Protein AF-A0A838QCV3-F1 (afdb_monomer)

Nearest PDB structures (foldseek):
  8rll-assembly3_C  TM=8.942E-01  e=1.608E-11  Pseudomonas aeruginosa
  8rlj-assembly1_A  TM=9.033E-01  e=3.144E-11  Pseudomonas aeruginosa
  8rlj-assembly4_D  TM=8.750E-01  e=5.325E-11  Pseudomonas aeruginosa
  8rlj-assembly6_F  TM=8.408E-01  e=3.994E-11  Pseudomonas aeruginosa
  8rlj-assembly5_E  TM=8.167E-01  e=1.681E-10  Pseudomonas aeruginosa

Radius of gyration: 29.8 Å; Cα contacts (8 Å, |Δi|>4): 550; chains: 1; bounding box: 83×69×74 Å

Mean predicted aligned error: 17.14 Å

Solvent-accessible surface area (backbone atoms only — not comparable to full-atom values): 26084 Å² total; per-residue (Å²): 131,85,82,78,81,53,65,64,56,55,48,26,49,39,38,42,27,24,59,77,54,33,69,86,44,52,40,67,63,63,49,19,56,78,70,73,49,57,58,72,64,50,58,81,69,33,91,45,69,67,54,50,55,48,50,55,49,49,61,57,69,60,57,75,82,77,61,71,74,43,79,87,44,59,47,60,60,38,51,49,52,50,48,54,48,51,51,50,41,58,61,32,20,80,72,15,75,31,67,44,68,61,35,53,54,57,42,26,75,78,32,72,72,47,33,56,54,49,50,54,52,49,51,53,53,48,52,52,38,30,72,45,20,90,46,52,69,56,24,50,51,45,51,52,51,50,51,52,44,43,63,46,22,78,79,36,66,82,46,60,70,55,49,61,55,55,49,50,50,46,61,69,69,36,68,72,79,80,80,82,75,90,72,83,83,80,89,80,87,85,78,94,84,65,73,64,59,54,58,50,44,53,52,44,50,51,52,45,53,51,63,74,51,44,73,29,56,51,42,40,72,73,50,70,81,65,59,54,76,49,49,79,80,77,28,47,70,44,73,20,56,40,20,98,66,51,58,74,67,44,86,34,79,68,47,67,69,52,41,64,42,74,37,72,45,98,88,68,48,74,38,34,34,48,59,47,39,59,76,69,65,48,44,69,50,77,42,72,56,91,64,19,44,28,39,76,49,57,34,95,87,41,54,95,88,58,76,65,62,65,65,76,58,51,52,60,53,55,49,51,46,49,51,53,31,41,76,71,54,61,38,86,53,51,80,41,44,47,41,81,50,36,60,82,39,65,82,35,74,51,48,69,80,25,22,46,47,20,24,81,64,27,10,42,19,58,58,77,40,71,61,77,85,45,66,80,58,24,78,72,10,43,47,43,44,68,74,38,26,64,51,55,68,63,56,58,62,66,51,47,56,70,50,62,50,68,75,49,81,53,94,56,71,64,34,49,54,51,48,37,52,32,50,18,51,54,66,73,46,54,52,43,61,49,36,20,68,73,42,42,31,70,72,14,30,81,59,67,49,68,35,60,21,43,33,84,94,52,60,90

Structure (mmCIF, N/CA/C/O backbone):
data_AF-A0A838QCV3-F1
#
_entry.id   AF-A0A838QCV3-F1
#
loop_
_atom_site.group_PDB
_atom_site.id
_atom_site.type_symbol
_atom_site.label_atom_id
_atom_site.label_alt_id
_atom_site.label_comp_id
_atom_site.label_asym_id
_atom_site.label_entity_id
_atom_site.label_seq_id
_atom_site.pdbx_PDB_ins_code
_atom_site.Cartn_x
_atom_site.Cartn_y
_atom_site.Cartn_z
_atom_site.occupancy
_atom_site.B_iso_or_equiv
_atom_site.auth_seq_id
_atom_site.auth_comp_id
_atom_site.auth_asym_id
_atom_site.auth_atom_id
_atom_site.pdbx_PDB_model_num
ATOM 1 N N . MET A 1 1 ? 16.691 46.157 0.092 1.00 39.00 1 MET A N 1
ATOM 2 C CA . MET A 1 1 ? 18.048 45.659 -0.207 1.00 39.00 1 MET A CA 1
ATOM 3 C C . MET A 1 1 ? 17.884 44.485 -1.148 1.00 39.00 1 MET A C 1
ATOM 5 O O . MET A 1 1 ? 17.335 43.476 -0.730 1.00 39.00 1 MET A O 1
ATOM 9 N N . GLU A 1 2 ? 18.225 44.674 -2.423 1.00 48.34 2 GLU A N 1
ATOM 10 C CA . GLU A 1 2 ? 18.236 43.602 -3.425 1.00 48.34 2 GLU A CA 1
ATOM 11 C C . GLU A 1 2 ? 19.238 42.532 -2.987 1.00 48.34 2 GLU A C 1
ATOM 13 O O . GLU A 1 2 ? 20.397 42.838 -2.703 1.00 48.34 2 GLU A O 1
ATOM 18 N N . ASN A 1 3 ? 18.777 41.291 -2.867 1.00 54.28 3 ASN A N 1
ATOM 19 C CA . ASN A 1 3 ? 19.612 40.179 -2.437 1.00 54.28 3 ASN A CA 1
ATOM 20 C C . ASN A 1 3 ? 20.542 39.811 -3.607 1.00 54.28 3 ASN A C 1
ATOM 22 O O . ASN A 1 3 ? 20.106 39.185 -4.573 1.00 54.28 3 ASN A O 1
ATOM 26 N N . ARG A 1 4 ? 21.793 40.287 -3.581 1.00 75.62 4 ARG A N 1
ATOM 27 C CA . ARG A 1 4 ? 22.782 40.015 -4.634 1.00 75.62 4 ARG A CA 1
ATOM 28 C C . ARG A 1 4 ? 23.197 38.548 -4.535 1.00 75.62 4 ARG A C 1
ATOM 30 O O . ARG A 1 4 ? 23.852 38.180 -3.567 1.00 75.62 4 ARG A O 1
ATOM 37 N N . LEU A 1 5 ? 22.803 37.743 -5.519 1.00 85.19 5 LEU A N 1
ATOM 38 C CA . LEU A 1 5 ? 23.165 36.327 -5.573 1.00 85.19 5 LEU A CA 1
ATOM 39 C C . LEU A 1 5 ? 24.671 36.154 -5.782 1.00 85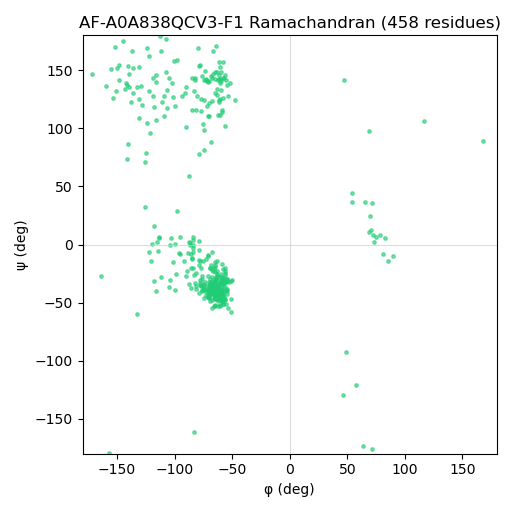.19 5 LEU A C 1
ATOM 41 O O . LEU A 1 5 ? 25.312 36.957 -6.470 1.00 85.19 5 LEU A O 1
ATOM 45 N N . ASP A 1 6 ? 25.222 35.092 -5.209 1.00 90.75 6 ASP A N 1
ATOM 46 C CA . ASP A 1 6 ? 26.615 34.703 -5.385 1.00 90.75 6 ASP A CA 1
ATOM 47 C C . ASP A 1 6 ? 26.759 33.382 -6.165 1.00 90.75 6 ASP A C 1
ATOM 49 O O . ASP A 1 6 ? 25.788 32.757 -6.601 1.00 90.75 6 ASP A O 1
ATOM 53 N N . LYS A 1 7 ? 28.006 32.945 -6.384 1.00 91.25 7 LYS A N 1
ATOM 54 C CA . LYS A 1 7 ? 28.307 31.708 -7.123 1.00 91.25 7 LYS A CA 1
ATOM 55 C C . LYS A 1 7 ? 27.670 30.468 -6.471 1.00 91.25 7 LYS A C 1
ATOM 57 O O . LYS A 1 7 ? 27.326 29.519 -7.177 1.00 91.25 7 LYS A O 1
ATOM 62 N N . SER A 1 8 ? 27.502 30.465 -5.147 1.00 89.81 8 SER A N 1
ATOM 63 C CA . SER A 1 8 ? 26.948 29.342 -4.388 1.00 89.81 8 SER A CA 1
ATOM 64 C C . SER A 1 8 ? 25.436 29.197 -4.576 1.00 89.81 8 SER A C 1
ATOM 66 O O . SER A 1 8 ? 24.945 28.067 -4.632 1.00 89.81 8 SER A O 1
ATOM 68 N N . ASP A 1 9 ? 24.713 30.303 -4.775 1.00 93.31 9 ASP A N 1
ATOM 69 C CA . ASP A 1 9 ? 23.280 30.286 -5.092 1.00 93.31 9 ASP A CA 1
ATOM 70 C C . ASP A 1 9 ? 23.020 29.603 -6.440 1.00 93.31 9 ASP A C 1
ATOM 72 O O . ASP A 1 9 ? 22.161 28.723 -6.558 1.00 93.31 9 ASP A O 1
ATOM 76 N N . TRP A 1 10 ? 23.832 29.939 -7.447 1.00 95.31 10 TRP A N 1
ATOM 77 C CA . TRP A 1 10 ? 23.781 29.308 -8.767 1.00 95.31 10 TRP A CA 1
ATOM 78 C C . TRP A 1 10 ? 24.130 27.822 -8.718 1.00 95.31 10 TRP A C 1
ATOM 80 O O . TRP A 1 10 ? 23.454 27.016 -9.359 1.00 95.31 10 TRP A O 1
ATOM 90 N N . LEU A 1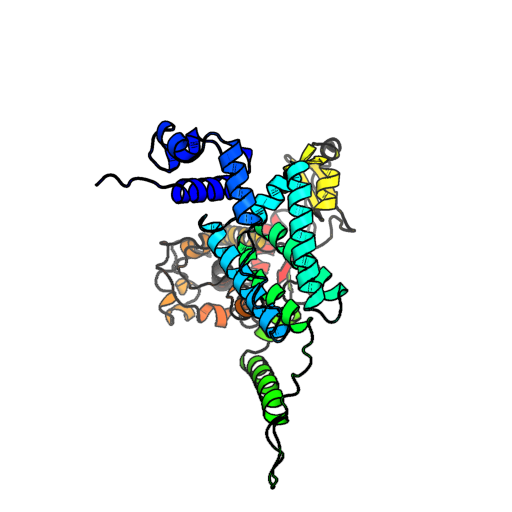 11 ? 25.138 27.435 -7.930 1.00 94.38 11 LEU A N 1
ATOM 91 C CA . LEU A 1 11 ? 25.493 26.027 -7.739 1.00 94.38 11 LEU A CA 1
ATOM 92 C C . LEU A 1 11 ? 24.380 25.264 -7.023 1.00 94.38 11 LEU A C 1
ATOM 94 O O . LEU A 1 11 ? 24.017 24.175 -7.460 1.00 94.38 11 LEU A O 1
ATOM 98 N N . ARG A 1 12 ? 23.775 25.837 -5.977 1.00 94.88 12 ARG A N 1
ATOM 99 C CA . ARG A 1 12 ? 22.642 25.223 -5.271 1.00 94.88 12 ARG A CA 1
ATOM 100 C C . ARG A 1 12 ? 21.462 24.981 -6.209 1.00 94.88 12 ARG A C 1
ATOM 102 O O . ARG A 1 12 ? 20.941 23.865 -6.251 1.00 94.88 12 ARG A O 1
ATOM 109 N N . ALA A 1 13 ? 21.073 25.992 -6.986 1.00 95.25 13 ALA A N 1
ATOM 110 C CA . ALA A 1 13 ? 19.998 25.868 -7.967 1.00 95.25 13 ALA A CA 1
ATOM 111 C C . ALA A 1 13 ? 20.336 24.819 -9.040 1.00 95.25 13 ALA A C 1
ATOM 113 O O . ALA A 1 13 ? 19.508 23.968 -9.369 1.00 95.25 13 ALA A O 1
ATOM 114 N N . ALA A 1 14 ? 21.578 24.809 -9.529 1.00 96.06 14 ALA A N 1
ATOM 115 C CA . ALA A 1 14 ? 22.040 23.841 -10.516 1.00 96.06 14 ALA A CA 1
ATOM 116 C C . ALA A 1 14 ? 22.065 22.400 -9.975 1.00 96.06 14 ALA A C 1
ATOM 118 O O . ALA A 1 14 ? 21.678 21.481 -10.697 1.00 96.06 14 ALA A O 1
ATOM 119 N N . ARG A 1 15 ? 22.437 22.184 -8.704 1.00 95.56 15 ARG A N 1
ATOM 120 C CA . ARG A 1 15 ? 22.377 20.866 -8.041 1.00 95.56 15 ARG A CA 1
ATOM 121 C C . ARG A 1 15 ? 20.940 20.355 -7.928 1.00 95.56 15 ARG A C 1
ATOM 123 O O . ARG A 1 15 ? 20.695 19.185 -8.215 1.00 95.56 15 ARG A O 1
ATOM 130 N N . LEU A 1 16 ? 19.989 21.219 -7.567 1.00 93.38 16 LEU A N 1
ATOM 131 C CA . LEU A 1 16 ? 18.565 20.859 -7.523 1.00 93.38 16 LEU A CA 1
ATOM 132 C C . LEU A 1 16 ? 18.018 20.539 -8.918 1.00 93.38 16 LEU A C 1
ATOM 134 O O . LEU A 1 16 ? 17.339 19.528 -9.099 1.00 93.38 16 LEU A O 1
ATOM 138 N N . ALA A 1 17 ? 18.366 21.344 -9.924 1.00 94.44 17 ALA A N 1
ATOM 139 C CA . ALA A 1 17 ? 17.987 21.075 -11.307 1.00 94.44 17 ALA A CA 1
ATOM 140 C C . ALA A 1 17 ? 18.565 19.741 -11.807 1.00 94.44 17 ALA A C 1
ATOM 142 O O . ALA A 1 17 ? 17.840 18.953 -12.415 1.00 94.44 17 ALA A O 1
ATOM 143 N N . LEU A 1 18 ? 19.832 19.448 -11.493 1.00 93.56 18 LEU A N 1
ATOM 144 C CA . LEU A 1 18 ? 20.481 18.181 -11.827 1.00 93.56 18 LEU A CA 1
ATOM 145 C C . LEU A 1 18 ? 19.787 16.992 -11.144 1.00 93.56 18 LEU A C 1
ATOM 147 O O . LEU A 1 18 ? 19.560 15.963 -11.781 1.00 93.56 18 LEU A O 1
ATOM 151 N N . LEU A 1 19 ? 19.417 17.134 -9.868 1.00 87.62 19 LEU A N 1
ATOM 152 C CA . LEU A 1 19 ? 18.734 16.099 -9.090 1.00 87.62 19 LEU A CA 1
ATOM 153 C C . LEU A 1 19 ? 17.332 15.783 -9.629 1.00 87.62 19 LEU A C 1
ATOM 155 O O . LEU A 1 19 ? 16.976 14.612 -9.761 1.00 87.62 19 LEU A O 1
ATOM 159 N N . HIS A 1 20 ? 16.535 16.809 -9.931 1.00 87.31 20 HIS A N 1
ATOM 160 C CA . HIS A 1 20 ? 15.131 16.635 -10.312 1.00 87.31 20 HIS A CA 1
ATOM 161 C C . HIS A 1 20 ? 14.936 16.361 -11.802 1.00 87.31 20 HIS A C 1
ATOM 163 O O . HIS A 1 20 ? 14.089 15.549 -12.172 1.00 87.31 20 HIS A O 1
ATOM 169 N N . ASN A 1 21 ? 15.731 17.011 -12.650 1.00 89.62 21 ASN A N 1
ATOM 170 C CA . ASN A 1 21 ? 15.502 17.063 -14.093 1.00 89.62 21 ASN A CA 1
ATOM 171 C C . ASN A 1 21 ? 16.662 16.464 -14.906 1.00 89.62 21 ASN A C 1
ATOM 173 O O . ASN A 1 21 ? 16.605 16.443 -16.135 1.00 89.62 21 ASN A O 1
ATOM 177 N N . GLY A 1 22 ? 17.709 15.963 -14.242 1.00 89.62 22 GLY A N 1
ATOM 178 C CA . GLY A 1 22 ? 18.905 15.444 -14.898 1.00 89.62 22 GLY A CA 1
ATOM 179 C C . GLY A 1 22 ? 19.765 16.541 -15.531 1.00 89.62 22 GLY A C 1
ATOM 180 O O . GLY A 1 22 ? 19.484 17.735 -15.419 1.00 89.62 22 GLY A O 1
ATOM 181 N N . VAL A 1 23 ? 20.837 16.130 -16.215 1.00 93.75 23 VAL A N 1
ATOM 182 C CA . VAL A 1 23 ? 21.824 17.057 -16.799 1.00 93.75 23 VAL A CA 1
ATOM 183 C C . VAL A 1 23 ? 21.190 18.027 -17.803 1.00 93.75 23 VAL A C 1
ATOM 185 O O . VAL A 1 23 ? 21.547 19.207 -17.843 1.00 93.75 23 VAL A O 1
ATOM 188 N N . ASP A 1 24 ? 20.186 17.576 -18.556 1.00 91.75 24 ASP A N 1
ATOM 189 C CA . ASP A 1 24 ? 19.457 18.407 -19.518 1.00 91.75 24 ASP A CA 1
ATOM 190 C C . ASP A 1 24 ? 18.612 19.495 -18.856 1.00 91.75 24 ASP A C 1
ATOM 192 O O . ASP A 1 24 ? 18.297 20.490 -19.510 1.00 91.75 24 ASP A O 1
ATOM 196 N N . GLY A 1 25 ? 18.257 19.330 -17.579 1.00 90.75 25 GLY A N 1
ATOM 197 C CA . GLY A 1 25 ? 17.539 20.324 -16.786 1.00 90.75 25 GLY A CA 1
ATOM 198 C C . GLY A 1 25 ? 18.420 21.460 -16.268 1.00 90.75 25 GLY A C 1
ATOM 199 O O . GLY A 1 25 ? 17.903 22.522 -15.930 1.00 90.75 25 GLY A O 1
ATOM 200 N N . VAL A 1 26 ? 19.744 21.282 -16.250 1.00 95.75 26 VAL A N 1
ATOM 201 C CA . VAL A 1 26 ? 20.704 22.313 -15.830 1.00 95.75 26 VAL A CA 1
ATOM 202 C C . VAL A 1 26 ? 20.901 23.310 -16.974 1.00 95.75 26 VAL A C 1
ATOM 204 O O . VAL A 1 26 ? 21.865 23.231 -17.734 1.00 95.75 26 VAL A O 1
ATOM 207 N N . ARG A 1 27 ? 19.941 24.220 -17.157 1.00 96.00 27 ARG A N 1
ATOM 208 C CA . ARG A 1 27 ? 19.947 25.249 -18.210 1.00 96.00 27 ARG A CA 1
ATOM 209 C C . ARG A 1 27 ? 19.942 26.640 -17.591 1.00 96.00 27 ARG A C 1
ATOM 211 O O . ARG A 1 27 ? 19.269 26.866 -16.591 1.00 96.00 27 ARG A O 1
ATOM 218 N N . VAL A 1 28 ? 20.652 27.577 -18.214 1.00 95.50 28 VAL A N 1
ATOM 219 C CA . VAL A 1 28 ? 20.860 28.922 -17.658 1.00 95.50 28 VAL A CA 1
ATOM 220 C C . VAL A 1 28 ? 19.537 29.680 -17.497 1.00 95.50 28 VAL A C 1
ATOM 222 O O . VAL A 1 28 ? 19.303 30.281 -16.455 1.00 95.50 28 VAL A O 1
ATOM 225 N N . GLU A 1 29 ? 18.646 29.631 -18.490 1.00 92.94 29 GLU A N 1
ATOM 226 C CA . GLU A 1 29 ? 17.386 30.384 -18.472 1.00 92.94 29 GLU A CA 1
ATOM 227 C C . GLU A 1 29 ? 16.394 29.895 -17.399 1.00 92.94 29 GLU A C 1
ATOM 229 O O . GLU A 1 29 ? 15.874 30.741 -16.669 1.00 92.94 29 GLU A O 1
ATOM 234 N N . PRO A 1 30 ? 16.122 28.581 -17.243 1.00 94.81 30 PRO A N 1
ATOM 235 C CA . PRO A 1 30 ? 15.345 28.074 -16.111 1.00 94.81 30 PRO A CA 1
ATOM 236 C C . PRO A 1 30 ? 15.962 28.406 -14.751 1.00 94.81 30 PRO A C 1
ATOM 238 O O . PRO A 1 30 ? 15.246 28.873 -13.875 1.00 94.81 30 PRO A O 1
ATOM 241 N N . LEU A 1 31 ? 17.282 28.252 -14.590 1.00 95.38 31 LEU A N 1
ATOM 242 C CA . LEU A 1 31 ? 17.955 28.558 -13.322 1.00 95.38 31 LEU A CA 1
ATOM 243 C C . LEU A 1 31 ? 17.828 30.038 -12.946 1.00 95.38 31 LEU A C 1
ATOM 245 O O . LEU A 1 31 ? 17.515 30.357 -11.804 1.00 95.38 31 LEU A O 1
ATOM 249 N N . ALA A 1 32 ? 18.008 30.942 -13.912 1.00 93.69 32 ALA A N 1
ATOM 250 C CA . ALA A 1 32 ? 17.825 32.376 -13.699 1.00 93.69 32 ALA A CA 1
ATOM 251 C C . ALA A 1 32 ? 16.393 32.702 -13.241 1.00 93.69 32 ALA A C 1
ATOM 253 O O . ALA A 1 32 ? 16.197 33.489 -12.317 1.00 93.69 32 ALA A O 1
ATOM 254 N N . ARG A 1 33 ? 15.396 32.051 -13.859 1.00 93.06 33 ARG A N 1
ATOM 255 C CA . ARG A 1 33 ? 13.981 32.202 -13.505 1.00 93.06 33 ARG A CA 1
ATOM 256 C C . ARG A 1 33 ? 13.694 31.723 -12.083 1.00 93.06 33 ARG A C 1
ATOM 258 O O . ARG A 1 33 ? 13.039 32.449 -11.344 1.00 93.06 33 ARG A O 1
ATOM 265 N N . ASP A 1 34 ? 14.189 30.546 -11.711 1.00 90.75 34 ASP A N 1
ATOM 266 C CA . ASP A 1 34 ? 13.984 29.967 -10.377 1.00 90.75 34 ASP A CA 1
ATOM 267 C C . ASP A 1 34 ? 14.647 30.817 -9.281 1.00 90.75 34 ASP A C 1
ATOM 269 O O . ASP A 1 34 ? 14.137 30.919 -8.168 1.00 90.75 34 ASP A O 1
ATOM 273 N N . LEU A 1 35 ? 15.756 31.478 -9.620 1.00 92.94 35 LEU A N 1
ATOM 274 C CA . LEU A 1 35 ? 16.478 32.409 -8.755 1.00 92.94 35 LEU A CA 1
ATOM 275 C C . LEU A 1 35 ? 15.905 33.840 -8.757 1.00 92.94 35 LEU A C 1
ATOM 277 O O . LEU A 1 35 ? 16.365 34.680 -7.987 1.00 92.94 35 LEU A O 1
ATOM 281 N N . GLY A 1 36 ? 14.918 34.143 -9.608 1.00 93.25 36 GLY A N 1
ATOM 282 C CA . GLY A 1 36 ? 14.314 35.476 -9.708 1.00 93.25 36 GLY A CA 1
ATOM 283 C C . GLY A 1 36 ? 15.230 36.551 -10.309 1.00 93.25 36 GLY A C 1
ATOM 284 O O . GLY A 1 36 ? 15.029 37.735 -10.045 1.00 93.25 36 GLY A O 1
ATOM 285 N N . VAL A 1 37 ? 16.227 36.164 -11.113 1.00 93.06 37 VAL A N 1
ATOM 286 C CA . VAL A 1 37 ? 17.211 37.073 -11.732 1.00 93.06 37 VAL A CA 1
ATOM 287 C C . VAL A 1 37 ? 17.246 36.944 -13.255 1.00 93.06 37 VAL A C 1
ATOM 289 O O . VAL A 1 37 ? 16.680 36.031 -13.854 1.00 93.06 37 VAL A O 1
ATOM 292 N N . THR A 1 38 ? 17.926 37.876 -13.925 1.00 92.44 38 THR A N 1
ATOM 293 C CA . THR A 1 38 ? 18.131 37.794 -15.377 1.00 92.44 38 THR A CA 1
ATOM 294 C C . THR A 1 38 ? 19.253 36.813 -15.720 1.00 92.44 38 THR A C 1
ATOM 296 O O . THR A 1 38 ? 20.208 36.641 -14.960 1.00 92.44 38 THR A O 1
ATOM 299 N N . LYS A 1 39 ? 19.205 36.228 -16.927 1.00 91.69 39 LYS A N 1
ATOM 300 C CA . LYS A 1 39 ? 20.308 35.418 -17.479 1.00 91.69 39 LYS A CA 1
ATOM 301 C C . LYS A 1 39 ? 21.645 36.174 -17.483 1.00 91.69 39 LYS A C 1
ATOM 303 O O . LYS A 1 39 ? 22.687 35.551 -17.343 1.00 91.69 39 LYS A O 1
ATOM 308 N N . GLY A 1 40 ? 21.626 37.504 -17.601 1.00 89.81 40 GLY A N 1
ATOM 309 C CA . GLY A 1 40 ? 22.836 38.328 -17.530 1.00 89.81 40 GLY A CA 1
ATOM 310 C C . GLY A 1 40 ? 23.601 38.164 -16.212 1.00 89.81 40 GLY A C 1
ATOM 311 O O . GLY A 1 40 ? 24.826 38.182 -16.224 1.00 89.81 40 GLY A O 1
ATOM 312 N N . SER A 1 41 ? 22.901 37.921 -15.096 1.00 90.94 41 SER A N 1
ATOM 313 C CA . SER A 1 41 ? 23.528 37.697 -13.787 1.00 90.94 41 SER A CA 1
ATOM 314 C C . SER A 1 41 ? 24.391 36.431 -13.744 1.00 90.94 41 SER A C 1
ATOM 316 O O . SER A 1 41 ? 25.369 36.403 -13.007 1.00 90.94 41 SER A O 1
ATOM 318 N N . PHE A 1 42 ? 24.063 35.403 -14.534 1.00 95.12 42 PHE A N 1
ATOM 319 C CA . PHE A 1 42 ? 24.818 34.145 -14.593 1.00 95.12 42 PHE A CA 1
ATOM 320 C C . PHE A 1 42 ? 26.266 34.363 -15.044 1.00 95.12 42 PHE A C 1
ATOM 322 O O . PHE A 1 42 ? 27.195 33.807 -14.461 1.00 95.12 42 PHE A O 1
ATOM 329 N N . TYR A 1 43 ? 26.453 35.221 -16.049 1.00 93.88 43 TYR A N 1
ATOM 330 C CA . TYR A 1 43 ? 27.743 35.429 -16.706 1.00 93.88 43 TYR A CA 1
ATOM 331 C C . TYR A 1 43 ? 28.778 36.166 -15.851 1.00 93.88 43 TYR A C 1
ATOM 333 O O . TYR A 1 43 ? 29.953 36.198 -16.199 1.00 93.88 43 TYR A O 1
ATOM 341 N N . TRP A 1 44 ? 28.370 36.706 -14.702 1.00 93.06 44 TRP A N 1
ATOM 342 C CA . TRP A 1 44 ? 29.294 37.221 -13.691 1.00 93.06 44 TRP A CA 1
ATOM 343 C C . TRP A 1 44 ? 29.940 36.112 -12.848 1.00 93.06 44 TRP A C 1
ATOM 345 O O . TRP A 1 44 ? 30.911 36.377 -12.141 1.00 93.06 44 TRP A O 1
ATOM 355 N N . HIS A 1 45 ? 29.407 34.885 -12.901 1.00 94.00 45 HIS A N 1
ATOM 356 C CA . HIS A 1 45 ? 29.853 33.750 -12.086 1.00 94.00 45 HIS A CA 1
ATOM 357 C C . HIS A 1 45 ? 30.392 32.575 -12.910 1.00 94.00 45 HIS A C 1
ATOM 359 O O . HIS A 1 45 ? 31.266 31.861 -12.420 1.00 94.00 45 HIS A O 1
ATOM 365 N N . PHE A 1 46 ? 29.862 32.373 -14.120 1.00 96.31 46 PHE A N 1
ATOM 366 C CA . PHE A 1 46 ? 30.246 31.304 -15.042 1.00 96.31 46 PHE A CA 1
ATOM 367 C C . PHE A 1 46 ? 30.217 31.823 -16.483 1.00 96.31 46 PHE A C 1
ATOM 369 O O . PHE A 1 46 ? 29.240 32.438 -16.905 1.00 96.31 46 PHE A O 1
ATOM 376 N N . ALA A 1 47 ? 31.254 31.539 -17.261 1.00 94.38 47 ALA A N 1
ATOM 377 C CA . ALA A 1 47 ? 31.362 31.874 -18.673 1.00 94.38 47 ALA A CA 1
ATOM 378 C C . ALA A 1 47 ? 30.280 31.179 -19.508 1.00 94.38 47 ALA A C 1
ATOM 380 O O . ALA A 1 47 ? 29.695 31.787 -20.405 1.00 94.38 47 ALA A O 1
ATOM 381 N N . ASP A 1 48 ? 29.979 29.915 -19.206 1.00 94.94 48 ASP A N 1
ATOM 382 C CA . ASP A 1 48 ? 28.957 29.144 -19.903 1.00 94.94 48 ASP A CA 1
ATOM 383 C C . ASP A 1 48 ? 28.407 27.973 -19.062 1.00 94.94 48 ASP A C 1
ATOM 385 O O . ASP A 1 48 ? 28.779 27.734 -17.910 1.00 94.94 48 ASP A O 1
ATOM 389 N N . ARG A 1 49 ? 27.468 27.224 -19.654 1.00 94.94 49 ARG A N 1
ATOM 390 C CA . ARG A 1 49 ? 26.874 26.028 -19.041 1.00 94.94 49 ARG A CA 1
ATOM 391 C C . ARG A 1 49 ? 27.907 24.923 -18.795 1.00 94.94 49 ARG A C 1
ATOM 393 O O . ARG A 1 49 ? 27.737 24.159 -17.847 1.00 94.94 49 ARG A O 1
ATOM 400 N N . ALA A 1 50 ? 28.916 24.786 -19.652 1.00 94.25 50 ALA A N 1
ATOM 401 C CA . ALA A 1 50 ? 29.927 23.747 -19.503 1.00 94.25 50 ALA A CA 1
ATOM 402 C C . ALA A 1 50 ? 30.807 24.021 -18.277 1.00 94.25 50 ALA A C 1
ATOM 404 O O . ALA A 1 50 ? 31.093 23.086 -17.533 1.00 94.25 50 ALA A O 1
ATOM 405 N N . GLU A 1 51 ? 31.139 25.285 -18.001 1.00 95.50 51 GLU A N 1
ATOM 406 C CA . GLU A 1 51 ? 31.836 25.677 -16.773 1.00 95.50 51 GLU A CA 1
ATOM 407 C C . GLU A 1 51 ? 30.993 25.385 -15.523 1.00 95.50 51 GLU A C 1
ATOM 409 O O . GLU A 1 51 ? 31.503 24.809 -14.563 1.00 95.50 51 GLU A O 1
ATOM 414 N N . LEU A 1 52 ? 29.689 25.694 -15.543 1.00 95.56 52 LEU A N 1
ATOM 415 C CA . LEU A 1 52 ? 28.779 25.355 -14.439 1.00 95.56 52 LEU A CA 1
ATOM 416 C C . LEU A 1 52 ? 28.743 23.840 -14.179 1.00 95.56 52 LEU A C 1
ATOM 418 O O . LEU A 1 52 ? 28.879 23.395 -13.041 1.00 95.56 52 LEU A O 1
ATOM 422 N N . LEU A 1 53 ? 28.573 23.040 -15.231 1.00 95.06 53 LEU A N 1
ATOM 423 C CA . LEU A 1 53 ? 28.572 21.578 -15.143 1.00 95.06 53 LEU A CA 1
ATOM 424 C C . LEU A 1 53 ? 29.923 21.022 -14.671 1.00 95.06 53 LEU A C 1
ATOM 426 O O . LEU A 1 53 ? 29.962 20.070 -13.891 1.00 95.06 53 LEU A O 1
ATOM 430 N N . GLY A 1 54 ? 31.022 21.634 -15.116 1.00 93.06 54 GLY A N 1
ATOM 431 C CA . GLY A 1 54 ? 32.372 21.337 -14.653 1.00 93.06 54 GLY A CA 1
ATOM 432 C C . GLY A 1 54 ? 32.525 21.596 -13.159 1.00 93.06 54 GLY A C 1
ATOM 433 O O . GLY A 1 54 ? 33.008 20.719 -12.450 1.00 93.06 54 GLY A O 1
ATOM 434 N N . ALA A 1 55 ? 32.034 22.736 -12.668 1.00 92.38 55 ALA A N 1
ATOM 435 C CA . ALA A 1 55 ? 32.064 23.087 -11.252 1.00 92.38 55 ALA A CA 1
ATOM 436 C C . ALA A 1 55 ? 31.255 22.105 -10.386 1.00 92.38 55 ALA A C 1
ATOM 438 O O . ALA A 1 55 ? 31.748 21.680 -9.345 1.00 92.38 55 ALA A O 1
ATOM 439 N N . LEU A 1 56 ? 30.068 21.677 -10.839 1.00 92.31 56 LEU A N 1
ATOM 440 C CA . LEU A 1 56 ? 29.269 20.658 -10.137 1.00 92.31 56 LEU A CA 1
ATOM 441 C C . LEU A 1 56 ? 30.014 19.326 -9.986 1.00 92.31 56 LEU A C 1
ATOM 443 O O . LEU A 1 56 ? 29.899 18.669 -8.952 1.00 92.31 56 LEU A O 1
ATOM 447 N N . LEU A 1 57 ? 30.753 18.916 -11.022 1.00 90.06 57 LEU A N 1
ATOM 448 C CA . LEU A 1 57 ? 31.560 17.698 -10.982 1.00 90.06 57 LEU A CA 1
ATOM 449 C C . LEU A 1 57 ? 32.798 17.869 -10.113 1.00 90.06 57 LEU A C 1
ATOM 451 O O . LEU A 1 57 ? 33.085 16.984 -9.319 1.00 90.06 57 LEU A O 1
ATOM 455 N N . SER A 1 58 ? 33.502 18.992 -10.230 1.00 88.31 58 SER A N 1
ATOM 456 C CA . SER A 1 58 ? 34.686 19.261 -9.418 1.00 88.31 58 SER A CA 1
ATOM 457 C C . SER A 1 58 ? 34.357 19.293 -7.926 1.00 88.31 58 SER A C 1
ATOM 459 O O . SER A 1 58 ? 35.091 18.696 -7.157 1.00 88.31 58 SER A O 1
ATOM 461 N N . GLU A 1 59 ? 33.227 19.872 -7.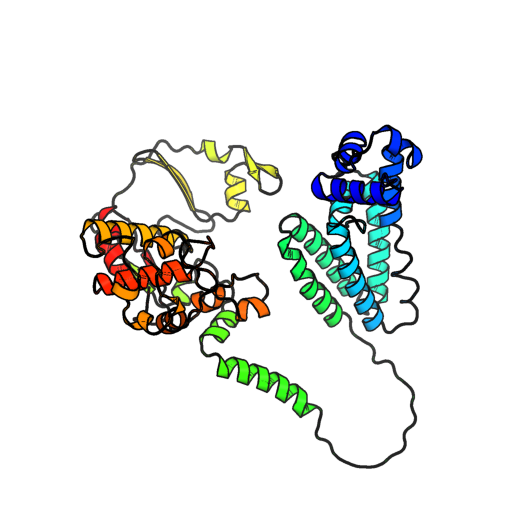509 1.00 85.31 59 GLU A N 1
ATOM 462 C CA . GLU A 1 59 ? 32.782 19.814 -6.104 1.00 85.31 59 GLU A CA 1
ATOM 463 C C . GLU A 1 59 ? 32.373 18.409 -5.641 1.00 85.31 59 GLU A C 1
ATOM 465 O O . GLU A 1 59 ? 32.419 18.107 -4.451 1.00 85.31 59 GLU A O 1
ATOM 470 N N . TRP A 1 60 ? 31.905 17.557 -6.555 1.00 87.88 60 TRP A N 1
ATOM 471 C CA . TRP A 1 60 ? 31.576 16.169 -6.230 1.00 87.88 60 TRP A CA 1
ATOM 472 C C . TRP A 1 60 ? 32.834 15.298 -6.112 1.00 87.88 60 TRP A C 1
AT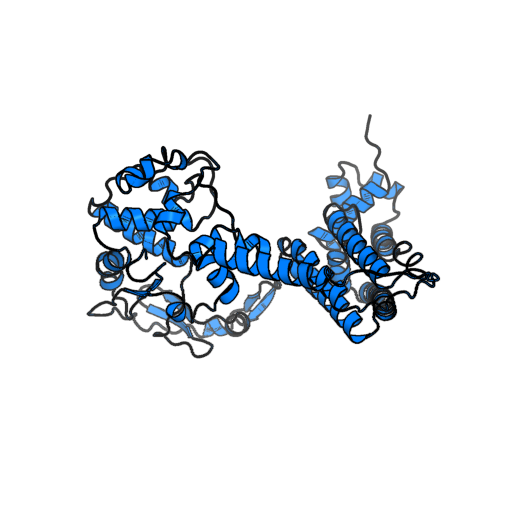OM 474 O O . TRP A 1 60 ? 32.875 14.394 -5.279 1.00 87.88 60 TRP A O 1
ATOM 484 N N . GLU A 1 61 ? 33.842 15.575 -6.940 1.00 82.25 61 GLU A N 1
ATOM 485 C CA . GLU A 1 61 ? 35.153 14.919 -6.923 1.00 82.25 61 GLU A CA 1
ATOM 486 C C . GLU A 1 61 ? 36.043 15.401 -5.773 1.00 82.25 61 GLU A C 1
ATOM 488 O O . GLU A 1 61 ? 36.909 14.651 -5.321 1.00 82.25 61 GLU A O 1
ATOM 493 N N . ASP A 1 62 ? 35.833 16.632 -5.302 1.00 72.44 62 ASP A N 1
ATOM 494 C CA . ASP A 1 62 ? 36.555 17.225 -4.182 1.00 72.44 62 ASP A CA 1
ATOM 495 C C . ASP A 1 62 ? 36.078 16.629 -2.843 1.00 72.44 62 ASP A C 1
ATOM 497 O O . ASP A 1 62 ? 35.211 17.140 -2.128 1.00 72.44 62 ASP A O 1
ATOM 501 N N . GLU A 1 63 ? 36.619 15.453 -2.526 1.00 61.81 63 GLU A N 1
ATOM 502 C CA . GLU A 1 63 ? 36.359 14.702 -1.296 1.00 61.81 63 GLU A CA 1
ATOM 503 C C . GLU A 1 63 ? 37.437 14.918 -0.219 1.00 61.81 63 GLU A C 1
ATOM 505 O O . GLU A 1 63 ? 37.660 14.034 0.614 1.00 61.81 63 GLU A O 1
ATOM 510 N N . GLU A 1 64 ? 38.098 16.082 -0.208 1.00 49.09 64 GLU A N 1
ATOM 511 C CA . GLU A 1 64 ? 39.322 16.326 0.574 1.00 49.09 64 GLU A CA 1
ATOM 512 C C . GLU A 1 64 ? 39.207 16.064 2.093 1.00 49.09 64 GLU A C 1
ATOM 514 O O . GLU A 1 64 ? 40.207 15.741 2.727 1.00 49.09 64 GLU A O 1
ATOM 519 N N . SER A 1 65 ? 38.013 16.088 2.699 1.00 51.47 65 SER A N 1
ATOM 520 C CA . SER A 1 65 ? 37.855 15.972 4.164 1.00 51.47 65 SER A CA 1
ATOM 521 C C . SER A 1 65 ? 37.375 14.620 4.711 1.00 51.47 65 SER A C 1
ATOM 523 O O . SER A 1 65 ? 37.250 14.463 5.924 1.00 51.47 65 SER A O 1
ATOM 525 N N . LEU A 1 66 ? 37.112 13.615 3.866 1.00 53.81 66 LEU A N 1
ATOM 526 C CA . LEU A 1 66 ? 36.771 12.259 4.345 1.00 53.81 66 LEU A CA 1
ATOM 527 C C . LEU A 1 66 ? 38.016 11.395 4.619 1.00 53.81 66 LEU A C 1
ATOM 529 O O . LEU A 1 66 ? 37.930 10.390 5.326 1.00 53.81 66 LEU A O 1
ATOM 533 N N . LEU A 1 67 ? 39.154 11.770 4.026 1.00 49.38 67 LEU A N 1
ATOM 534 C CA . LEU A 1 67 ? 40.319 10.908 3.809 1.00 49.38 67 LEU A CA 1
ATOM 535 C C . LEU A 1 67 ? 41.560 11.283 4.631 1.00 49.38 67 LEU A C 1
ATOM 537 O O . LEU A 1 67 ? 42.365 10.396 4.920 1.00 49.38 67 LEU A O 1
ATOM 541 N N . SER A 1 68 ? 41.743 12.554 5.000 1.00 51.25 68 SER A N 1
ATOM 542 C CA . SER A 1 68 ? 42.966 13.007 5.685 1.00 51.25 68 SER A CA 1
ATOM 543 C C . SER A 1 68 ? 43.070 12.489 7.121 1.00 51.25 68 SER A C 1
ATOM 545 O O . SER A 1 68 ? 44.153 12.120 7.562 1.00 51.25 68 SER A O 1
ATOM 547 N N . ASP A 1 69 ? 41.938 12.376 7.818 1.00 49.41 69 ASP A N 1
ATOM 548 C CA . ASP A 1 69 ? 41.913 12.132 9.268 1.00 49.41 69 ASP A CA 1
ATOM 549 C C . ASP A 1 69 ? 41.769 10.642 9.629 1.00 49.41 69 ASP A C 1
ATOM 551 O O . ASP A 1 69 ? 41.877 10.255 10.790 1.00 49.41 69 ASP A O 1
ATOM 555 N N . ALA A 1 70 ? 41.518 9.782 8.637 1.00 52.91 70 ALA A N 1
ATOM 556 C CA . ALA A 1 70 ? 41.307 8.347 8.837 1.00 52.91 70 ALA A CA 1
ATOM 557 C C . ALA A 1 70 ? 42.613 7.530 8.871 1.00 52.91 70 ALA A C 1
ATOM 559 O O . ALA A 1 70 ? 42.564 6.334 9.159 1.00 52.91 70 ALA A O 1
ATOM 560 N N . GLN A 1 71 ? 43.765 8.138 8.559 1.00 54.16 71 GLN A N 1
ATOM 561 C CA . GLN A 1 71 ? 45.041 7.415 8.447 1.00 54.16 71 GLN A CA 1
ATOM 562 C C . GLN A 1 71 ? 45.597 6.948 9.802 1.00 54.16 71 GLN A C 1
ATOM 564 O O . GLN A 1 71 ? 46.244 5.904 9.851 1.00 54.16 71 GLN A O 1
ATOM 569 N N . ASP A 1 72 ? 45.266 7.650 10.891 1.00 54.38 72 ASP A N 1
ATOM 570 C CA . ASP A 1 72 ? 45.801 7.390 12.238 1.00 54.38 72 ASP A CA 1
ATOM 571 C C . ASP A 1 72 ? 44.741 6.899 13.245 1.00 54.38 72 ASP A C 1
ATOM 573 O O . ASP A 1 72 ? 45.016 6.726 14.437 1.00 54.38 72 ASP A O 1
ATOM 577 N N . GLU A 1 73 ? 43.509 6.658 12.787 1.00 58.72 73 GLU A N 1
ATOM 578 C CA . GLU A 1 73 ? 42.384 6.292 13.648 1.00 58.72 73 GLU A CA 1
ATOM 579 C C . GLU A 1 73 ? 42.069 4.793 13.650 1.00 58.72 73 GLU A C 1
ATOM 581 O O . GLU A 1 73 ? 42.377 4.033 12.734 1.00 58.72 73 GLU A O 1
ATOM 586 N N . ASN A 1 74 ? 41.391 4.350 14.714 1.00 71.38 74 ASN A N 1
ATOM 587 C CA . ASN A 1 74 ? 40.802 3.017 14.766 1.00 71.38 74 ASN A CA 1
ATOM 588 C C . ASN A 1 74 ? 39.897 2.805 13.527 1.00 71.38 74 ASN A C 1
ATOM 590 O O . ASN A 1 74 ? 38.980 3.609 13.336 1.00 71.38 74 ASN A O 1
ATOM 594 N N . PRO A 1 75 ? 40.065 1.716 12.747 1.00 70.12 75 PRO A N 1
ATOM 595 C CA . PRO A 1 75 ? 39.301 1.482 11.518 1.00 70.12 75 PRO A CA 1
ATOM 596 C C . PRO A 1 75 ? 37.778 1.560 11.683 1.00 70.12 75 PRO A C 1
ATOM 598 O O . PRO A 1 75 ? 37.072 2.014 10.787 1.00 70.12 75 PRO A O 1
ATOM 601 N N . GLN A 1 76 ? 37.251 1.183 12.852 1.00 70.44 76 GLN A N 1
ATOM 602 C CA . GLN A 1 76 ? 35.820 1.294 13.139 1.00 70.44 76 GLN A CA 1
ATOM 603 C C . GLN A 1 76 ? 35.373 2.720 13.431 1.00 70.44 76 GLN A C 1
ATOM 605 O O . GLN A 1 76 ? 34.247 3.079 13.098 1.00 70.44 76 GLN A O 1
ATOM 610 N N . LEU A 1 77 ? 36.220 3.532 14.064 1.00 73.50 77 LEU A N 1
ATOM 611 C CA . LEU A 1 77 ? 35.921 4.945 14.280 1.00 73.50 77 LEU A CA 1
ATOM 612 C C . LEU A 1 77 ? 35.958 5.701 12.948 1.00 73.50 77 LEU A C 1
ATOM 614 O O . LEU A 1 77 ? 35.023 6.446 12.656 1.00 73.50 77 LEU A O 1
ATOM 618 N N . ALA A 1 78 ? 36.962 5.413 12.116 1.00 73.75 78 ALA A N 1
ATOM 619 C CA . ALA A 1 78 ? 37.066 5.932 10.758 1.00 73.75 78 ALA A CA 1
ATOM 620 C C . ALA A 1 78 ? 35.838 5.547 9.913 1.00 73.75 78 ALA A C 1
ATOM 622 O O . ALA A 1 78 ? 35.199 6.414 9.319 1.00 73.75 78 ALA A O 1
ATOM 623 N N . LEU A 1 79 ? 35.418 4.275 9.938 1.00 75.12 79 LEU A N 1
ATOM 624 C CA . LEU A 1 79 ? 34.224 3.827 9.217 1.00 75.12 79 LEU A CA 1
ATOM 625 C C . LEU A 1 79 ? 32.936 4.493 9.727 1.00 75.12 79 LEU A C 1
ATOM 627 O O . LEU A 1 79 ? 32.092 4.878 8.922 1.00 75.12 79 LEU A O 1
ATOM 631 N N . ARG A 1 80 ? 32.775 4.671 11.048 1.00 75.88 80 ARG A N 1
ATOM 632 C CA . ARG A 1 80 ? 31.621 5.400 11.612 1.00 75.88 80 ARG A CA 1
ATOM 633 C C . ARG A 1 80 ? 31.559 6.831 11.102 1.00 75.88 80 ARG A C 1
ATOM 635 O O . ARG A 1 80 ? 30.499 7.250 10.651 1.00 75.88 80 ARG A O 1
ATOM 642 N N . ARG A 1 81 ? 32.688 7.545 11.121 1.00 76.62 81 ARG A N 1
ATOM 643 C CA . ARG A 1 81 ? 32.772 8.916 10.602 1.00 76.62 81 ARG A CA 1
ATOM 644 C C . ARG A 1 81 ? 32.417 8.983 9.124 1.00 76.62 81 ARG A C 1
ATOM 646 O O . ARG A 1 81 ? 31.609 9.824 8.750 1.00 76.62 81 ARG A O 1
ATOM 653 N N . ILE A 1 82 ? 32.941 8.060 8.315 1.00 76.31 82 ILE A N 1
ATOM 654 C CA . ILE A 1 82 ? 32.611 7.975 6.886 1.00 76.31 82 ILE A CA 1
ATOM 655 C C . ILE A 1 82 ? 31.104 7.779 6.691 1.00 76.31 82 ILE A C 1
ATOM 657 O O . ILE A 1 82 ? 30.489 8.486 5.900 1.00 76.31 82 ILE A O 1
ATOM 661 N N . LEU A 1 83 ? 30.476 6.864 7.432 1.00 76.44 83 LEU A N 1
ATOM 662 C CA . LEU A 1 83 ? 29.038 6.603 7.311 1.00 76.44 83 LEU A CA 1
ATOM 663 C C . LEU A 1 83 ? 28.173 7.777 7.796 1.00 76.44 83 LEU A C 1
ATOM 665 O O . LEU A 1 83 ? 27.162 8.094 7.164 1.00 76.44 83 LEU A O 1
ATOM 669 N N . ASP A 1 84 ? 28.562 8.441 8.886 1.00 74.56 84 ASP A N 1
ATOM 670 C CA . ASP A 1 84 ? 27.884 9.641 9.387 1.00 74.56 84 ASP A CA 1
ATOM 671 C C . ASP A 1 84 ? 27.984 10.804 8.392 1.00 74.56 84 ASP A C 1
ATOM 673 O O . ASP A 1 84 ? 27.004 11.522 8.168 1.00 74.56 84 ASP A O 1
ATOM 677 N N . GLU A 1 85 ? 29.139 10.949 7.751 1.00 76.50 85 GLU A N 1
ATOM 678 C CA . GLU A 1 85 ? 29.407 11.970 6.749 1.00 76.50 85 GLU A CA 1
ATOM 679 C C . GLU A 1 85 ? 28.657 11.695 5.438 1.00 76.50 85 GLU A C 1
ATOM 681 O O . GLU A 1 85 ? 28.005 12.593 4.902 1.00 76.50 85 GLU A O 1
ATOM 686 N N . VAL A 1 86 ? 28.624 10.442 4.971 1.00 77.50 86 VAL A N 1
ATOM 687 C CA . VAL A 1 86 ? 27.786 10.028 3.833 1.00 77.50 86 VAL A CA 1
ATOM 688 C C . VAL A 1 86 ? 26.311 10.311 4.126 1.00 77.50 86 VAL A C 1
ATOM 690 O O . VAL A 1 86 ? 25.624 10.878 3.274 1.00 77.50 86 VAL A O 1
ATOM 693 N N . ARG A 1 87 ? 25.814 10.010 5.337 1.00 75.94 87 ARG A N 1
ATOM 694 C CA . ARG A 1 87 ? 24.439 10.355 5.750 1.00 75.94 87 ARG A CA 1
ATOM 695 C C . ARG A 1 87 ? 24.197 11.863 5.691 1.00 75.94 87 ARG A C 1
ATOM 697 O O . ARG A 1 87 ? 23.177 12.296 5.152 1.00 75.94 87 ARG A O 1
ATOM 704 N N . ARG A 1 88 ? 25.119 12.662 6.239 1.00 80.75 88 ARG A N 1
ATOM 705 C CA . ARG A 1 88 ? 25.025 14.129 6.267 1.00 80.75 88 ARG A CA 1
ATOM 706 C C . ARG A 1 88 ? 24.972 14.707 4.851 1.00 80.75 88 ARG A C 1
ATOM 708 O O . ARG A 1 88 ? 24.031 15.436 4.539 1.00 80.75 88 ARG A O 1
ATOM 715 N N . ARG A 1 89 ? 25.922 14.333 3.985 1.00 80.50 89 ARG A N 1
ATOM 716 C CA . ARG A 1 89 ? 25.999 14.758 2.571 1.00 80.50 89 ARG A CA 1
ATOM 717 C C . ARG A 1 89 ? 24.751 14.366 1.797 1.00 80.50 89 ARG A C 1
ATOM 719 O O . ARG A 1 89 ? 24.160 15.176 1.093 1.00 80.50 89 ARG A O 1
ATOM 726 N N . THR A 1 90 ? 24.291 13.143 2.011 1.00 77.00 90 THR A N 1
ATOM 727 C CA . THR A 1 90 ? 23.085 12.613 1.389 1.00 77.00 90 THR A CA 1
ATOM 728 C C . THR A 1 90 ? 21.842 13.451 1.723 1.00 77.00 90 THR A C 1
ATOM 730 O O . THR A 1 90 ? 21.033 13.720 0.837 1.00 77.00 90 THR A O 1
ATOM 733 N N . LEU A 1 91 ? 21.673 13.889 2.975 1.00 75.94 91 LEU A N 1
ATOM 734 C CA . LEU A 1 91 ? 20.559 14.761 3.376 1.00 75.94 91 LEU A CA 1
ATOM 735 C C . LEU A 1 91 ? 20.734 16.208 2.898 1.00 75.94 91 LEU A C 1
ATOM 737 O O . LEU A 1 91 ? 19.742 16.862 2.587 1.00 75.94 91 LEU A O 1
ATOM 741 N N . ALA A 1 92 ? 21.967 16.713 2.855 1.00 81.25 92 ALA A N 1
ATOM 742 C CA . ALA A 1 92 ? 22.286 18.037 2.317 1.00 81.25 92 ALA A CA 1
ATOM 743 C C . ALA A 1 92 ? 22.029 18.118 0.801 1.00 81.25 92 ALA A C 1
ATOM 745 O O . ALA A 1 92 ? 21.547 19.134 0.301 1.00 81.25 92 ALA A O 1
ATOM 746 N N . SER A 1 93 ? 22.265 17.022 0.075 1.00 84.44 93 SER A N 1
ATOM 747 C CA . SER A 1 93 ? 22.075 16.973 -1.376 1.00 84.44 93 SER A CA 1
ATOM 748 C C . SER A 1 93 ? 20.623 17.146 -1.827 1.00 84.44 93 SER A C 1
ATOM 750 O O . SER A 1 93 ? 20.376 17.758 -2.861 1.00 84.44 93 SER A O 1
ATOM 752 N N . GLU A 1 94 ? 19.654 16.724 -1.009 1.00 81.31 94 GLU A N 1
ATOM 753 C CA . GLU A 1 94 ? 18.217 16.921 -1.271 1.00 81.31 94 GLU A CA 1
ATOM 754 C C . GLU A 1 94 ? 17.790 18.397 -1.183 1.00 81.31 94 GLU A C 1
ATOM 756 O O . GLU A 1 94 ? 16.732 18.769 -1.679 1.00 81.31 94 GLU A O 1
ATOM 761 N N . ARG A 1 95 ? 18.608 19.249 -0.551 1.00 85.56 95 ARG A N 1
ATOM 762 C CA . ARG A 1 95 ? 18.400 20.705 -0.470 1.00 85.56 95 ARG A CA 1
ATOM 763 C C . ARG A 1 95 ? 19.310 21.484 -1.425 1.00 85.56 95 ARG A C 1
ATOM 765 O O . ARG A 1 95 ? 19.353 22.710 -1.369 1.00 85.56 95 ARG A O 1
ATOM 772 N N . GLY A 1 96 ? 20.072 20.786 -2.272 1.00 84.19 96 GLY A N 1
ATOM 773 C CA . GLY A 1 96 ? 21.082 21.392 -3.143 1.00 84.19 96 GLY A CA 1
ATOM 774 C C . GLY A 1 96 ? 22.293 21.954 -2.393 1.00 84.19 96 GLY A C 1
ATOM 775 O O . GLY A 1 96 ? 23.109 22.653 -2.985 1.00 84.19 96 GLY A O 1
ATOM 776 N N . GLU A 1 97 ? 22.442 21.671 -1.098 1.00 86.88 97 GLU A N 1
ATOM 777 C CA . GLU A 1 97 ? 23.561 22.158 -0.278 1.00 86.88 97 GLU A CA 1
ATOM 778 C C . GLU A 1 97 ? 24.851 21.364 -0.533 1.00 86.88 97 GLU A C 1
ATOM 780 O O . GLU A 1 97 ? 25.939 21.859 -0.259 1.00 86.88 97 GLU A O 1
ATOM 785 N N . TRP A 1 98 ? 24.730 20.150 -1.080 1.00 86.81 98 TRP A N 1
ATOM 786 C CA . TRP A 1 98 ? 25.842 19.267 -1.435 1.00 86.81 98 TRP A CA 1
ATOM 787 C C . TRP A 1 98 ? 25.563 18.547 -2.769 1.00 86.81 98 TRP A C 1
ATOM 789 O O . TRP A 1 98 ? 24.392 18.350 -3.107 1.00 86.81 98 TRP A O 1
ATOM 799 N N . PRO A 1 99 ? 26.578 18.135 -3.548 1.00 88.12 99 PRO A N 1
ATOM 800 C CA . PRO A 1 99 ? 26.363 17.290 -4.724 1.00 88.12 99 PRO A CA 1
ATOM 801 C C . PRO A 1 99 ? 25.651 15.961 -4.404 1.00 88.12 99 PRO A C 1
ATOM 803 O O . PRO A 1 99 ? 25.879 15.348 -3.363 1.00 88.12 99 PRO A O 1
ATOM 806 N N . SER A 1 100 ? 24.777 15.492 -5.299 1.00 87.81 100 SER A N 1
ATOM 807 C CA . SER A 1 100 ? 24.032 14.237 -5.116 1.00 87.81 100 SER A CA 1
ATOM 808 C C . SER A 1 100 ? 24.668 13.089 -5.898 1.00 87.81 100 SER A C 1
ATOM 810 O O . SER A 1 100 ? 24.668 13.121 -7.129 1.00 87.81 100 SER A O 1
ATOM 812 N N . ASP A 1 101 ? 25.110 12.031 -5.206 1.00 86.44 101 ASP A N 1
ATOM 813 C CA . ASP A 1 101 ? 25.603 10.800 -5.850 1.00 86.44 101 ASP A CA 1
ATOM 814 C C . ASP A 1 101 ? 24.569 10.220 -6.833 1.00 86.44 101 ASP A C 1
ATOM 816 O O . ASP A 1 101 ? 24.907 9.817 -7.942 1.00 86.44 101 ASP A O 1
ATOM 820 N N . VAL A 1 102 ? 23.278 10.250 -6.475 1.00 85.44 102 VAL A N 1
ATOM 821 C CA . VAL A 1 102 ? 22.189 9.748 -7.333 1.00 85.44 102 VAL A CA 1
ATOM 822 C C . VAL A 1 102 ? 22.131 10.497 -8.665 1.00 85.44 102 VAL A C 1
ATOM 824 O O . VAL A 1 102 ? 21.913 9.883 -9.712 1.00 85.44 102 VAL A O 1
ATOM 827 N N . ALA A 1 103 ? 22.300 11.819 -8.625 1.00 88.94 103 ALA A N 1
ATOM 828 C CA . ALA A 1 103 ? 22.203 12.672 -9.801 1.00 88.94 103 ALA A CA 1
ATOM 829 C C . ALA A 1 103 ? 23.455 12.559 -10.687 1.00 88.94 103 ALA A C 1
ATOM 831 O O . ALA A 1 103 ? 23.341 12.478 -11.910 1.00 88.94 103 ALA A O 1
ATOM 832 N N . ILE A 1 104 ? 24.639 12.460 -10.076 1.00 91.12 104 ILE A N 1
ATOM 833 C CA . ILE A 1 104 ? 25.905 12.261 -10.792 1.00 91.12 104 ILE A CA 1
ATOM 834 C C . ILE A 1 104 ? 25.950 10.884 -11.463 1.00 91.12 104 ILE A C 1
ATOM 836 O O . ILE A 1 104 ? 26.290 10.791 -12.640 1.00 91.12 104 ILE A O 1
ATOM 840 N N . PHE A 1 105 ? 25.512 9.819 -10.787 1.00 89.06 105 PHE A N 1
ATOM 841 C CA . PHE A 1 105 ? 25.451 8.483 -11.396 1.00 89.06 105 PHE A CA 1
ATOM 842 C C . PHE A 1 105 ? 24.408 8.399 -12.511 1.00 89.06 105 PHE A C 1
ATOM 844 O O . PHE A 1 105 ? 24.608 7.702 -13.505 1.00 89.06 105 PHE A O 1
ATOM 851 N N . ALA A 1 106 ? 23.303 9.141 -12.390 1.00 88.00 106 ALA A N 1
ATOM 852 C CA . ALA A 1 106 ? 22.331 9.268 -13.469 1.00 88.00 106 ALA A CA 1
ATOM 853 C C . ALA A 1 106 ? 22.932 9.922 -14.721 1.00 88.00 106 ALA A C 1
ATOM 855 O O . ALA A 1 106 ? 22.610 9.499 -15.829 1.00 88.00 106 ALA A O 1
ATOM 856 N N . TRP A 1 107 ? 23.791 10.927 -14.543 1.00 92.50 107 TRP A N 1
ATOM 857 C CA . TRP A 1 107 ? 24.505 11.583 -15.635 1.00 92.50 107 TRP A CA 1
ATOM 858 C C . TRP A 1 107 ? 25.589 10.671 -16.228 1.00 92.50 107 TRP A C 1
ATOM 860 O O . TRP A 1 107 ? 25.636 10.487 -17.442 1.00 92.50 107 TRP A O 1
ATOM 870 N N . ALA A 1 108 ? 26.381 9.997 -15.394 1.00 90.75 108 ALA A N 1
ATOM 871 C CA . ALA A 1 108 ? 27.369 9.014 -15.841 1.00 90.75 108 ALA A CA 1
ATOM 872 C C . ALA A 1 108 ? 26.757 7.880 -16.682 1.00 90.75 108 ALA A C 1
ATOM 874 O O . ALA A 1 108 ? 27.382 7.402 -17.623 1.00 90.75 108 ALA A O 1
ATOM 875 N N . ALA A 1 109 ? 25.515 7.478 -16.395 1.00 86.12 109 ALA A N 1
ATOM 876 C CA . ALA A 1 109 ? 24.823 6.438 -17.155 1.00 86.12 109 ALA A CA 1
ATOM 877 C C . ALA A 1 109 ? 24.532 6.814 -18.623 1.00 86.12 109 ALA A C 1
ATOM 879 O O . ALA A 1 109 ? 24.195 5.930 -19.411 1.00 86.12 109 ALA A O 1
ATOM 880 N N . VAL A 1 110 ? 24.629 8.098 -18.987 1.00 87.06 110 VAL A N 1
ATOM 881 C CA . VAL A 1 110 ? 24.349 8.602 -20.343 1.00 87.06 110 VAL A CA 1
ATOM 882 C C . VAL A 1 110 ? 25.531 9.338 -20.985 1.00 87.06 110 VAL A C 1
ATOM 884 O O . VAL A 1 110 ? 25.457 9.663 -22.166 1.00 87.06 110 VAL A O 1
ATOM 887 N N . ASP A 1 111 ? 26.622 9.573 -20.248 1.00 88.50 111 ASP A N 1
ATOM 888 C CA . ASP A 1 111 ? 27.813 10.284 -20.726 1.00 88.50 111 ASP A CA 1
ATOM 889 C C . ASP A 1 111 ? 29.102 9.491 -20.406 1.00 88.50 111 ASP A C 1
ATOM 891 O O . ASP A 1 111 ? 29.518 9.424 -19.242 1.00 88.50 111 ASP A O 1
ATOM 895 N N . PRO A 1 112 ? 29.773 8.904 -21.419 1.00 86.19 112 PRO A N 1
ATOM 896 C CA . PRO A 1 112 ? 30.984 8.105 -21.219 1.00 86.19 112 PRO A CA 1
ATOM 897 C C . PRO A 1 112 ? 32.165 8.865 -20.598 1.00 86.19 112 PRO A C 1
ATOM 899 O O . PRO A 1 112 ? 32.980 8.263 -19.892 1.00 86.19 112 PRO A O 1
ATOM 902 N N . ALA A 1 113 ? 32.288 10.174 -20.845 1.00 87.00 113 ALA A N 1
ATOM 903 C CA . ALA A 1 113 ? 33.368 10.974 -20.273 1.00 87.00 113 ALA A CA 1
ATOM 904 C C . ALA A 1 113 ? 33.155 11.168 -18.767 1.00 87.00 113 ALA A C 1
ATOM 906 O O . ALA A 1 113 ? 34.105 11.074 -17.984 1.00 87.00 113 ALA A O 1
ATOM 907 N N . ILE A 1 114 ? 31.899 11.358 -18.355 1.00 92.56 114 ILE A N 1
ATOM 908 C CA . ILE A 1 114 ? 31.525 11.433 -16.941 1.00 92.56 114 ILE A CA 1
ATOM 909 C C . ILE A 1 114 ? 31.625 10.065 -16.274 1.00 92.56 114 ILE A C 1
ATOM 911 O O . ILE A 1 114 ? 32.166 9.980 -15.175 1.00 92.56 114 ILE A O 1
ATOM 915 N N . ALA A 1 115 ? 31.224 8.985 -16.950 1.00 85.25 115 ALA A N 1
ATOM 916 C CA . ALA A 1 115 ? 31.401 7.623 -16.444 1.00 85.25 115 ALA A CA 1
ATOM 917 C C . ALA A 1 115 ? 32.864 7.322 -16.084 1.00 85.25 115 ALA A C 1
ATOM 919 O O . ALA A 1 115 ? 33.142 6.781 -15.018 1.00 85.25 115 ALA A O 1
ATOM 920 N N . LYS A 1 116 ? 33.822 7.740 -16.922 1.00 86.94 116 LYS A N 1
ATOM 921 C CA . LYS A 1 116 ? 35.256 7.564 -16.640 1.00 86.94 116 LYS A CA 1
ATOM 922 C C . LYS A 1 116 ? 35.710 8.309 -15.378 1.00 86.94 116 LYS A C 1
ATOM 924 O O . LYS A 1 116 ? 36.546 7.796 -14.634 1.00 86.94 116 LYS A O 1
ATOM 929 N N . ARG A 1 117 ? 35.192 9.517 -15.155 1.00 88.88 117 ARG A N 1
ATOM 930 C CA . ARG A 1 117 ? 35.491 10.332 -13.966 1.00 88.88 117 ARG A CA 1
ATOM 931 C C . ARG A 1 117 ? 34.874 9.727 -12.708 1.00 88.88 117 ARG A C 1
ATOM 933 O O . ARG A 1 117 ? 35.577 9.551 -11.717 1.00 88.88 117 ARG A O 1
ATOM 940 N N . VAL A 1 118 ? 33.608 9.316 -12.792 1.00 88.00 118 VAL A N 1
ATOM 941 C CA . VAL A 1 118 ? 32.899 8.622 -11.712 1.00 88.00 118 VAL A CA 1
ATOM 942 C C . VAL A 1 118 ? 33.627 7.342 -11.321 1.00 88.00 118 VAL A C 1
ATOM 944 O O . VAL A 1 118 ? 33.985 7.213 -10.158 1.00 88.00 118 VAL A O 1
ATOM 947 N N . ASN A 1 119 ? 33.969 6.471 -12.276 1.00 86.31 119 ASN A N 1
ATOM 948 C CA . ASN A 1 119 ? 34.681 5.220 -11.993 1.00 86.31 119 ASN A CA 1
ATOM 949 C C . ASN A 1 119 ? 35.992 5.450 -11.226 1.00 86.31 119 ASN A C 1
ATOM 951 O O . ASN A 1 119 ? 36.297 4.709 -10.298 1.00 86.31 119 ASN A O 1
ATOM 955 N N . ARG A 1 120 ? 36.749 6.505 -11.560 1.00 85.56 120 ARG A N 1
ATOM 956 C CA . ARG A 1 120 ? 37.980 6.861 -10.834 1.00 85.56 120 ARG A CA 1
ATOM 957 C C . ARG A 1 120 ? 37.700 7.235 -9.374 1.00 85.56 120 ARG A C 1
ATOM 959 O O . ARG A 1 120 ? 38.442 6.823 -8.485 1.00 85.56 120 ARG A O 1
ATOM 966 N N . ALA A 1 121 ? 36.647 8.011 -9.121 1.00 84.69 121 ALA A N 1
ATOM 967 C CA . ALA A 1 121 ? 36.234 8.365 -7.765 1.00 84.69 121 ALA A CA 1
ATOM 968 C C . ALA A 1 121 ? 35.702 7.138 -6.998 1.00 84.69 121 ALA A C 1
ATOM 970 O O . ALA A 1 121 ? 36.036 6.945 -5.830 1.00 84.69 121 ALA A O 1
ATOM 971 N N . GLU A 1 122 ? 34.936 6.259 -7.654 1.00 85.50 122 GLU A N 1
ATOM 972 C CA . GLU A 1 122 ? 34.469 5.001 -7.061 1.00 85.50 122 GLU A CA 1
ATOM 973 C C . GLU A 1 122 ? 35.636 4.078 -6.685 1.00 85.50 122 GLU A C 1
ATOM 975 O O . GLU A 1 122 ? 35.663 3.550 -5.573 1.00 85.50 122 GLU A O 1
ATOM 980 N N . GLU A 1 123 ? 36.643 3.940 -7.552 1.00 84.00 123 GLU A N 1
ATOM 981 C CA . GLU A 1 123 ? 37.867 3.181 -7.269 1.00 84.00 123 GLU A CA 1
ATOM 982 C C . GLU A 1 123 ? 38.598 3.715 -6.030 1.00 84.00 123 GLU A C 1
ATOM 984 O O . GLU A 1 123 ? 39.022 2.927 -5.179 1.00 84.00 123 GLU A O 1
ATOM 989 N N . ALA A 1 124 ? 38.696 5.040 -5.878 1.00 82.12 124 ALA A N 1
ATOM 990 C CA . ALA A 1 124 ? 39.291 5.665 -4.698 1.00 82.12 124 ALA A CA 1
ATOM 991 C C . ALA A 1 124 ? 38.479 5.381 -3.418 1.00 82.12 124 ALA A C 1
ATOM 993 O O . ALA A 1 124 ? 39.048 4.979 -2.397 1.00 82.12 124 ALA A O 1
ATOM 994 N N . ARG A 1 125 ? 37.144 5.505 -3.479 1.00 82.69 125 ARG A N 1
ATOM 995 C CA . ARG A 1 125 ? 36.228 5.192 -2.363 1.00 82.69 125 ARG A CA 1
ATOM 996 C C . ARG A 1 125 ? 36.308 3.715 -1.959 1.00 82.69 125 ARG A C 1
ATOM 998 O O . ARG A 1 125 ? 36.380 3.395 -0.772 1.00 82.69 125 ARG A O 1
ATOM 1005 N N . MET A 1 126 ? 36.345 2.801 -2.929 1.00 83.06 126 MET A N 1
ATOM 1006 C CA . MET A 1 126 ? 36.494 1.365 -2.676 1.00 83.06 126 MET A CA 1
ATOM 1007 C C . MET A 1 126 ? 37.871 1.030 -2.096 1.00 83.06 126 MET A C 1
ATOM 1009 O O . MET A 1 126 ? 37.961 0.233 -1.164 1.00 83.06 126 MET A O 1
ATOM 1013 N N . ALA A 1 127 ? 38.945 1.656 -2.587 1.00 81.94 127 ALA A N 1
ATOM 1014 C CA . ALA A 1 127 ? 40.285 1.482 -2.030 1.00 81.94 127 ALA A CA 1
ATOM 1015 C C . ALA A 1 127 ? 40.354 1.913 -0.555 1.00 81.94 127 ALA A C 1
ATOM 1017 O O . ALA A 1 127 ? 40.982 1.223 0.250 1.00 81.94 127 ALA A O 1
ATOM 1018 N N . LEU A 1 128 ? 39.667 2.997 -0.177 1.00 76.75 128 LEU A N 1
ATOM 1019 C CA . LEU A 1 128 ? 39.537 3.416 1.220 1.00 76.75 128 LEU A CA 1
ATOM 1020 C C . LEU A 1 128 ? 38.812 2.363 2.063 1.00 76.75 128 LEU A C 1
ATOM 1022 O O . LEU A 1 128 ? 39.333 1.930 3.089 1.00 76.75 128 LEU A O 1
ATOM 1026 N N . LEU A 1 129 ? 37.627 1.925 1.629 1.00 78.50 129 LEU A N 1
ATOM 1027 C CA . LEU A 1 129 ? 36.855 0.918 2.359 1.00 78.50 129 LEU A CA 1
ATOM 1028 C C . LEU A 1 129 ? 37.649 -0.383 2.524 1.00 78.50 129 LEU A C 1
ATOM 1030 O O . LEU A 1 129 ? 37.641 -0.971 3.602 1.00 78.50 129 LEU A O 1
ATOM 1034 N N . ARG A 1 130 ? 38.402 -0.800 1.500 1.00 83.06 130 ARG A N 1
ATOM 1035 C CA . ARG A 1 130 ? 39.284 -1.976 1.562 1.00 83.06 130 ARG A CA 1
ATOM 1036 C C . ARG A 1 130 ? 40.435 -1.811 2.552 1.00 83.06 130 ARG A C 1
ATOM 1038 O O . ARG A 1 130 ? 40.820 -2.798 3.158 1.00 83.06 130 ARG A O 1
ATOM 1045 N N . ARG A 1 131 ? 40.974 -0.600 2.749 1.00 78.06 131 ARG A N 1
ATOM 1046 C CA . ARG A 1 131 ? 41.982 -0.334 3.799 1.00 78.06 131 ARG A CA 1
ATOM 1047 C C . ARG A 1 131 ? 41.394 -0.443 5.205 1.00 78.06 131 ARG A C 1
ATOM 1049 O O . ARG A 1 131 ? 42.096 -0.844 6.127 1.00 78.06 131 ARG A O 1
ATOM 1056 N N . LEU A 1 132 ? 40.124 -0.072 5.368 1.00 74.50 132 LEU A N 1
ATOM 1057 C CA . LEU A 1 132 ? 39.415 -0.131 6.649 1.00 74.50 132 LEU A CA 1
ATOM 1058 C C . LEU A 1 132 ? 38.881 -1.534 6.970 1.00 74.50 132 LEU A C 1
ATOM 1060 O O . LEU A 1 132 ? 38.668 -1.853 8.140 1.00 74.50 132 LEU A O 1
ATOM 1064 N N . ALA A 1 133 ? 38.657 -2.366 5.953 1.00 72.50 133 ALA A N 1
ATOM 1065 C CA . ALA A 1 133 ? 38.221 -3.746 6.106 1.00 72.50 133 ALA A CA 1
ATOM 1066 C C . ALA A 1 133 ? 39.415 -4.703 6.217 1.00 72.50 133 ALA A C 1
ATOM 1068 O O . ALA A 1 133 ? 40.328 -4.675 5.402 1.00 72.50 133 ALA A O 1
ATOM 1069 N N . GLU A 1 134 ? 39.366 -5.656 7.149 1.00 69.75 134 GLU A N 1
ATOM 1070 C CA . GLU A 1 134 ? 40.319 -6.782 7.150 1.00 69.75 134 GLU A CA 1
ATOM 1071 C C . GLU A 1 134 ? 40.089 -7.749 5.977 1.00 69.75 134 GLU A C 1
ATOM 1073 O O . GLU A 1 134 ? 40.971 -8.525 5.615 1.00 69.75 134 GLU A O 1
ATOM 1078 N N . ARG A 1 135 ? 38.883 -7.711 5.399 1.00 78.25 135 ARG A N 1
ATOM 1079 C CA . ARG A 1 135 ? 38.426 -8.564 4.302 1.00 78.25 135 ARG A CA 1
ATOM 1080 C C . ARG A 1 135 ? 37.951 -7.680 3.143 1.00 78.25 135 ARG A C 1
ATOM 1082 O O . ARG A 1 135 ? 36.871 -7.092 3.261 1.00 78.25 135 ARG A O 1
ATOM 1089 N N . PRO A 1 136 ? 38.719 -7.541 2.047 1.00 77.69 136 PRO A N 1
ATOM 1090 C CA . PRO A 1 136 ? 38.388 -6.624 0.954 1.00 77.69 136 PRO A CA 1
ATOM 1091 C C . PRO A 1 136 ? 37.030 -6.928 0.301 1.00 77.69 136 PRO A C 1
ATOM 1093 O O . PRO A 1 136 ? 36.342 -6.010 -0.134 1.00 77.69 136 PRO A O 1
ATOM 1096 N N . GLU A 1 137 ? 36.575 -8.181 0.318 1.00 81.25 137 GLU A N 1
ATOM 1097 C CA . GLU A 1 137 ? 35.252 -8.572 -0.174 1.00 81.25 137 GLU A CA 1
ATOM 1098 C C . GLU A 1 137 ? 34.091 -7.944 0.622 1.00 81.25 137 GLU A C 1
ATOM 1100 O O . GLU A 1 137 ? 33.012 -7.719 0.076 1.00 81.25 137 GLU A O 1
ATOM 1105 N N . ILE A 1 138 ? 34.302 -7.616 1.902 1.00 77.88 138 ILE A N 1
ATOM 1106 C CA . ILE A 1 138 ? 33.300 -6.950 2.747 1.00 77.88 138 ILE A CA 1
ATOM 1107 C C . ILE A 1 138 ? 33.203 -5.459 2.402 1.00 77.88 138 ILE A C 1
ATOM 1109 O O . ILE A 1 138 ? 32.107 -4.886 2.417 1.00 77.88 138 ILE A O 1
ATOM 1113 N N . ALA A 1 139 ? 34.334 -4.843 2.054 1.00 77.12 139 ALA A N 1
ATOM 1114 C CA . ALA A 1 139 ? 34.371 -3.477 1.551 1.00 77.12 139 ALA A CA 1
ATOM 1115 C C . ALA A 1 139 ? 33.625 -3.360 0.221 1.00 77.12 139 ALA A C 1
ATOM 1117 O O . ALA A 1 139 ? 32.777 -2.480 0.068 1.00 77.12 139 ALA A O 1
ATOM 1118 N N . ASP A 1 140 ? 33.865 -4.305 -0.687 1.00 82.88 140 ASP A N 1
ATOM 1119 C CA . ASP A 1 140 ? 33.201 -4.359 -1.987 1.00 82.88 140 ASP A CA 1
ATOM 1120 C C . ASP A 1 140 ? 31.697 -4.578 -1.829 1.00 82.88 140 ASP A C 1
ATOM 1122 O O . ASP A 1 140 ? 30.895 -3.825 -2.381 1.00 82.88 140 ASP A O 1
ATOM 1126 N N . PHE A 1 141 ? 31.297 -5.539 -0.990 1.00 82.81 141 PHE A N 1
ATOM 1127 C CA . PHE A 1 141 ? 29.890 -5.777 -0.672 1.00 82.81 141 PHE A CA 1
ATOM 1128 C C . PHE A 1 141 ? 29.202 -4.529 -0.104 1.00 82.81 141 PHE A C 1
ATOM 1130 O O . PHE A 1 141 ? 28.102 -4.179 -0.532 1.00 82.81 141 PHE A O 1
ATOM 1137 N N . THR A 1 142 ? 29.852 -3.832 0.829 1.00 80.44 142 THR A N 1
ATOM 1138 C CA . THR A 1 142 ? 29.326 -2.598 1.430 1.00 80.44 142 THR A CA 1
ATOM 1139 C C . THR A 1 142 ? 29.153 -1.493 0.394 1.00 80.44 142 THR A C 1
ATOM 1141 O O . THR A 1 142 ? 28.118 -0.824 0.372 1.00 80.44 142 THR A O 1
ATOM 1144 N N . TYR A 1 143 ? 30.128 -1.330 -0.500 1.00 83.44 143 TYR A N 1
ATOM 1145 C CA . TYR A 1 143 ? 30.062 -0.331 -1.557 1.00 83.44 143 TYR A CA 1
ATOM 1146 C C . TYR A 1 143 ? 28.968 -0.647 -2.588 1.00 83.44 143 TYR A C 1
ATOM 1148 O O . TYR A 1 143 ? 28.181 0.224 -2.958 1.00 83.44 143 TYR A O 1
ATOM 1156 N N . TYR A 1 144 ? 28.825 -1.913 -2.988 1.00 85.69 144 TYR A N 1
ATOM 1157 C CA . TYR A 1 144 ? 27.747 -2.340 -3.883 1.00 85.69 144 TYR A CA 1
ATOM 1158 C C . TYR A 1 144 ? 26.364 -2.230 -3.233 1.00 85.69 144 TYR A C 1
ATOM 1160 O O . TYR A 1 144 ? 25.398 -1.852 -3.899 1.00 85.69 144 TYR A O 1
ATOM 1168 N N . ALA A 1 145 ? 26.252 -2.502 -1.931 1.00 82.69 145 ALA A N 1
ATOM 1169 C CA . ALA A 1 145 ? 25.022 -2.278 -1.180 1.00 82.69 145 ALA A CA 1
ATOM 1170 C C . ALA A 1 145 ? 24.655 -0.784 -1.134 1.00 82.69 145 ALA A C 1
ATOM 1172 O O . ALA A 1 145 ? 23.488 -0.440 -1.329 1.00 82.69 145 ALA A O 1
ATOM 1173 N N . TYR A 1 146 ? 25.642 0.102 -0.954 1.00 82.31 146 TYR A N 1
ATOM 1174 C CA . TYR A 1 146 ? 25.461 1.553 -1.040 1.00 82.31 146 TYR A CA 1
ATOM 1175 C C . TYR A 1 146 ? 24.970 1.993 -2.429 1.00 82.31 146 TYR A C 1
ATOM 1177 O O . TYR A 1 146 ? 23.956 2.685 -2.530 1.00 82.31 146 TYR A O 1
ATOM 1185 N N . GLN A 1 147 ? 25.604 1.512 -3.502 1.00 82.69 147 GLN A N 1
ATOM 1186 C CA . GLN A 1 147 ? 25.169 1.765 -4.881 1.00 82.69 147 GLN A CA 1
ATOM 1187 C C . GLN A 1 147 ? 23.733 1.279 -5.137 1.00 82.69 147 GLN A C 1
ATOM 1189 O O . GLN A 1 147 ? 22.881 2.014 -5.648 1.00 82.69 147 GLN A O 1
ATOM 1194 N N . GLY A 1 148 ? 23.419 0.052 -4.711 1.00 78.38 148 GLY A N 1
ATOM 1195 C CA . GLY A 1 148 ? 22.074 -0.515 -4.795 1.00 78.38 148 GLY A CA 1
ATOM 1196 C C . GLY A 1 148 ? 21.036 0.316 -4.035 1.00 78.38 148 GLY A C 1
ATOM 1197 O O . GLY A 1 148 ? 19.924 0.529 -4.528 1.00 78.38 148 GLY A O 1
ATOM 1198 N N . PHE A 1 149 ? 21.408 0.847 -2.870 1.00 81.44 149 PHE A N 1
ATOM 1199 C CA . PHE A 1 149 ? 20.585 1.764 -2.089 1.00 81.44 149 PHE A CA 1
ATOM 1200 C C . PHE A 1 149 ? 20.333 3.089 -2.802 1.00 81.44 149 PHE A C 1
ATOM 1202 O O . PHE A 1 149 ? 19.179 3.508 -2.881 1.00 81.44 149 PHE A O 1
ATOM 1209 N N . LEU A 1 150 ? 21.357 3.722 -3.375 1.00 75.31 150 LEU A N 1
ATOM 1210 C CA . LEU A 1 150 ? 21.200 4.970 -4.125 1.00 75.31 150 LEU A CA 1
ATOM 1211 C C . LEU A 1 150 ? 20.269 4.784 -5.335 1.00 75.31 150 LEU A C 1
ATOM 1213 O O . LEU A 1 150 ? 19.329 5.560 -5.537 1.00 75.31 150 LEU A O 1
ATOM 1217 N N . LEU A 1 151 ? 20.440 3.687 -6.080 1.00 73.06 151 LEU A N 1
ATOM 1218 C CA . LEU A 1 151 ? 19.563 3.313 -7.197 1.00 73.06 151 LEU A CA 1
ATOM 1219 C C . LEU A 1 151 ? 18.128 2.991 -6.755 1.00 73.06 151 LEU A C 1
ATOM 1221 O O . LEU A 1 151 ? 17.162 3.233 -7.493 1.00 73.06 151 LEU A O 1
ATOM 1225 N N . ARG A 1 152 ? 17.955 2.401 -5.569 1.00 75.25 152 ARG A N 1
ATOM 1226 C CA . ARG A 1 152 ? 16.634 2.128 -4.990 1.00 75.25 152 ARG A CA 1
ATOM 1227 C C . ARG A 1 152 ? 15.960 3.418 -4.538 1.00 75.25 152 ARG A C 1
ATOM 1229 O O . ARG A 1 152 ? 14.789 3.616 -4.861 1.00 75.25 152 ARG A O 1
ATOM 1236 N N . ARG A 1 153 ? 16.699 4.295 -3.862 1.00 71.19 153 ARG A N 1
ATOM 1237 C CA . ARG A 1 153 ? 16.252 5.599 -3.370 1.00 71.19 153 ARG A CA 1
ATOM 1238 C C . ARG A 1 153 ? 15.794 6.513 -4.495 1.00 71.19 153 ARG A C 1
ATOM 1240 O O . ARG A 1 153 ? 14.748 7.133 -4.357 1.00 71.19 153 ARG A O 1
ATOM 1247 N N . ARG A 1 154 ? 16.484 6.524 -5.639 1.00 66.88 154 ARG A N 1
ATOM 1248 C CA . ARG A 1 154 ? 16.039 7.280 -6.823 1.00 66.88 154 ARG A CA 1
ATOM 1249 C C . ARG A 1 154 ? 14.606 6.931 -7.247 1.00 66.88 154 ARG A C 1
ATOM 1251 O O . ARG A 1 154 ? 13.850 7.799 -7.659 1.00 66.88 154 ARG A O 1
ATOM 1258 N N . ARG A 1 155 ? 14.231 5.652 -7.144 1.00 70.12 155 ARG A N 1
ATOM 1259 C CA . ARG A 1 155 ? 12.897 5.140 -7.514 1.00 70.12 155 ARG A CA 1
ATOM 1260 C C . ARG A 1 155 ? 11.895 5.179 -6.362 1.00 70.12 155 ARG A C 1
ATOM 1262 O O . ARG A 1 155 ? 10.691 5.144 -6.587 1.00 70.12 155 ARG A O 1
ATOM 1269 N N . LEU A 1 156 ? 12.388 5.194 -5.130 1.00 69.50 156 LEU A N 1
ATOM 1270 C CA . LEU A 1 156 ? 11.594 5.246 -3.914 1.00 69.50 156 LEU A CA 1
ATOM 1271 C C . LEU A 1 156 ? 12.300 6.177 -2.920 1.00 69.50 156 LEU A C 1
ATOM 1273 O O . LEU A 1 156 ? 13.048 5.682 -2.081 1.00 69.50 156 LEU A O 1
ATOM 1277 N N . PRO A 1 157 ? 12.065 7.502 -2.963 1.00 58.72 157 PRO A N 1
ATOM 1278 C CA . PRO A 1 157 ? 12.753 8.461 -2.088 1.00 58.72 157 PRO A CA 1
ATOM 1279 C C . PRO A 1 157 ? 12.626 8.128 -0.592 1.00 58.72 157 PRO A C 1
ATOM 1281 O O . PRO A 1 157 ? 13.553 8.329 0.188 1.00 58.72 157 PRO A O 1
ATOM 1284 N N . LYS A 1 158 ? 11.515 7.485 -0.198 1.00 59.59 158 LYS A N 1
ATOM 1285 C CA . LYS A 1 158 ? 11.281 6.958 1.158 1.00 59.59 158 LYS A CA 1
ATOM 1286 C C . LYS A 1 158 ? 12.257 5.853 1.589 1.00 59.59 158 LYS A C 1
ATOM 1288 O O . LYS A 1 158 ? 12.301 5.554 2.774 1.00 59.59 158 LYS A O 1
ATOM 1293 N N . ALA A 1 159 ? 13.017 5.249 0.676 1.00 64.88 159 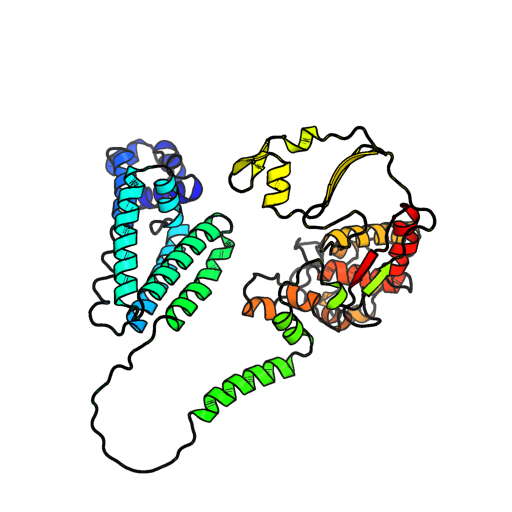ALA A N 1
ATOM 1294 C CA . ALA A 1 159 ? 14.063 4.280 1.000 1.00 64.88 159 ALA A CA 1
ATOM 1295 C C . ALA A 1 159 ? 15.280 4.942 1.659 1.00 64.88 159 ALA A C 1
ATOM 1297 O O . ALA A 1 159 ? 16.113 4.234 2.194 1.00 64.88 159 ALA A O 1
ATOM 1298 N N . ALA A 1 160 ? 15.383 6.281 1.688 1.00 57.59 160 ALA A N 1
ATOM 1299 C CA . ALA A 1 160 ? 16.488 7.003 2.328 1.00 57.59 160 ALA A CA 1
ATOM 1300 C C . ALA A 1 160 ? 16.771 6.571 3.784 1.00 57.59 160 ALA A C 1
ATOM 1302 O O . ALA A 1 160 ? 17.922 6.576 4.212 1.00 57.59 160 ALA A O 1
ATOM 1303 N N . LYS A 1 161 ? 15.735 6.151 4.519 1.00 61.38 161 LYS A N 1
ATOM 1304 C CA . LYS A 1 161 ? 15.820 5.630 5.895 1.00 61.38 161 LYS A CA 1
ATOM 1305 C C . LYS A 1 161 ? 16.510 4.259 6.004 1.00 61.38 161 LYS A C 1
ATOM 1307 O O . LYS A 1 161 ? 17.039 3.922 7.058 1.00 61.38 161 LYS A O 1
ATOM 1312 N N . ASP A 1 162 ? 16.576 3.503 4.906 1.00 67.25 162 ASP A N 1
ATOM 1313 C CA . ASP A 1 162 ? 17.226 2.189 4.845 1.00 67.25 162 ASP A CA 1
ATOM 1314 C C . ASP A 1 162 ? 18.763 2.314 4.893 1.00 67.25 162 ASP A C 1
ATOM 1316 O O . ASP A 1 162 ? 19.461 1.330 5.147 1.00 67.25 162 ASP A O 1
ATOM 1320 N N . PHE A 1 163 ? 19.303 3.531 4.719 1.00 68.00 163 PHE A N 1
ATOM 1321 C CA . PHE A 1 163 ? 20.734 3.817 4.852 1.00 68.00 163 PHE A CA 1
ATOM 1322 C C . PHE A 1 163 ? 21.271 3.408 6.227 1.00 68.00 163 PHE A C 1
ATOM 1324 O O . PHE A 1 163 ? 22.376 2.887 6.323 1.00 68.00 163 PHE A O 1
ATOM 1331 N N . GLU A 1 164 ? 20.477 3.577 7.291 1.00 69.00 164 GLU A N 1
ATOM 1332 C CA . GLU A 1 164 ? 20.881 3.217 8.655 1.00 69.00 164 GLU A CA 1
ATOM 1333 C C . GLU A 1 164 ? 21.123 1.714 8.825 1.00 69.00 164 GLU A C 1
ATOM 1335 O O . GLU A 1 164 ? 21.922 1.302 9.667 1.00 69.00 164 GLU A O 1
ATOM 1340 N N . ILE A 1 165 ? 20.444 0.884 8.030 1.00 73.62 165 ILE A N 1
ATOM 1341 C CA . ILE A 1 165 ? 20.629 -0.569 8.035 1.00 73.62 165 ILE A CA 1
ATOM 1342 C C . ILE A 1 165 ? 21.947 -0.912 7.344 1.00 73.62 165 ILE A C 1
ATOM 1344 O O . ILE A 1 165 ? 22.732 -1.683 7.887 1.00 73.62 165 ILE A O 1
ATOM 1348 N N . ILE A 1 166 ? 22.218 -0.302 6.188 1.00 71.75 166 ILE A N 1
ATOM 1349 C CA . ILE A 1 166 ? 23.458 -0.517 5.428 1.00 71.75 166 ILE A CA 1
ATOM 1350 C C . ILE A 1 166 ? 24.666 -0.022 6.224 1.00 71.75 166 ILE A C 1
ATOM 1352 O O . ILE A 1 166 ? 25.646 -0.747 6.351 1.00 71.75 166 ILE A O 1
ATOM 1356 N N . ALA A 1 167 ? 24.563 1.157 6.838 1.00 69.38 167 ALA A N 1
ATOM 1357 C CA . ALA A 1 167 ? 25.594 1.711 7.706 1.00 69.38 167 ALA A CA 1
ATOM 1358 C C . ALA A 1 167 ? 25.859 0.816 8.928 1.00 69.38 167 ALA A C 1
ATOM 1360 O O . ALA A 1 167 ? 27.007 0.529 9.255 1.00 69.38 167 ALA A O 1
ATOM 1361 N N . ARG A 1 168 ? 24.811 0.312 9.592 1.00 78.38 168 ARG A N 1
ATOM 1362 C CA . ARG A 1 168 ? 24.970 -0.599 10.735 1.00 78.38 168 ARG A CA 1
ATOM 1363 C C . ARG A 1 168 ? 25.604 -1.928 10.335 1.00 78.38 168 ARG A C 1
ATOM 1365 O O . ARG A 1 168 ? 26.530 -2.365 11.005 1.00 78.38 168 ARG A O 1
ATOM 1372 N N . LEU A 1 169 ? 25.138 -2.546 9.249 1.00 76.56 169 LEU A N 1
ATOM 1373 C CA . LEU A 1 169 ? 25.700 -3.803 8.753 1.00 76.56 169 LEU A CA 1
ATOM 1374 C C . LEU A 1 169 ? 27.155 -3.627 8.313 1.00 76.56 169 LEU A C 1
ATOM 1376 O O . LEU A 1 169 ? 27.979 -4.474 8.630 1.00 76.56 169 LEU A O 1
ATOM 1380 N N . ALA A 1 170 ? 27.501 -2.511 7.668 1.00 73.12 170 ALA A N 1
ATOM 1381 C CA . ALA A 1 170 ? 28.891 -2.183 7.359 1.00 73.12 170 ALA A CA 1
ATOM 1382 C C . ALA A 1 170 ? 29.753 -2.127 8.635 1.00 73.12 170 ALA A C 1
ATOM 1384 O O . ALA A 1 170 ? 30.829 -2.714 8.681 1.00 73.12 170 ALA A O 1
ATOM 1385 N N . LEU A 1 171 ? 29.256 -1.508 9.711 1.00 72.81 171 LEU A N 1
ATOM 1386 C CA . LEU A 1 171 ? 29.956 -1.455 11.002 1.00 72.81 171 LEU A CA 1
ATOM 1387 C C . LEU A 1 171 ? 30.071 -2.810 11.711 1.00 72.81 171 LEU A C 1
ATOM 1389 O O . LEU A 1 171 ? 31.026 -3.023 12.454 1.00 72.81 171 LEU A O 1
ATOM 1393 N N . GLU A 1 172 ? 29.101 -3.704 11.524 1.00 76.69 172 GLU A N 1
ATOM 1394 C CA . GLU A 1 172 ? 29.120 -5.060 12.085 1.00 76.69 172 GLU A CA 1
ATOM 1395 C C . GLU A 1 172 ? 30.045 -5.997 11.296 1.00 76.69 172 GLU A C 1
ATOM 1397 O O . GLU A 1 172 ? 30.688 -6.867 11.883 1.00 76.69 172 GLU A O 1
ATOM 1402 N N . LEU A 1 173 ? 30.123 -5.816 9.975 1.00 73.25 173 LEU A N 1
ATOM 1403 C CA . LEU A 1 173 ? 30.899 -6.666 9.076 1.00 73.25 173 LEU A CA 1
ATOM 1404 C C . LEU A 1 173 ? 32.383 -6.271 8.998 1.00 73.25 173 LEU A C 1
ATOM 1406 O O . LEU A 1 173 ? 33.196 -7.113 8.626 1.00 73.25 173 LEU A O 1
ATOM 1410 N N . PHE A 1 174 ? 32.757 -5.039 9.359 1.00 72.56 174 PHE A N 1
ATOM 1411 C CA . PHE A 1 174 ? 34.156 -4.601 9.444 1.00 72.56 174 PHE A CA 1
ATOM 1412 C C . PHE A 1 174 ? 34.699 -4.872 10.869 1.00 72.56 174 PHE A C 1
ATOM 1414 O O . PHE A 1 174 ? 34.391 -4.120 11.804 1.00 72.56 174 PHE A O 1
ATOM 1421 N N . PRO A 1 175 ? 35.478 -5.951 11.094 1.00 60.25 175 PRO A N 1
ATOM 1422 C CA . PRO A 1 175 ? 35.973 -6.302 12.426 1.00 60.25 175 PRO A CA 1
ATOM 1423 C C . PRO A 1 175 ? 36.913 -5.230 13.002 1.00 60.25 175 PRO A C 1
ATOM 1425 O O . PRO A 1 175 ? 37.660 -4.577 12.277 1.00 60.25 175 PRO A O 1
ATOM 1428 N N . SER A 1 176 ? 36.907 -5.066 14.330 1.00 51.06 176 SER A N 1
ATOM 1429 C CA . SER A 1 176 ? 37.940 -4.315 15.052 1.00 51.06 176 SER A CA 1
ATOM 1430 C C . SER A 1 176 ? 39.024 -5.261 15.524 1.00 51.06 176 SER A C 1
ATOM 1432 O O . SER A 1 176 ? 38.754 -6.166 16.316 1.00 51.06 176 SER A O 1
ATOM 1434 N N . LYS A 1 177 ? 40.284 -4.951 15.209 1.00 44.03 177 LYS A N 1
ATOM 1435 C CA . LYS A 1 177 ? 41.345 -5.294 16.156 1.00 44.03 177 LYS A CA 1
ATOM 1436 C C . LYS A 1 177 ? 41.125 -4.474 17.426 1.00 44.03 177 LYS A C 1
ATOM 1438 O O . LYS A 1 177 ? 40.962 -3.252 17.338 1.00 44.03 177 LYS A O 1
ATOM 1443 N N . PRO A 1 178 ? 41.133 -5.091 18.617 1.00 39.41 178 PRO A N 1
ATOM 1444 C CA . PRO A 1 178 ? 41.239 -4.323 19.841 1.00 39.41 178 PRO A CA 1
ATOM 1445 C C . PRO A 1 178 ? 42.579 -3.584 19.813 1.00 39.41 178 PRO A C 1
ATOM 1447 O O . PRO A 1 178 ? 43.640 -4.196 19.682 1.00 39.41 178 PRO A O 1
ATOM 1450 N N . VAL A 1 179 ? 42.530 -2.257 19.923 1.00 38.19 179 VAL A N 1
ATOM 1451 C CA . VAL A 1 179 ? 43.725 -1.442 20.145 1.00 38.19 179 VAL A CA 1
ATOM 1452 C C . VAL A 1 179 ? 44.306 -1.872 21.488 1.00 38.19 179 VAL A C 1
ATOM 1454 O O . VAL A 1 179 ? 43.700 -1.656 22.538 1.00 38.19 179 VAL A O 1
ATOM 1457 N N . VAL A 1 180 ? 45.470 -2.518 21.452 1.00 33.50 180 VAL A N 1
ATOM 1458 C CA . VAL A 1 180 ? 46.251 -2.855 22.642 1.00 33.50 180 VAL A CA 1
ATOM 1459 C C . VAL A 1 180 ? 46.776 -1.548 23.227 1.00 33.50 180 VAL A C 1
ATOM 1461 O O . VAL A 1 180 ? 47.870 -1.092 22.906 1.00 33.50 180 VAL A O 1
ATOM 1464 N N . THR A 1 181 ? 45.998 -0.914 24.098 1.00 34.72 181 THR A N 1
ATOM 1465 C CA . THR A 1 181 ? 46.523 0.144 24.954 1.00 34.72 181 THR A CA 1
ATOM 1466 C C . THR A 1 181 ? 47.340 -0.507 26.065 1.00 34.72 181 THR A C 1
ATOM 1468 O O . THR A 1 181 ? 46.824 -1.084 27.022 1.00 34.72 181 THR A O 1
ATOM 1471 N N . ARG A 1 182 ? 48.670 -0.439 25.928 1.00 35.94 182 ARG A N 1
ATOM 1472 C CA . ARG A 1 182 ? 49.612 -0.695 27.023 1.00 35.94 182 ARG A CA 1
ATOM 1473 C C . ARG A 1 182 ? 49.274 0.246 28.184 1.00 35.94 182 ARG A C 1
ATOM 1475 O O . ARG A 1 182 ? 49.673 1.406 28.176 1.00 35.94 182 ARG A O 1
ATOM 1482 N N . ARG A 1 183 ? 48.605 -0.257 29.221 1.00 33.09 183 ARG A N 1
ATOM 1483 C CA . ARG A 1 183 ? 48.673 0.333 30.563 1.00 33.09 183 ARG A CA 1
ATOM 1484 C C . ARG A 1 183 ? 48.954 -0.749 31.600 1.00 33.09 183 ARG A C 1
ATOM 1486 O O . ARG A 1 183 ? 48.290 -1.779 31.661 1.00 33.09 183 ARG A O 1
ATOM 1493 N N . ARG A 1 184 ? 50.026 -0.497 32.355 1.00 31.64 184 ARG A N 1
ATOM 1494 C CA . ARG A 1 184 ? 50.575 -1.306 33.447 1.00 31.64 184 ARG A CA 1
ATOM 1495 C C . ARG A 1 184 ? 49.497 -1.654 34.482 1.00 31.64 184 ARG A C 1
ATOM 1497 O O . ARG A 1 184 ? 48.722 -0.788 34.874 1.00 31.64 184 ARG A O 1
ATOM 1504 N N . LYS A 1 185 ? 49.525 -2.903 34.965 1.00 31.62 185 LYS A N 1
ATOM 1505 C CA . LYS A 1 185 ? 48.879 -3.324 36.222 1.00 31.62 185 LYS A CA 1
ATOM 1506 C C . LYS A 1 185 ? 49.471 -2.543 37.411 1.00 31.62 185 LYS A C 1
ATOM 1508 O O . LYS A 1 185 ? 50.654 -2.201 37.374 1.00 31.62 185 LYS A O 1
ATOM 1513 N N . PRO A 1 186 ? 48.688 -2.366 38.486 1.00 32.41 186 PRO A N 1
ATOM 1514 C CA . PRO A 1 186 ? 48.871 -3.277 39.616 1.00 32.41 186 PRO A CA 1
ATOM 1515 C C . PRO A 1 186 ? 47.595 -4.035 40.006 1.00 32.41 186 PRO A C 1
ATOM 1517 O O . PRO A 1 186 ? 46.485 -3.702 39.602 1.00 32.41 186 PRO A O 1
ATOM 1520 N N . ALA A 1 187 ? 47.826 -5.115 40.755 1.00 32.97 187 ALA A N 1
ATOM 1521 C CA . ALA A 1 187 ? 46.856 -5.983 41.420 1.00 32.97 187 ALA A CA 1
ATOM 1522 C C . ALA A 1 187 ? 45.967 -5.181 42.403 1.00 32.97 187 ALA A C 1
ATOM 1524 O O . ALA A 1 187 ? 46.361 -4.106 42.835 1.00 32.97 187 ALA A O 1
ATOM 1525 N N . VAL A 1 188 ? 44.758 -5.602 42.781 1.00 33.88 188 VAL A N 1
ATOM 1526 C CA . VAL A 1 188 ? 44.431 -6.774 43.609 1.00 33.88 188 VAL A CA 1
ATOM 1527 C C . VAL A 1 188 ? 42.898 -6.975 43.598 1.00 33.88 188 VAL A C 1
ATOM 1529 O O . VAL A 1 188 ? 42.161 -6.003 43.525 1.00 33.88 188 VAL A O 1
ATOM 1532 N N . SER A 1 189 ? 42.501 -8.254 43.669 1.00 34.75 189 SER A N 1
ATOM 1533 C CA . SER A 1 189 ? 41.246 -8.881 44.146 1.00 34.75 189 SER A CA 1
ATOM 1534 C C . SER A 1 189 ? 39.854 -8.362 43.734 1.00 34.75 189 SER A C 1
ATOM 1536 O O . SER A 1 189 ? 39.540 -7.182 43.735 1.00 34.75 189 SER A O 1
ATOM 1538 N N . GLY A 1 190 ? 38.955 -9.330 43.509 1.00 35.72 190 GLY A N 1
ATOM 1539 C CA . GLY A 1 190 ? 37.526 -9.150 43.776 1.00 35.72 190 GLY A CA 1
ATOM 1540 C C . GLY A 1 190 ? 36.589 -9.219 42.570 1.00 35.72 190 GLY A C 1
ATOM 1541 O O . GLY A 1 190 ? 36.454 -8.270 41.816 1.00 35.72 190 GLY A O 1
ATOM 1542 N N . ALA A 1 191 ? 35.862 -10.335 42.493 1.00 33.88 191 ALA A N 1
ATOM 1543 C CA . ALA A 1 191 ? 34.555 -10.507 41.854 1.00 33.88 191 ALA A CA 1
ATOM 1544 C C . ALA A 1 191 ? 34.445 -10.423 40.313 1.00 33.88 191 ALA A C 1
ATOM 1546 O O . ALA A 1 191 ? 34.164 -9.399 39.694 1.00 33.88 191 ALA A O 1
ATOM 1547 N N . ARG A 1 192 ? 34.449 -11.623 39.710 1.00 45.50 192 ARG A N 1
ATOM 1548 C CA . ARG A 1 192 ? 33.480 -11.978 38.659 1.00 45.50 192 ARG A CA 1
ATOM 1549 C C . ARG A 1 192 ? 32.078 -11.573 39.142 1.00 45.50 192 ARG A C 1
ATOM 1551 O O . ARG A 1 192 ? 31.715 -12.040 40.208 1.00 45.50 192 ARG A O 1
ATOM 1558 N N . ILE A 1 193 ? 31.348 -10.749 38.382 1.00 42.69 193 ILE A N 1
ATOM 1559 C CA . ILE A 1 193 ? 29.877 -10.691 38.162 1.00 42.69 193 ILE A CA 1
ATOM 1560 C C . ILE A 1 193 ? 29.617 -9.351 37.437 1.00 42.69 193 ILE A C 1
ATOM 1562 O O . ILE A 1 193 ? 29.432 -8.328 38.079 1.00 42.69 193 ILE A O 1
ATOM 1566 N N . ALA A 1 194 ? 29.662 -9.304 36.097 1.00 39.38 194 ALA A N 1
ATOM 1567 C CA . ALA A 1 194 ? 29.154 -8.131 35.348 1.00 39.38 194 ALA A CA 1
ATOM 1568 C C . ALA A 1 194 ? 28.923 -8.366 33.843 1.00 39.38 194 ALA A C 1
ATOM 1570 O O . ALA A 1 194 ? 28.077 -7.701 33.249 1.00 39.38 194 ALA A O 1
ATOM 1571 N N . SER A 1 195 ? 29.637 -9.291 33.189 1.00 39.16 195 SER A N 1
ATOM 1572 C CA . SER A 1 195 ? 29.564 -9.417 31.719 1.00 39.16 195 SER A CA 1
ATOM 1573 C C . SER A 1 195 ? 28.489 -10.384 31.215 1.00 39.16 195 SER A C 1
ATOM 1575 O O . SER A 1 195 ? 27.942 -10.172 30.134 1.00 39.16 195 SER A O 1
ATOM 1577 N N . VAL A 1 196 ? 28.117 -11.393 32.009 1.00 38.97 196 VAL A N 1
ATOM 1578 C CA . VAL A 1 196 ? 26.975 -12.269 31.696 1.00 38.97 196 VAL A CA 1
ATOM 1579 C C . VAL A 1 196 ? 25.664 -11.515 31.925 1.00 38.97 196 VAL A C 1
ATOM 1581 O O . VAL A 1 196 ? 24.802 -11.550 31.056 1.00 38.97 196 VAL A O 1
ATOM 1584 N N . ALA A 1 197 ? 25.581 -10.714 32.996 1.00 37.34 197 ALA A N 1
ATOM 1585 C CA . ALA A 1 197 ? 24.390 -9.963 33.399 1.00 37.34 197 ALA A CA 1
ATOM 1586 C C . ALA A 1 197 ? 23.875 -8.962 32.347 1.00 37.34 197 ALA A C 1
ATOM 1588 O O . ALA A 1 197 ? 22.673 -8.755 32.260 1.00 37.34 197 ALA A O 1
ATOM 1589 N N . ARG A 1 198 ? 24.737 -8.352 31.516 1.00 46.16 198 ARG A N 1
ATOM 1590 C CA . ARG A 1 198 ? 24.292 -7.392 30.479 1.00 46.16 198 ARG A CA 1
ATOM 1591 C C . ARG A 1 198 ? 23.775 -8.065 29.207 1.00 46.16 198 ARG A C 1
ATOM 1593 O O . ARG A 1 198 ? 22.817 -7.574 28.617 1.00 46.16 198 ARG A O 1
ATOM 1600 N N . LYS A 1 199 ? 24.367 -9.194 28.796 1.00 44.03 199 LYS A N 1
ATOM 1601 C CA . LYS A 1 199 ? 23.859 -9.988 27.663 1.00 44.03 199 LYS A CA 1
ATOM 1602 C C . LYS A 1 199 ? 22.595 -10.752 28.051 1.00 44.03 199 LYS A C 1
ATOM 1604 O O . LYS A 1 199 ? 21.660 -10.781 27.260 1.00 44.03 199 LYS A O 1
ATOM 1609 N N . THR A 1 200 ? 22.522 -11.276 29.277 1.00 42.97 200 THR A N 1
ATOM 1610 C CA . THR A 1 200 ? 21.286 -11.857 29.810 1.00 42.97 200 THR A CA 1
ATOM 1611 C C . THR A 1 200 ? 20.233 -10.799 30.101 1.00 42.97 200 THR A C 1
ATOM 1613 O O . THR A 1 200 ? 19.078 -11.091 29.860 1.00 42.97 200 THR A O 1
ATOM 1616 N N . ALA A 1 201 ? 20.577 -9.569 30.501 1.00 44.50 201 ALA A N 1
ATOM 1617 C CA . ALA A 1 201 ? 19.599 -8.485 30.628 1.00 44.50 201 ALA A CA 1
ATOM 1618 C C . ALA A 1 201 ? 19.052 -8.026 29.271 1.00 44.50 201 ALA A C 1
ATOM 1620 O O . ALA A 1 201 ? 17.861 -7.797 29.171 1.00 44.50 201 ALA A O 1
ATOM 1621 N N . ALA A 1 202 ? 19.859 -7.938 28.210 1.00 50.25 202 ALA A N 1
ATOM 1622 C CA . ALA A 1 202 ? 19.358 -7.586 26.875 1.00 50.25 202 ALA A CA 1
ATOM 1623 C C . ALA A 1 202 ? 18.481 -8.696 26.263 1.00 50.25 202 ALA A C 1
ATOM 1625 O O . ALA A 1 202 ? 17.424 -8.408 25.705 1.00 50.25 202 ALA A O 1
ATOM 1626 N N . LEU A 1 203 ? 18.877 -9.966 26.420 1.00 49.94 203 LEU A N 1
ATOM 1627 C CA . LEU A 1 203 ? 18.051 -11.120 26.045 1.00 49.94 203 LEU A CA 1
ATOM 1628 C C . LEU A 1 203 ? 16.813 -11.258 26.932 1.00 49.94 203 LEU A C 1
ATOM 1630 O O . LEU A 1 203 ? 15.759 -11.604 26.418 1.00 49.94 203 LEU A O 1
ATOM 1634 N N . ALA A 1 204 ? 16.906 -10.946 28.224 1.00 47.22 204 ALA A N 1
ATOM 1635 C CA . ALA A 1 204 ? 15.767 -10.921 29.130 1.00 47.22 204 ALA A CA 1
ATOM 1636 C C . ALA A 1 204 ? 14.848 -9.746 28.815 1.00 47.22 204 ALA A C 1
ATOM 1638 O O . ALA A 1 204 ? 13.655 -9.943 28.827 1.00 47.22 204 ALA A O 1
ATOM 1639 N N . ILE A 1 205 ? 15.345 -8.564 28.449 1.00 53.56 205 ILE A N 1
ATOM 1640 C CA . ILE A 1 205 ? 14.524 -7.424 28.014 1.00 53.56 205 ILE A CA 1
ATOM 1641 C C . ILE A 1 205 ? 13.835 -7.742 26.684 1.00 53.56 205 ILE A C 1
ATOM 1643 O O . ILE A 1 205 ? 12.676 -7.389 26.519 1.00 53.56 205 ILE A O 1
ATOM 1647 N N . LEU A 1 206 ? 14.489 -8.456 25.762 1.00 46.78 206 LEU A N 1
ATOM 1648 C CA . LEU A 1 206 ? 13.868 -8.937 24.524 1.00 46.78 206 LEU A CA 1
ATOM 1649 C C . LEU A 1 206 ? 12.856 -10.067 24.783 1.00 46.78 206 LEU A C 1
ATOM 1651 O O . LEU A 1 206 ? 11.784 -10.070 24.186 1.00 46.78 206 LEU A O 1
ATOM 1655 N N . ALA A 1 207 ? 13.156 -10.992 25.697 1.00 48.31 207 ALA A N 1
ATOM 1656 C CA . ALA A 1 207 ? 12.259 -12.065 26.138 1.00 48.31 207 ALA A CA 1
ATOM 1657 C C . ALA A 1 207 ? 11.059 -11.520 26.934 1.00 48.31 207 ALA A C 1
ATOM 1659 O O . ALA A 1 207 ? 9.938 -11.980 26.774 1.00 48.31 207 ALA A O 1
ATOM 1660 N N . ILE A 1 208 ? 11.273 -10.483 27.741 1.00 48.75 208 ILE A N 1
ATOM 1661 C CA . ILE A 1 208 ? 10.260 -9.757 28.506 1.00 48.75 208 ILE A CA 1
ATOM 1662 C C . ILE A 1 208 ? 9.450 -8.865 27.559 1.00 48.75 208 ILE A C 1
ATOM 1664 O O . ILE A 1 208 ? 8.239 -8.831 27.680 1.00 48.75 208 ILE A O 1
ATOM 1668 N N . ALA A 1 209 ? 10.046 -8.225 26.548 1.00 43.81 209 ALA A N 1
ATOM 1669 C CA . ALA A 1 209 ? 9.314 -7.474 25.520 1.00 43.81 209 ALA A CA 1
ATOM 1670 C C . ALA A 1 209 ? 8.478 -8.385 24.603 1.00 43.81 209 ALA A C 1
ATOM 1672 O O . ALA A 1 209 ? 7.386 -8.002 24.187 1.00 43.81 209 ALA A O 1
ATOM 1673 N N . THR A 1 210 ? 8.952 -9.603 24.322 1.00 44.53 210 THR A N 1
ATOM 1674 C CA . THR A 1 210 ? 8.183 -10.632 23.599 1.00 44.53 210 THR A CA 1
ATOM 1675 C C . THR A 1 210 ? 7.126 -11.303 24.481 1.00 44.53 210 THR A C 1
ATOM 1677 O O . THR A 1 210 ? 6.064 -11.650 23.972 1.00 44.53 210 THR A O 1
ATOM 1680 N N . ALA A 1 211 ? 7.346 -11.408 25.795 1.00 44.38 211 ALA A N 1
ATOM 1681 C CA . ALA A 1 211 ? 6.353 -11.895 26.757 1.00 44.38 211 ALA A CA 1
ATOM 1682 C C . ALA A 1 211 ? 5.284 -10.842 27.124 1.00 44.38 211 ALA A C 1
ATOM 1684 O O . ALA A 1 211 ? 4.128 -11.198 27.332 1.00 44.38 211 ALA A O 1
ATOM 1685 N N . LEU A 1 212 ? 5.634 -9.550 27.163 1.00 43.91 212 LEU A N 1
ATOM 1686 C CA . LEU A 1 212 ? 4.749 -8.442 27.563 1.00 43.91 212 LEU A CA 1
ATOM 1687 C C . LEU A 1 212 ? 3.866 -7.897 26.423 1.00 43.91 212 LEU A C 1
ATOM 1689 O O . LEU A 1 212 ? 2.944 -7.137 26.702 1.00 43.91 212 LEU A O 1
ATOM 1693 N N . GLN A 1 213 ? 4.107 -8.271 25.157 1.00 44.03 213 GLN A N 1
ATOM 1694 C CA . GLN A 1 213 ? 3.293 -7.841 24.000 1.00 44.03 213 GLN A CA 1
ATOM 1695 C C . GLN A 1 213 ? 2.589 -8.980 23.234 1.00 44.03 213 GLN A C 1
ATOM 1697 O O . GLN A 1 213 ? 2.071 -8.778 22.134 1.00 44.03 213 GLN A O 1
ATOM 1702 N N . GLY A 1 214 ? 2.493 -10.163 23.842 1.00 52.00 214 GLY A N 1
ATOM 1703 C CA . GLY A 1 214 ? 1.597 -11.228 23.396 1.00 52.00 214 GLY A CA 1
ATOM 1704 C C . GLY A 1 214 ? 1.886 -11.816 22.007 1.00 52.00 214 GLY A C 1
ATOM 1705 O O . GLY A 1 214 ? 2.874 -11.523 21.333 1.00 52.00 214 GLY A O 1
ATOM 1706 N N . CYS A 1 215 ? 0.969 -12.685 21.577 1.00 64.31 215 CYS A N 1
ATOM 1707 C CA . CYS A 1 215 ? 0.995 -13.403 20.300 1.00 64.31 215 CYS A CA 1
ATOM 1708 C C . CYS A 1 215 ? 1.229 -12.480 19.079 1.00 64.31 215 CYS A C 1
ATOM 1710 O O . CYS A 1 215 ? 1.868 -12.891 18.114 1.00 64.31 215 CYS A O 1
ATOM 1712 N N . THR A 1 216 ? 0.779 -11.220 19.128 1.00 79.38 216 THR A N 1
ATOM 1713 C CA . THR A 1 216 ? 0.840 -10.261 18.011 1.00 79.38 216 THR A CA 1
ATOM 1714 C C . THR A 1 216 ? 2.267 -9.867 17.628 1.00 79.38 216 THR A C 1
ATOM 1716 O O . THR A 1 216 ? 2.646 -10.032 16.471 1.00 79.38 216 THR A O 1
ATOM 1719 N N . THR A 1 217 ? 3.099 -9.414 18.574 1.00 72.50 217 THR A N 1
ATOM 1720 C CA . THR A 1 217 ? 4.490 -9.008 18.283 1.00 72.50 217 THR A CA 1
ATOM 1721 C C . THR A 1 217 ? 5.316 -10.182 17.760 1.00 72.50 217 THR A C 1
ATOM 1723 O O . THR A 1 217 ? 6.080 -10.034 16.805 1.00 72.50 217 THR A O 1
ATOM 1726 N N . TYR A 1 218 ? 5.113 -11.380 18.319 1.00 74.44 218 TYR A N 1
ATOM 1727 C CA . TYR A 1 218 ? 5.720 -12.600 17.788 1.00 74.44 218 TYR A CA 1
ATOM 1728 C C . TYR A 1 218 ? 5.267 -12.894 16.351 1.00 74.44 218 TYR A C 1
ATOM 1730 O O . TYR A 1 218 ? 6.104 -13.200 15.503 1.00 74.44 218 TYR A O 1
ATOM 1738 N N . ARG A 1 219 ? 3.968 -12.771 16.046 1.00 79.62 219 ARG A N 1
ATOM 1739 C CA . ARG A 1 219 ? 3.435 -12.966 14.686 1.00 79.62 219 ARG A CA 1
ATOM 1740 C C . ARG A 1 219 ? 4.008 -11.947 13.694 1.00 79.62 219 ARG A C 1
ATOM 1742 O O . ARG A 1 219 ? 4.397 -12.365 12.605 1.00 79.62 219 ARG A O 1
ATOM 1749 N N . ILE A 1 220 ? 4.162 -10.677 14.089 1.00 77.06 220 ILE A N 1
ATOM 1750 C CA . ILE A 1 220 ? 4.834 -9.640 13.282 1.00 77.06 220 ILE A CA 1
ATOM 1751 C C . ILE A 1 220 ? 6.279 -10.056 12.972 1.00 77.06 220 ILE A C 1
ATOM 1753 O O . ILE A 1 220 ? 6.693 -10.018 11.815 1.00 77.06 220 ILE A O 1
ATOM 1757 N N . LEU A 1 221 ? 7.045 -10.493 13.980 1.00 71.44 221 LEU A N 1
ATOM 1758 C CA . LEU A 1 221 ? 8.438 -10.923 13.802 1.00 71.44 221 LEU A CA 1
ATOM 1759 C C . LEU A 1 221 ? 8.567 -12.191 12.950 1.00 71.44 221 LEU A C 1
ATOM 1761 O O . LEU A 1 221 ? 9.472 -12.281 12.122 1.00 71.44 221 LEU A O 1
ATOM 1765 N N . ARG A 1 222 ? 7.681 -13.168 13.166 1.00 75.25 222 ARG A N 1
ATOM 1766 C CA . ARG A 1 222 ? 7.717 -14.473 12.499 1.00 75.25 222 ARG A CA 1
ATOM 1767 C C . ARG A 1 222 ? 7.350 -14.374 11.024 1.00 75.25 222 ARG A C 1
ATOM 1769 O O . ARG A 1 222 ? 8.003 -15.012 10.204 1.00 75.25 222 ARG A O 1
ATOM 1776 N N . TRP A 1 223 ? 6.289 -13.637 10.705 1.00 72.69 223 TRP A N 1
ATOM 1777 C CA . TRP A 1 223 ? 5.696 -13.656 9.368 1.00 72.69 223 TRP A CA 1
ATOM 1778 C C . TRP A 1 223 ? 6.036 -12.420 8.539 1.00 72.69 223 TRP A C 1
ATOM 1780 O O . TRP A 1 223 ? 6.188 -12.554 7.329 1.00 72.69 223 TRP A O 1
ATOM 1790 N N . ARG A 1 224 ? 6.243 -11.258 9.174 1.00 72.81 224 ARG A N 1
ATOM 1791 C CA . ARG A 1 224 ? 6.586 -9.969 8.545 1.00 72.81 224 ARG A CA 1
ATOM 1792 C C . ARG A 1 224 ? 5.677 -9.618 7.362 1.00 72.81 224 ARG A C 1
ATOM 1794 O O . ARG A 1 224 ? 4.622 -9.034 7.583 1.00 72.81 224 ARG A O 1
ATOM 1801 N N . ASP A 1 225 ? 6.076 -9.993 6.149 1.00 69.69 225 ASP A N 1
ATOM 1802 C CA . ASP A 1 225 ? 5.344 -9.798 4.894 1.00 69.69 225 ASP A CA 1
ATOM 1803 C C . ASP A 1 225 ? 5.164 -11.158 4.185 1.00 69.69 225 ASP A C 1
ATOM 1805 O O . ASP A 1 225 ? 5.963 -11.535 3.319 1.00 69.69 225 ASP A O 1
ATOM 1809 N N . PRO A 1 226 ? 4.197 -11.982 4.631 1.00 71.00 226 PRO A N 1
ATOM 1810 C CA . PRO A 1 226 ? 4.012 -13.326 4.114 1.00 71.00 226 PRO A CA 1
ATOM 1811 C C . PRO A 1 226 ? 3.524 -13.289 2.669 1.00 71.00 226 PRO A C 1
ATOM 1813 O O . PRO A 1 226 ? 2.716 -12.445 2.278 1.00 71.00 226 PRO A O 1
ATOM 1816 N N . ALA A 1 227 ? 3.978 -14.262 1.876 1.00 75.62 227 ALA A N 1
ATOM 1817 C CA . ALA A 1 227 ? 3.571 -14.354 0.483 1.00 75.62 227 ALA A CA 1
ATOM 1818 C C . ALA A 1 227 ? 2.032 -14.469 0.362 1.00 75.62 227 ALA A C 1
ATOM 1820 O O . ALA A 1 227 ? 1.388 -15.156 1.163 1.00 75.62 227 ALA A O 1
ATOM 1821 N N . PRO A 1 228 ? 1.401 -13.856 -0.653 1.00 82.44 228 PRO A N 1
ATOM 1822 C CA . PRO A 1 228 ? -0.063 -13.782 -0.702 1.00 82.44 228 PRO A CA 1
ATOM 1823 C C . PRO A 1 228 ? -0.755 -15.145 -0.846 1.00 82.44 228 PRO A C 1
ATOM 1825 O O . PRO A 1 228 ? -1.934 -15.282 -0.533 1.00 82.44 228 PRO A O 1
ATOM 1828 N N . ASN A 1 229 ? -0.040 -16.169 -1.303 1.00 82.06 229 ASN A N 1
ATOM 1829 C CA . ASN A 1 229 ? -0.547 -17.527 -1.467 1.00 82.06 229 ASN A CA 1
ATOM 1830 C C . ASN A 1 229 ? -0.432 -18.396 -0.205 1.00 82.06 229 ASN A C 1
ATOM 1832 O O . ASN A 1 229 ? -0.821 -19.559 -0.253 1.00 82.06 229 ASN A O 1
ATOM 1836 N N . ILE A 1 230 ? 0.102 -17.877 0.909 1.00 83.81 230 ILE A N 1
ATOM 1837 C CA . ILE A 1 230 ? 0.252 -18.639 2.162 1.00 83.81 230 ILE A CA 1
ATOM 1838 C C . ILE A 1 230 ? -0.588 -18.097 3.325 1.00 83.81 230 ILE A C 1
ATOM 1840 O O . ILE A 1 230 ? -0.520 -18.666 4.411 1.00 83.81 230 ILE A O 1
ATOM 1844 N N . GLN A 1 231 ? -1.394 -17.046 3.123 1.00 87.81 231 GLN A N 1
ATOM 1845 C CA . GLN A 1 231 ? -2.178 -16.430 4.209 1.00 87.81 231 GLN A CA 1
ATOM 1846 C C . GLN A 1 231 ? -3.107 -17.437 4.909 1.00 87.81 231 GLN A C 1
ATOM 1848 O O . GLN A 1 231 ? -3.143 -17.476 6.135 1.00 87.81 231 GLN A O 1
ATOM 1853 N N . HIS A 1 232 ? -3.744 -18.336 4.150 1.00 85.12 232 HIS A N 1
ATOM 1854 C CA . HIS A 1 232 ? -4.597 -19.419 4.665 1.00 85.12 232 HIS A CA 1
ATOM 1855 C C . HIS A 1 232 ? -3.888 -20.391 5.628 1.00 85.12 232 HIS A C 1
ATOM 1857 O O . HIS A 1 232 ? -4.532 -21.169 6.323 1.00 85.12 232 HIS A O 1
ATOM 1863 N N . ARG A 1 233 ? -2.548 -20.398 5.653 1.00 85.12 233 ARG A N 1
ATOM 1864 C CA . ARG A 1 233 ? -1.744 -21.212 6.583 1.00 85.12 233 ARG A CA 1
ATOM 1865 C C . ARG A 1 233 ? -1.398 -20.464 7.870 1.00 85.12 233 ARG A C 1
ATOM 1867 O O . ARG A 1 233 ? -0.900 -21.074 8.811 1.00 85.12 233 ARG A O 1
ATOM 1874 N N . ILE A 1 234 ? -1.586 -19.146 7.879 1.00 85.69 234 ILE A N 1
ATOM 1875 C CA . ILE A 1 234 ? -1.196 -18.237 8.964 1.00 85.69 234 ILE A CA 1
ATOM 1876 C C . ILE A 1 234 ? -2.422 -17.806 9.771 1.00 85.69 234 ILE A C 1
ATOM 1878 O O . ILE A 1 234 ? -2.328 -17.642 10.989 1.00 85.69 234 ILE A O 1
ATOM 1882 N N . PHE A 1 235 ? -3.554 -17.611 9.097 1.00 91.44 235 PHE A N 1
ATOM 1883 C CA . PHE A 1 235 ? -4.800 -17.133 9.682 1.00 91.44 235 PHE A CA 1
ATOM 1884 C C . PHE A 1 235 ? -5.882 -18.210 9.566 1.00 91.44 235 PHE A C 1
ATOM 1886 O O . PHE A 1 235 ? -5.972 -18.856 8.522 1.00 91.44 235 PHE A O 1
ATOM 1893 N N . PRO A 1 236 ? -6.716 -18.410 10.603 1.00 93.25 236 PRO A N 1
ATOM 1894 C CA . PRO A 1 236 ? -7.974 -19.125 10.437 1.00 93.25 236 PRO A CA 1
ATOM 1895 C C . PRO A 1 236 ? -8.808 -18.446 9.348 1.00 93.25 236 PRO A C 1
ATOM 1897 O O . PRO A 1 236 ? -8.772 -17.225 9.227 1.00 93.25 236 PRO A O 1
ATOM 1900 N N . GLU A 1 237 ? -9.567 -19.222 8.584 1.00 94.62 237 GLU A N 1
ATOM 1901 C CA . GLU A 1 237 ? -10.385 -18.698 7.490 1.00 94.62 237 GLU A CA 1
ATOM 1902 C C . GLU A 1 237 ? -11.872 -18.924 7.765 1.00 94.62 237 GLU A C 1
ATOM 1904 O O . GLU A 1 237 ? -12.270 -19.958 8.310 1.00 94.62 237 GLU A O 1
ATOM 1909 N N . ARG A 1 238 ? -12.704 -17.980 7.326 1.00 96.12 238 ARG A N 1
ATOM 1910 C CA . ARG A 1 238 ? -14.136 -18.203 7.125 1.00 96.12 238 ARG A CA 1
ATOM 1911 C C . ARG A 1 238 ? -14.401 -18.269 5.629 1.00 96.12 238 ARG A C 1
ATOM 1913 O O . ARG A 1 238 ? -14.131 -17.310 4.911 1.00 96.12 238 ARG A O 1
ATOM 1920 N N . VAL A 1 239 ? -14.873 -19.425 5.172 1.00 96.81 239 VAL A N 1
ATOM 1921 C CA . VAL A 1 239 ? -15.168 -19.680 3.756 1.00 96.81 239 VAL A CA 1
ATOM 1922 C C . VAL A 1 239 ? -16.428 -18.921 3.344 1.00 96.81 239 VAL A C 1
ATOM 1924 O O . VAL A 1 239 ? -17.369 -18.818 4.125 1.00 96.81 239 VAL A O 1
ATOM 1927 N N . VAL A 1 240 ? -16.412 -18.414 2.116 1.00 97.94 240 VAL A N 1
ATOM 1928 C CA . VAL A 1 240 ? -17.523 -17.788 1.399 1.00 97.94 240 VAL A CA 1
ATOM 1929 C C . VAL A 1 240 ? -17.801 -18.675 0.193 1.00 97.94 240 VAL A C 1
ATOM 1931 O O . VAL A 1 240 ? -16.992 -18.727 -0.739 1.00 97.94 240 VAL A O 1
ATOM 1934 N N . ARG A 1 241 ? -18.903 -19.421 0.233 1.00 98.06 241 ARG A N 1
ATOM 1935 C CA . ARG A 1 241 ? -19.205 -20.444 -0.770 1.00 98.06 241 ARG A CA 1
ATOM 1936 C C . ARG A 1 241 ? -19.561 -19.848 -2.122 1.00 98.06 241 ARG A C 1
ATOM 1938 O O . ARG A 1 241 ? -20.282 -18.853 -2.204 1.00 98.06 241 ARG A O 1
ATOM 1945 N N . HIS A 1 242 ? -19.076 -20.486 -3.179 1.00 97.31 242 HIS A N 1
ATOM 1946 C CA . HIS A 1 242 ? -19.412 -20.154 -4.560 1.00 97.31 242 HIS A CA 1
ATOM 1947 C C . HIS A 1 242 ? -20.897 -20.386 -4.884 1.00 97.31 242 HIS A C 1
ATOM 1949 O O . HIS A 1 242 ? -21.657 -20.946 -4.084 1.00 97.31 242 HIS A O 1
ATOM 1955 N N . ALA A 1 243 ? -21.330 -19.927 -6.060 1.00 97.69 243 ALA A N 1
ATOM 1956 C CA . ALA A 1 243 ? -22.705 -20.090 -6.525 1.00 97.69 243 ALA A CA 1
ATOM 1957 C C . ALA A 1 243 ? -23.042 -21.563 -6.812 1.00 97.69 243 ALA A C 1
ATOM 1959 O O . ALA A 1 243 ? -22.209 -22.286 -7.353 1.00 97.69 243 ALA A O 1
ATOM 1960 N N . ASP A 1 244 ? -24.273 -21.998 -6.519 1.00 95.25 244 ASP A N 1
ATOM 1961 C CA . ASP A 1 244 ? -24.715 -23.370 -6.847 1.00 95.25 244 ASP A CA 1
ATOM 1962 C C . ASP A 1 244 ? -24.676 -23.636 -8.354 1.00 95.25 244 ASP A C 1
ATOM 1964 O O . ASP A 1 244 ? -24.363 -24.740 -8.792 1.00 95.25 244 ASP A O 1
ATOM 1968 N N . VAL A 1 245 ? -24.987 -22.600 -9.136 1.00 95.62 245 VAL A N 1
ATOM 1969 C CA . VAL A 1 245 ? -24.878 -22.588 -10.592 1.00 95.62 245 VAL A CA 1
ATOM 1970 C C . VAL A 1 245 ? -23.929 -21.452 -10.966 1.00 95.62 245 VAL A C 1
ATOM 1972 O O . VAL A 1 245 ? -24.353 -20.293 -11.004 1.00 95.62 245 VAL A O 1
ATOM 1975 N N . PRO A 1 246 ? -22.637 -21.752 -11.180 1.00 95.88 246 PRO A N 1
ATOM 1976 C CA . PRO A 1 246 ? -21.675 -20.754 -11.609 1.00 95.88 246 PRO A CA 1
ATOM 1977 C C . PRO A 1 246 ? -22.057 -20.114 -12.942 1.00 95.88 246 PRO A C 1
ATOM 1979 O O . PRO A 1 246 ? -22.514 -20.778 -13.874 1.00 95.88 246 PRO A O 1
ATOM 1982 N N . PHE A 1 247 ? -21.834 -18.809 -13.035 1.00 94.12 247 PHE A N 1
ATOM 1983 C CA . PHE A 1 247 ? -21.829 -18.103 -14.300 1.00 94.12 247 PHE A CA 1
ATOM 1984 C C . PHE A 1 247 ? -20.468 -18.315 -14.960 1.00 94.12 247 PHE A C 1
ATOM 1986 O O . PHE A 1 247 ? -19.429 -18.036 -14.363 1.00 94.12 247 PHE A O 1
ATOM 1993 N N . HIS A 1 248 ? -20.479 -18.763 -16.210 1.00 93.00 248 HIS A N 1
ATOM 1994 C CA . HIS A 1 248 ? -19.279 -18.857 -17.025 1.00 93.00 248 HIS A CA 1
ATOM 1995 C C . HIS A 1 248 ? -19.337 -17.790 -18.110 1.00 93.00 248 HIS A C 1
ATOM 1997 O O . HIS A 1 248 ? -20.318 -17.696 -18.849 1.00 93.00 248 HIS A O 1
ATOM 2003 N N . PHE A 1 249 ? -18.272 -16.998 -18.219 1.00 91.62 249 PHE A N 1
ATOM 2004 C CA . PHE A 1 249 ? -18.133 -16.056 -19.321 1.00 91.62 249 PHE A CA 1
ATOM 2005 C C . PHE A 1 249 ? -18.108 -16.798 -20.659 1.00 91.62 249 PHE A C 1
ATOM 2007 O O . PHE A 1 249 ? -17.479 -17.852 -20.793 1.00 91.62 249 PHE A O 1
ATOM 2014 N N . THR A 1 250 ? -18.731 -16.205 -21.674 1.00 88.88 250 THR A N 1
ATOM 2015 C CA . THR A 1 250 ? -18.644 -16.704 -23.043 1.00 88.88 250 THR A CA 1
ATOM 2016 C C . THR A 1 250 ? -17.182 -16.625 -23.505 1.00 88.88 250 THR A C 1
ATOM 2018 O O . THR A 1 250 ? -16.521 -15.599 -23.305 1.00 88.88 250 THR A O 1
ATOM 2021 N N . PRO A 1 251 ? -16.616 -17.671 -24.129 1.00 82.62 251 PRO A N 1
ATOM 2022 C CA . PRO A 1 251 ? -15.311 -17.547 -24.763 1.00 82.62 251 PRO A CA 1
ATOM 2023 C C . PRO A 1 251 ? -15.374 -16.483 -25.868 1.00 82.62 251 PRO A C 1
ATOM 2025 O O . PRO A 1 251 ? -16.042 -16.667 -26.885 1.00 82.62 251 PRO A O 1
ATOM 2028 N N . GLY A 1 252 ? -14.693 -15.354 -25.670 1.00 86.31 252 GLY A N 1
ATOM 2029 C CA . GLY A 1 252 ? -14.574 -14.315 -26.688 1.00 86.31 252 GLY A CA 1
ATOM 2030 C C . GLY A 1 252 ? -13.515 -14.660 -27.734 1.00 86.31 252 GLY A C 1
ATOM 2031 O O . GLY A 1 252 ? -12.682 -15.550 -27.534 1.00 86.31 252 GLY A O 1
ATOM 2032 N N . ILE A 1 253 ? -13.483 -13.895 -28.831 1.00 92.56 253 ILE A N 1
ATOM 2033 C CA . ILE A 1 253 ? -12.343 -13.907 -29.761 1.00 92.56 253 ILE A CA 1
ATOM 2034 C C . ILE A 1 253 ? -11.087 -13.518 -28.972 1.00 92.56 253 ILE A C 1
ATOM 2036 O O . ILE A 1 253 ? -10.979 -12.388 -28.489 1.00 92.56 253 ILE A O 1
ATOM 2040 N N . GLN A 1 254 ? -10.151 -14.459 -28.836 1.00 94.75 254 GLN A N 1
ATOM 2041 C CA . GLN A 1 254 ? -8.952 -14.264 -28.026 1.00 94.75 254 GLN A CA 1
ATOM 2042 C C . GLN A 1 254 ? -8.005 -13.252 -28.674 1.00 94.75 254 GLN A C 1
ATOM 2044 O O . GLN A 1 254 ? -7.516 -13.440 -29.788 1.00 94.75 254 GLN A O 1
ATOM 2049 N N . ARG A 1 255 ? -7.707 -12.185 -27.938 1.00 94.94 255 ARG A N 1
ATOM 2050 C CA . ARG A 1 255 ? -6.806 -11.094 -28.309 1.00 94.94 255 ARG A CA 1
ATOM 2051 C C . ARG A 1 255 ? -5.367 -11.413 -27.920 1.00 94.94 255 ARG A C 1
ATOM 2053 O O . ARG A 1 255 ? -4.741 -10.700 -27.141 1.00 94.94 255 ARG A O 1
ATOM 2060 N N . ASN A 1 256 ? -4.838 -12.511 -28.462 1.00 94.06 256 ASN A N 1
ATOM 2061 C CA . ASN A 1 256 ? -3.438 -12.909 -28.254 1.00 94.06 256 ASN A CA 1
ATOM 2062 C C . ASN A 1 256 ? -2.445 -11.900 -28.859 1.00 94.06 256 ASN A C 1
ATOM 2064 O O . ASN A 1 256 ? -1.287 -11.866 -28.460 1.00 94.06 256 ASN A O 1
ATOM 2068 N N . ASP A 1 257 ? -2.897 -11.028 -29.764 1.00 95.19 257 ASP A N 1
ATOM 2069 C CA . ASP A 1 257 ? -2.123 -9.885 -30.257 1.00 95.19 257 ASP A CA 1
ATOM 2070 C C . ASP A 1 257 ? -1.656 -8.954 -29.124 1.00 95.19 257 ASP A C 1
ATOM 2072 O O . ASP A 1 257 ? -0.591 -8.337 -29.235 1.00 95.19 257 ASP A O 1
ATOM 2076 N N . LEU A 1 258 ? -2.387 -8.921 -27.999 1.00 95.62 258 LEU A N 1
ATOM 2077 C CA . LEU A 1 258 ? -1.999 -8.167 -26.808 1.00 95.62 258 LEU A CA 1
ATOM 2078 C C . LEU A 1 258 ? -0.640 -8.588 -26.249 1.00 95.62 258 LEU A C 1
ATOM 2080 O O . LEU A 1 258 ? 0.037 -7.731 -25.693 1.00 95.62 258 LEU A O 1
ATOM 2084 N N . ASP A 1 259 ? -0.197 -9.836 -26.440 1.00 96.62 259 ASP A N 1
ATOM 2085 C CA . ASP A 1 259 ? 1.109 -10.319 -25.962 1.00 96.62 259 ASP A CA 1
ATOM 2086 C C . ASP A 1 259 ? 2.275 -9.473 -26.494 1.00 96.62 259 ASP A C 1
ATOM 2088 O O . ASP A 1 259 ? 3.283 -9.274 -25.809 1.00 96.62 259 ASP A O 1
ATOM 2092 N N . THR A 1 260 ? 2.115 -8.946 -27.709 1.00 97.00 260 THR A N 1
ATOM 2093 C CA . THR A 1 260 ? 3.143 -8.192 -28.437 1.00 97.00 260 THR A CA 1
ATOM 2094 C C . THR A 1 260 ? 3.018 -6.678 -28.288 1.00 97.00 260 THR A C 1
ATOM 2096 O O . THR A 1 260 ? 3.912 -5.947 -28.714 1.00 97.00 260 THR A O 1
ATOM 2099 N N . VAL A 1 261 ? 1.945 -6.185 -27.655 1.00 96.69 261 VAL A N 1
ATOM 2100 C CA . VAL A 1 261 ? 1.752 -4.749 -27.431 1.00 96.69 261 VAL A CA 1
ATOM 2101 C C . VAL A 1 261 ? 2.905 -4.206 -26.592 1.00 96.69 261 VAL A C 1
ATOM 2103 O O . VAL A 1 261 ? 3.186 -4.695 -25.498 1.00 96.69 261 VAL A O 1
ATOM 2106 N N . SER A 1 262 ? 3.570 -3.171 -27.102 1.00 96.56 262 SER A N 1
ATOM 2107 C CA . SER A 1 262 ? 4.642 -2.483 -26.384 1.00 96.56 262 SER A CA 1
ATOM 2108 C C . SER A 1 262 ? 4.072 -1.694 -25.210 1.00 96.56 262 SER A C 1
ATOM 2110 O O . SER A 1 262 ? 3.415 -0.669 -25.396 1.00 96.56 262 SER A O 1
ATOM 2112 N N . VAL A 1 263 ? 4.363 -2.140 -23.990 1.00 95.31 263 VAL A N 1
ATOM 2113 C CA . VAL A 1 263 ? 4.005 -1.440 -22.754 1.00 95.31 263 VAL A CA 1
ATOM 2114 C C . VAL A 1 263 ? 5.225 -0.772 -22.141 1.00 95.31 263 VAL A C 1
ATOM 2116 O O . VAL A 1 263 ? 6.338 -1.301 -22.179 1.00 95.31 263 VAL A O 1
ATOM 2119 N N . ARG A 1 264 ? 5.013 0.407 -21.555 1.00 91.62 264 ARG A N 1
ATOM 2120 C CA . ARG A 1 264 ? 6.059 1.139 -20.841 1.00 91.62 264 ARG A CA 1
ATOM 2121 C C . ARG A 1 264 ? 6.212 0.587 -19.426 1.00 91.62 264 ARG A C 1
ATOM 2123 O O . ARG A 1 264 ? 5.300 0.695 -18.609 1.00 91.62 264 ARG A O 1
ATOM 2130 N N . GLY A 1 265 ? 7.377 0.018 -19.141 1.00 79.25 265 GLY A N 1
ATOM 2131 C CA . GLY A 1 265 ? 7.782 -0.396 -17.808 1.00 79.25 265 GLY A CA 1
ATOM 2132 C C . GLY A 1 265 ? 7.979 0.785 -16.855 1.00 79.25 265 GLY A C 1
ATOM 2133 O O . GLY A 1 265 ? 8.079 1.943 -17.257 1.00 79.25 265 GLY A O 1
ATOM 2134 N N . VAL A 1 266 ? 8.074 0.485 -15.558 1.00 71.31 266 VAL A N 1
ATOM 2135 C CA . VAL A 1 266 ? 8.356 1.487 -14.505 1.00 71.31 266 VAL A CA 1
ATOM 2136 C C . VAL A 1 266 ? 9.774 2.059 -14.635 1.00 71.31 266 VAL A C 1
ATOM 2138 O O . VAL A 1 266 ? 10.054 3.156 -14.169 1.00 71.31 266 VAL A O 1
ATOM 2141 N N . ASP A 1 267 ? 10.669 1.325 -15.291 1.00 78.19 267 ASP A N 1
ATOM 2142 C CA . ASP A 1 267 ? 12.004 1.770 -15.693 1.00 78.19 267 ASP A CA 1
ATOM 2143 C C . ASP A 1 267 ? 11.995 2.648 -16.962 1.00 78.19 267 ASP A C 1
ATOM 2145 O O . ASP A 1 267 ? 13.052 3.041 -17.447 1.00 78.19 267 ASP A O 1
ATOM 2149 N N . GLY A 1 268 ? 10.813 2.950 -17.509 1.00 84.62 268 GLY A N 1
ATOM 2150 C CA . GLY A 1 268 ? 10.620 3.772 -18.701 1.00 84.62 268 GLY A CA 1
ATOM 2151 C C . GLY A 1 268 ? 10.828 3.036 -20.025 1.00 84.62 268 GLY A C 1
ATOM 2152 O O . GLY A 1 268 ? 10.496 3.603 -21.072 1.00 84.62 268 GLY A O 1
ATOM 2153 N N . ARG A 1 269 ? 11.322 1.790 -20.003 1.00 87.00 269 ARG A N 1
ATOM 2154 C CA . ARG A 1 269 ? 11.600 0.991 -21.204 1.00 87.00 269 ARG A CA 1
ATOM 2155 C C . ARG A 1 269 ? 10.314 0.436 -21.801 1.00 87.00 269 ARG A C 1
ATOM 2157 O O . ARG A 1 269 ? 9.383 0.092 -21.079 1.00 87.00 269 ARG A O 1
ATOM 2164 N N . LEU A 1 270 ? 10.263 0.349 -23.127 1.00 95.00 270 LEU A N 1
ATOM 2165 C CA . LEU A 1 270 ? 9.190 -0.359 -23.817 1.00 95.00 270 LEU A CA 1
ATOM 2166 C C . LEU A 1 270 ? 9.522 -1.849 -23.855 1.00 95.00 270 LEU A C 1
ATOM 2168 O O . LEU A 1 270 ? 10.638 -2.231 -24.200 1.00 95.00 270 LEU A O 1
ATOM 2172 N N . THR A 1 271 ? 8.555 -2.679 -23.490 1.00 95.06 271 THR A N 1
ATOM 2173 C CA . THR A 1 271 ? 8.675 -4.142 -23.498 1.00 95.06 271 THR A CA 1
ATOM 2174 C C . THR A 1 271 ? 7.380 -4.757 -24.013 1.00 95.06 271 THR A C 1
ATOM 2176 O O . THR A 1 271 ? 6.322 -4.189 -23.733 1.00 95.06 271 THR A O 1
ATOM 2179 N N . PRO A 1 272 ? 7.421 -5.897 -24.724 1.00 96.75 272 PRO A N 1
ATOM 2180 C CA . PRO A 1 272 ? 6.207 -6.632 -25.062 1.00 96.75 272 PRO A CA 1
ATOM 2181 C C . PRO A 1 272 ? 5.405 -6.966 -23.802 1.00 96.75 272 PRO A C 1
ATOM 2183 O O . PRO A 1 272 ? 5.979 -7.286 -22.755 1.00 96.75 272 PRO A O 1
ATOM 2186 N N . PHE A 1 273 ? 4.081 -6.884 -23.882 1.00 96.06 273 PHE A N 1
ATOM 2187 C CA . PHE A 1 273 ? 3.208 -7.055 -22.727 1.00 96.06 273 PHE A CA 1
ATOM 2188 C C . PHE A 1 273 ? 3.365 -8.424 -22.059 1.00 96.06 273 PHE A C 1
ATOM 2190 O O . PHE A 1 273 ? 3.431 -8.485 -20.832 1.00 96.06 273 PHE A O 1
ATOM 2197 N N . ALA A 1 274 ? 3.509 -9.504 -22.830 1.00 94.75 274 ALA A N 1
ATOM 2198 C CA . ALA A 1 274 ? 3.752 -10.835 -22.272 1.00 94.75 274 ALA A CA 1
ATOM 2199 C C . ALA A 1 274 ? 5.027 -10.860 -21.406 1.00 94.75 274 ALA A C 1
ATOM 2201 O O . ALA A 1 274 ? 4.995 -11.278 -20.248 1.00 94.75 274 ALA A O 1
ATOM 2202 N N . THR A 1 275 ? 6.122 -10.291 -21.919 1.00 93.81 275 THR A N 1
ATOM 2203 C CA . THR A 1 275 ? 7.386 -10.138 -21.183 1.00 93.81 275 THR A CA 1
ATOM 2204 C C . THR A 1 275 ? 7.219 -9.262 -19.941 1.00 93.81 275 THR A C 1
ATOM 2206 O O . THR A 1 275 ? 7.803 -9.539 -18.893 1.00 93.81 275 THR A O 1
ATOM 2209 N N . TYR A 1 276 ? 6.401 -8.210 -20.018 1.00 93.50 276 TYR A N 1
ATOM 2210 C CA . TYR A 1 276 ? 6.086 -7.382 -18.858 1.00 93.50 276 TYR A CA 1
ATOM 2211 C C . TYR A 1 276 ? 5.363 -8.182 -17.764 1.00 93.50 276 TYR A C 1
ATOM 2213 O O . TYR A 1 276 ? 5.741 -8.080 -16.595 1.00 93.50 276 TYR A O 1
ATOM 2221 N N . LEU A 1 277 ? 4.364 -9.002 -18.114 1.00 93.25 277 LEU A N 1
ATOM 2222 C CA . LEU A 1 277 ? 3.640 -9.839 -17.151 1.00 93.25 277 LEU A CA 1
ATOM 2223 C C . LEU A 1 277 ? 4.583 -10.814 -16.423 1.00 93.25 277 LEU A C 1
ATOM 2225 O O . LEU A 1 277 ? 4.527 -10.918 -15.193 1.00 93.25 277 LEU A O 1
ATOM 2229 N N . GLU A 1 278 ? 5.492 -11.460 -17.158 1.00 90.81 278 GLU A N 1
ATOM 2230 C CA . GLU A 1 278 ? 6.501 -12.373 -16.606 1.00 90.81 278 GLU A CA 1
ATOM 2231 C C . GLU A 1 278 ? 7.499 -11.650 -15.693 1.00 90.81 278 GLU A C 1
ATOM 2233 O O . GLU A 1 278 ? 7.659 -12.016 -14.523 1.00 90.81 278 GLU A O 1
ATOM 2238 N N . ASN A 1 279 ? 8.112 -10.565 -16.179 1.00 87.88 279 ASN A N 1
ATOM 2239 C CA . ASN A 1 279 ? 9.103 -9.788 -15.429 1.00 87.88 279 ASN A CA 1
ATOM 2240 C C . ASN A 1 279 ? 8.527 -9.203 -14.135 1.00 87.88 279 ASN A C 1
ATOM 2242 O O . ASN A 1 279 ? 9.225 -9.080 -13.125 1.00 87.88 279 ASN A O 1
ATOM 2246 N N . ARG A 1 280 ? 7.239 -8.846 -14.142 1.00 86.38 280 ARG A N 1
ATOM 2247 C CA . ARG A 1 280 ? 6.526 -8.321 -12.970 1.00 86.38 280 ARG A CA 1
ATOM 2248 C C . ARG A 1 280 ? 5.918 -9.406 -12.092 1.00 86.38 280 ARG A C 1
ATOM 2250 O O . ARG A 1 280 ? 5.323 -9.066 -11.070 1.00 86.38 280 ARG A O 1
ATOM 2257 N N . ARG A 1 281 ? 6.122 -10.685 -12.433 1.00 88.00 281 ARG A N 1
ATOM 2258 C CA . ARG A 1 281 ? 5.628 -11.853 -11.690 1.00 88.00 281 ARG A CA 1
ATOM 2259 C C . ARG A 1 281 ? 4.115 -11.795 -11.467 1.00 88.00 281 ARG A C 1
ATOM 2261 O O . ARG A 1 281 ? 3.630 -12.188 -10.403 1.00 88.00 281 ARG A O 1
ATOM 2268 N N . ILE A 1 282 ? 3.382 -11.285 -12.457 1.00 91.44 282 ILE A N 1
ATOM 2269 C CA . ILE A 1 282 ? 1.919 -11.314 -12.454 1.00 91.44 282 ILE A CA 1
ATOM 2270 C C . ILE A 1 282 ? 1.478 -12.778 -12.416 1.00 91.44 282 ILE A C 1
ATOM 2272 O O . ILE A 1 282 ? 2.107 -13.622 -13.044 1.00 91.44 282 ILE A O 1
ATOM 2276 N N . ARG A 1 283 ? 0.446 -13.099 -11.629 1.00 93.25 283 ARG A N 1
ATOM 2277 C CA . ARG A 1 283 ? -0.048 -14.481 -11.462 1.00 93.25 283 ARG A CA 1
ATOM 2278 C C . ARG A 1 283 ? -1.272 -14.771 -12.309 1.00 93.25 283 ARG A C 1
ATOM 2280 O O . ARG A 1 283 ? -1.357 -15.841 -12.898 1.00 93.25 283 ARG A O 1
ATOM 2287 N N . ALA A 1 284 ? -2.167 -13.797 -12.399 1.00 95.00 284 ALA A N 1
ATOM 2288 C CA . ALA A 1 284 ? -3.334 -13.824 -13.256 1.00 95.00 284 ALA A CA 1
ATOM 2289 C C . ALA A 1 284 ? -3.546 -12.428 -13.851 1.00 95.00 284 ALA A C 1
ATOM 2291 O O . ALA A 1 284 ? -3.409 -11.424 -13.148 1.00 95.00 284 ALA A O 1
ATOM 2292 N N . PHE A 1 285 ? -3.867 -12.371 -15.138 1.00 95.62 285 PHE A N 1
ATOM 2293 C CA . PHE A 1 285 ? -4.318 -11.167 -15.823 1.00 95.62 285 PHE A CA 1
ATOM 2294 C C . PHE A 1 285 ? -5.467 -11.554 -16.745 1.00 95.62 285 PHE A C 1
ATOM 2296 O O . PHE A 1 285 ? -5.286 -12.418 -17.599 1.00 95.62 285 PHE A O 1
ATOM 2303 N N . VAL A 1 286 ? -6.633 -10.937 -16.571 1.00 95.00 286 VAL A N 1
ATOM 2304 C CA . VAL A 1 286 ? -7.849 -11.265 -17.323 1.00 95.00 286 VAL A CA 1
ATOM 2305 C C . VAL A 1 286 ? -8.479 -9.969 -17.823 1.00 95.00 286 VAL A C 1
ATOM 2307 O O . VAL A 1 286 ? -8.570 -8.995 -17.077 1.00 95.00 286 VAL A O 1
ATOM 2310 N N . VAL A 1 287 ? -8.903 -9.958 -19.085 1.00 95.12 287 VAL A N 1
ATOM 2311 C CA . VAL A 1 287 ? -9.665 -8.870 -19.701 1.00 95.12 287 VAL A CA 1
ATOM 2312 C C . VAL A 1 287 ? -11.021 -9.414 -20.113 1.00 95.12 287 VAL A C 1
ATOM 2314 O O . VAL A 1 287 ? -11.125 -10.302 -20.963 1.00 95.12 287 VAL A O 1
ATOM 2317 N N . ILE A 1 288 ? -12.054 -8.833 -19.520 1.00 95.06 288 ILE A N 1
ATOM 2318 C CA . ILE A 1 288 ? -13.449 -9.116 -19.833 1.00 95.06 288 ILE A CA 1
ATOM 2319 C C . ILE A 1 288 ? -13.991 -7.922 -20.612 1.00 95.06 288 ILE A C 1
ATOM 2321 O O . ILE A 1 288 ? -13.784 -6.769 -20.226 1.00 95.06 288 ILE A O 1
ATOM 2325 N N . ARG A 1 289 ? -14.682 -8.193 -21.717 1.00 94.88 289 ARG A N 1
ATOM 2326 C CA . ARG A 1 289 ? -15.453 -7.195 -22.459 1.00 94.88 289 ARG A CA 1
ATOM 2327 C C . ARG A 1 289 ? -16.859 -7.744 -22.647 1.00 94.88 289 ARG A C 1
ATOM 2329 O O . ARG A 1 289 ? -17.030 -8.773 -23.291 1.00 94.88 289 ARG A O 1
ATOM 2336 N N . ASN A 1 290 ? -17.845 -7.022 -22.119 1.00 91.19 290 ASN A N 1
ATOM 2337 C CA . ASN A 1 290 ? -19.237 -7.464 -22.040 1.00 91.19 290 ASN A CA 1
ATOM 2338 C C . ASN A 1 290 ? -19.347 -8.787 -21.260 1.00 91.19 290 ASN A C 1
ATOM 2340 O O . ASN A 1 290 ? -18.931 -8.849 -20.107 1.00 91.19 290 ASN A O 1
ATOM 2344 N N . ASP A 1 291 ? -19.868 -9.831 -21.894 1.00 90.69 291 ASP A N 1
ATOM 2345 C CA . ASP A 1 291 ? -20.056 -11.180 -21.359 1.00 90.69 291 ASP A CA 1
ATOM 2346 C C . ASP A 1 291 ? -18.903 -12.135 -21.707 1.00 90.69 291 ASP A C 1
ATOM 2348 O O . ASP A 1 291 ? -18.988 -13.331 -21.430 1.00 90.69 291 ASP A O 1
ATOM 2352 N N . SER A 1 292 ? -17.835 -11.619 -22.325 1.00 94.88 292 SER A N 1
ATOM 2353 C CA . SER A 1 292 ? -16.811 -12.442 -22.952 1.00 94.88 292 SER A CA 1
ATOM 2354 C C . SER A 1 292 ? -15.414 -12.190 -22.393 1.00 94.88 292 SER A C 1
ATOM 2356 O O . SER A 1 292 ? -14.945 -11.047 -22.323 1.00 94.88 292 SER A O 1
ATOM 2358 N N . ILE A 1 293 ? -14.697 -13.267 -22.060 1.00 95.12 293 ILE A N 1
ATOM 2359 C CA . ILE A 1 293 ? -13.256 -13.182 -21.786 1.00 95.12 293 ILE A CA 1
ATOM 2360 C C . ILE A 1 293 ? -12.533 -13.084 -23.125 1.00 95.12 293 ILE A C 1
ATOM 2362 O O . ILE A 1 293 ? -12.547 -14.021 -23.923 1.00 95.12 293 ILE A O 1
ATOM 2366 N N . VAL A 1 294 ? -11.889 -11.944 -23.366 1.00 96.00 294 VAL A N 1
ATOM 2367 C CA . VAL A 1 294 ? -11.180 -11.662 -24.624 1.00 96.00 294 VAL A CA 1
ATOM 2368 C C . VAL A 1 294 ? -9.670 -11.836 -24.499 1.00 96.00 294 VAL A C 1
ATOM 2370 O O . VAL A 1 294 ? -8.986 -11.884 -25.513 1.00 96.00 294 VAL A O 1
ATOM 2373 N N . TYR A 1 295 ? -9.132 -11.914 -23.282 1.00 95.38 295 TYR A N 1
ATOM 2374 C CA . TYR A 1 295 ? -7.723 -12.212 -23.036 1.00 95.38 295 TYR A CA 1
ATOM 2375 C C . TYR A 1 295 ? -7.534 -12.709 -21.606 1.00 95.38 295 TYR A C 1
ATOM 2377 O O . TYR A 1 295 ? -8.069 -12.117 -20.668 1.00 95.38 295 TYR A O 1
ATOM 2385 N N . GLN A 1 296 ? -6.733 -13.755 -21.426 1.00 94.38 296 GLN A N 1
ATOM 2386 C CA . GLN A 1 296 ? -6.353 -14.243 -20.106 1.00 94.38 296 GLN A CA 1
ATOM 2387 C C . GLN A 1 296 ? -4.948 -14.847 -20.113 1.00 94.38 296 GLN A C 1
ATOM 2389 O O . GLN A 1 296 ? -4.564 -15.552 -21.046 1.00 94.38 296 GLN A O 1
ATOM 2394 N N . LYS A 1 297 ? -4.189 -14.607 -19.045 1.00 95.12 297 LYS A N 1
ATOM 2395 C CA . LYS A 1 297 ? -2.904 -15.258 -18.774 1.00 95.12 297 LYS A CA 1
ATOM 2396 C C . LYS A 1 297 ? -2.834 -15.654 -17.312 1.00 95.12 297 LYS A C 1
ATOM 2398 O O . LYS A 1 297 ? -3.045 -14.820 -16.431 1.00 95.12 297 LYS A O 1
ATOM 2403 N N . TYR A 1 298 ? -2.463 -16.904 -17.075 1.00 95.12 298 TYR A N 1
ATOM 2404 C CA . TYR A 1 298 ? -2.123 -17.423 -15.758 1.00 95.12 298 TYR A CA 1
ATOM 2405 C C . TYR A 1 298 ? -0.667 -17.887 -15.792 1.00 95.12 298 TYR A C 1
ATOM 2407 O O . TYR A 1 298 ? -0.262 -18.608 -16.701 1.00 95.12 298 TYR A O 1
ATOM 2415 N N . LEU A 1 299 ? 0.145 -17.415 -14.848 1.00 93.88 299 LEU A N 1
ATOM 2416 C CA . LEU A 1 299 ? 1.605 -17.514 -14.900 1.00 93.88 299 LEU A CA 1
ATOM 2417 C C . LEU A 1 299 ? 2.166 -18.061 -13.586 1.00 93.88 299 LEU A C 1
ATOM 2419 O O . LEU A 1 299 ? 1.605 -17.865 -12.507 1.00 93.88 299 LEU A O 1
ATOM 2423 N N . GLY A 1 300 ? 3.327 -18.714 -13.659 1.00 89.25 300 GLY A N 1
ATOM 2424 C CA . GLY A 1 300 ? 4.005 -19.265 -12.482 1.00 89.25 300 GLY A CA 1
ATOM 2425 C C . GLY A 1 300 ? 3.235 -20.402 -11.805 1.00 89.25 300 GLY A C 1
ATOM 2426 O O . GLY A 1 300 ? 3.228 -20.471 -10.578 1.00 89.25 300 GLY A O 1
ATOM 2427 N N . GLY A 1 301 ? 2.568 -21.246 -12.600 1.00 91.44 301 GLY A N 1
ATOM 2428 C CA . GLY A 1 301 ? 1.807 -22.408 -12.127 1.00 91.44 301 GLY A CA 1
ATOM 2429 C C . GLY A 1 301 ? 0.389 -22.100 -11.636 1.00 91.44 301 GLY A C 1
ATOM 2430 O O . GLY A 1 301 ? -0.268 -22.995 -11.116 1.00 91.44 301 GLY A O 1
ATOM 2431 N N . TYR A 1 302 ? -0.080 -20.857 -11.786 1.00 93.50 302 TYR A N 1
ATOM 2432 C CA . TYR A 1 302 ? -1.452 -20.473 -11.455 1.00 93.50 302 TYR A CA 1
ATOM 2433 C C . TYR A 1 302 ? -2.423 -20.917 -12.547 1.00 93.50 302 TYR A C 1
ATOM 2435 O O . TYR A 1 302 ? -2.055 -21.072 -13.711 1.00 93.50 302 TYR A O 1
ATOM 2443 N N . ASN A 1 303 ? -3.675 -21.100 -12.154 1.00 94.12 303 ASN A N 1
ATOM 2444 C CA . ASN A 1 303 ? -4.796 -21.477 -13.008 1.00 94.12 303 ASN A CA 1
ATOM 2445 C C . ASN A 1 303 ? -6.083 -20.784 -12.502 1.00 94.12 303 ASN A C 1
ATOM 2447 O O . ASN A 1 303 ? -6.035 -20.138 -11.449 1.00 94.12 303 ASN A O 1
ATOM 2451 N N . PRO A 1 304 ? -7.226 -20.904 -13.205 1.00 91.88 304 PRO A N 1
ATOM 2452 C CA . PRO A 1 304 ? -8.470 -20.242 -12.803 1.00 91.88 304 PRO A CA 1
ATOM 2453 C C . PRO A 1 304 ? -8.947 -20.561 -11.378 1.00 91.88 304 PRO A C 1
ATOM 2455 O O . PRO A 1 304 ? -9.489 -19.683 -10.718 1.00 91.88 304 PRO A O 1
ATOM 2458 N N . SER A 1 305 ? -8.682 -21.768 -10.863 1.00 92.31 305 SER A N 1
ATOM 2459 C CA . SER A 1 305 ? -9.077 -22.179 -9.506 1.00 92.31 305 SER A CA 1
ATOM 2460 C C . SER A 1 305 ? -8.069 -21.794 -8.414 1.00 92.31 305 SER A C 1
ATOM 2462 O O . SER A 1 305 ? -8.234 -22.157 -7.248 1.00 92.31 305 SER A O 1
ATOM 2464 N N . SER A 1 306 ? -6.968 -21.125 -8.764 1.00 92.50 306 SER A N 1
ATOM 2465 C CA . SER A 1 306 ? -5.915 -20.774 -7.810 1.00 92.50 306 SER A CA 1
ATOM 2466 C C . SER A 1 306 ? -6.322 -19.584 -6.940 1.00 92.50 306 SER A C 1
ATOM 2468 O O . SER A 1 306 ? -6.608 -18.502 -7.446 1.00 92.50 306 SER A O 1
ATOM 2470 N N . ARG A 1 307 ? -6.265 -19.746 -5.612 1.00 88.62 307 ARG A N 1
ATOM 2471 C CA . ARG A 1 307 ? -6.538 -18.660 -4.655 1.00 88.62 307 ARG A CA 1
ATOM 2472 C C . ARG A 1 307 ? -5.317 -17.759 -4.446 1.00 88.62 307 ARG A C 1
ATOM 2474 O O . ARG A 1 307 ? -4.184 -18.232 -4.334 1.00 88.62 307 ARG A O 1
ATOM 2481 N N . TRP A 1 308 ? -5.559 -16.455 -4.325 1.00 90.69 308 TRP A N 1
ATOM 2482 C CA . TRP A 1 308 ? -4.547 -15.442 -4.025 1.00 90.69 308 TRP A CA 1
ATOM 2483 C C . TRP A 1 308 ? -5.134 -14.384 -3.097 1.00 90.69 308 TRP A C 1
ATOM 2485 O O . TRP A 1 308 ? -6.270 -13.954 -3.287 1.00 90.69 308 TRP A O 1
ATOM 2495 N N . SER A 1 309 ? -4.364 -13.943 -2.104 1.00 91.56 309 SER A N 1
ATOM 2496 C CA . SER A 1 309 ? -4.862 -12.932 -1.171 1.00 91.56 309 SER A CA 1
ATOM 2497 C C . SER A 1 309 ? -5.056 -11.598 -1.872 1.00 91.56 309 SER A C 1
ATOM 2499 O O . SER A 1 309 ? -4.129 -11.038 -2.459 1.00 91.56 309 SER A O 1
ATOM 2501 N N . SER A 1 310 ? -6.278 -11.084 -1.791 1.00 92.75 310 SER A N 1
ATOM 2502 C CA . SER A 1 310 ? -6.711 -9.875 -2.489 1.00 92.75 310 SER A CA 1
ATOM 2503 C C . SER A 1 310 ? -6.180 -8.588 -1.848 1.00 92.75 310 SER A C 1
ATOM 2505 O O . SER A 1 310 ? -6.271 -7.510 -2.439 1.00 92.75 310 SER A O 1
ATOM 2507 N N . PHE A 1 311 ? -5.663 -8.687 -0.617 1.00 91.88 311 PHE A N 1
ATOM 2508 C CA . PHE A 1 311 ? -5.336 -7.550 0.239 1.00 91.88 311 PHE A CA 1
ATOM 2509 C C . PHE A 1 311 ? -6.489 -6.535 0.239 1.00 91.88 311 PHE A C 1
ATOM 2511 O O . PHE A 1 311 ? -7.652 -6.892 0.411 1.00 91.88 311 PHE A O 1
ATOM 2518 N N . SER A 1 312 ? -6.190 -5.262 -0.007 1.00 93.56 312 SER A N 1
ATOM 2519 C CA . SER A 1 312 ? -7.153 -4.171 0.108 1.00 93.56 312 SER A CA 1
ATOM 2520 C C . SER A 1 312 ? -8.288 -4.167 -0.922 1.00 93.56 312 SER A C 1
ATOM 2522 O O . SER A 1 312 ? -9.221 -3.388 -0.745 1.00 93.56 312 SER A O 1
ATOM 2524 N N . VAL A 1 313 ? -8.296 -5.050 -1.930 1.00 96.12 313 VAL A N 1
ATOM 2525 C CA . VAL A 1 313 ? -9.508 -5.271 -2.747 1.00 96.12 313 VAL A CA 1
ATOM 2526 C C . VAL A 1 313 ? -10.688 -5.701 -1.861 1.00 96.12 313 VAL A C 1
ATOM 2528 O O . VAL A 1 313 ? -11.822 -5.308 -2.129 1.00 96.12 313 VAL A O 1
ATOM 2531 N N . ALA A 1 314 ? -10.419 -6.388 -0.741 1.00 95.44 314 ALA A N 1
ATOM 2532 C CA . ALA A 1 314 ? -11.431 -6.780 0.240 1.00 95.44 314 ALA A CA 1
ATOM 2533 C C . ALA A 1 314 ? -12.264 -5.592 0.755 1.00 95.44 314 ALA A C 1
ATOM 2535 O O . ALA A 1 314 ? -13.457 -5.740 0.976 1.00 95.44 314 ALA A O 1
ATOM 2536 N N . LYS A 1 315 ? -11.693 -4.381 0.844 1.00 96.69 315 LYS A N 1
ATOM 2537 C CA . LYS A 1 315 ? -12.430 -3.183 1.283 1.00 96.69 315 LYS A CA 1
ATOM 2538 C C . LYS A 1 315 ? -13.568 -2.817 0.334 1.00 96.69 315 LYS A C 1
ATOM 2540 O O . LYS A 1 315 ? -14.635 -2.416 0.779 1.00 96.69 315 LYS A O 1
ATOM 2545 N N . SER A 1 316 ? -13.349 -2.979 -0.972 1.00 96.88 316 SER A N 1
ATOM 2546 C CA . SER A 1 316 ? -14.391 -2.730 -1.976 1.00 96.88 316 SER A CA 1
ATOM 2547 C C . SER A 1 316 ? -15.499 -3.778 -1.886 1.00 96.88 316 SER A C 1
ATOM 2549 O O . SER A 1 316 ? -16.671 -3.447 -2.042 1.00 96.88 316 SER A O 1
ATOM 2551 N N . VAL A 1 317 ? -15.138 -5.023 -1.560 1.00 96.75 317 VAL A N 1
ATOM 2552 C CA . VAL A 1 317 ? -16.100 -6.102 -1.306 1.00 96.75 317 VAL A CA 1
ATOM 2553 C C . VAL A 1 317 ? -16.930 -5.806 -0.050 1.00 96.75 317 VAL A C 1
ATOM 2555 O O . VAL A 1 317 ? -18.154 -5.867 -0.109 1.00 96.75 317 VAL A O 1
ATOM 2558 N N . THR A 1 318 ? -16.306 -5.382 1.054 1.00 96.88 318 THR A N 1
ATOM 2559 C CA . THR A 1 318 ? -17.016 -4.946 2.271 1.00 96.88 318 THR A CA 1
ATOM 2560 C C . THR A 1 318 ? -17.932 -3.746 2.003 1.00 96.88 318 THR A C 1
ATOM 2562 O O . THR A 1 318 ? -19.058 -3.712 2.495 1.00 96.88 318 THR A O 1
ATOM 2565 N N . SER A 1 319 ? -17.508 -2.787 1.174 1.00 96.88 319 SER A N 1
ATOM 2566 C CA . SER A 1 319 ? -18.358 -1.668 0.741 1.00 96.88 319 SER A CA 1
ATOM 2567 C C . SER A 1 319 ? -19.576 -2.124 -0.069 1.00 96.88 319 SER A C 1
ATOM 2569 O O . SER A 1 319 ? -20.654 -1.557 0.093 1.00 96.88 319 SER A O 1
ATOM 2571 N N . ALA A 1 320 ? -19.442 -3.155 -0.910 1.00 96.94 320 ALA A N 1
ATOM 2572 C CA . ALA A 1 320 ? -20.580 -3.733 -1.624 1.00 96.94 320 ALA A CA 1
ATOM 2573 C C . ALA A 1 320 ? -21.576 -4.394 -0.654 1.00 96.94 320 ALA A C 1
ATOM 2575 O O . ALA A 1 320 ? -22.781 -4.184 -0.780 1.00 96.94 320 ALA A O 1
ATOM 2576 N N . VAL A 1 321 ? -21.079 -5.109 0.364 1.00 98.00 321 VAL A N 1
ATOM 2577 C CA . VAL A 1 321 ? -21.921 -5.662 1.441 1.00 98.00 321 VAL A CA 1
ATOM 2578 C C . VAL A 1 321 ? -22.642 -4.546 2.207 1.00 98.00 321 VAL A C 1
ATOM 2580 O O . VAL A 1 321 ? -23.840 -4.666 2.454 1.00 98.00 321 VAL A O 1
ATOM 2583 N N . LEU A 1 322 ? -21.968 -3.428 2.513 1.00 98.19 322 LEU A N 1
ATOM 2584 C CA . LEU A 1 322 ? -22.618 -2.247 3.097 1.00 98.19 322 LEU A CA 1
ATOM 2585 C C . LEU A 1 322 ? -23.731 -1.697 2.196 1.00 98.19 322 LEU A C 1
ATOM 2587 O O . LEU A 1 322 ? -24.786 -1.328 2.703 1.00 98.19 322 LEU A O 1
ATOM 2591 N N . GLY A 1 323 ? -23.512 -1.656 0.879 1.00 97.88 323 GLY A N 1
ATOM 2592 C CA . GLY A 1 323 ? -24.528 -1.251 -0.094 1.00 97.88 323 GLY A CA 1
ATOM 2593 C C . GLY A 1 323 ? -25.799 -2.097 0.006 1.00 97.88 323 GLY A C 1
ATOM 2594 O O . GLY A 1 323 ? -26.889 -1.545 0.131 1.00 97.88 323 GLY A O 1
ATOM 2595 N N . VAL A 1 324 ? -25.659 -3.426 0.060 1.00 97.75 324 VAL A N 1
ATOM 2596 C CA . VAL A 1 324 ? -26.809 -4.330 0.251 1.00 97.75 324 VAL A CA 1
ATOM 2597 C C . VAL A 1 324 ? -27.447 -4.152 1.633 1.00 97.75 324 VAL A C 1
ATOM 2599 O O . VAL A 1 324 ? -28.671 -4.178 1.770 1.00 97.75 324 VAL A O 1
ATOM 2602 N N . ALA A 1 325 ? -26.646 -3.942 2.679 1.00 98.00 325 ALA A N 1
ATOM 2603 C CA . ALA A 1 325 ? -27.160 -3.704 4.027 1.00 98.00 325 ALA A CA 1
ATOM 2604 C C . ALA A 1 325 ? -27.965 -2.392 4.126 1.00 98.00 325 ALA A C 1
ATOM 2606 O O . ALA A 1 325 ? -28.931 -2.331 4.885 1.00 98.00 325 ALA A O 1
ATOM 2607 N N . LEU A 1 326 ? -27.599 -1.363 3.352 1.00 98.44 326 LEU A N 1
ATOM 2608 C CA . LEU A 1 326 ? -28.368 -0.121 3.215 1.00 98.44 326 LEU A CA 1
ATOM 2609 C C . LEU A 1 326 ? -29.683 -0.354 2.467 1.00 98.44 326 LEU A C 1
ATOM 2611 O O . LEU A 1 326 ? -30.738 0.053 2.942 1.00 98.44 326 LEU A O 1
ATOM 2615 N N . GLU A 1 327 ? -29.628 -1.033 1.320 1.00 97.81 327 GLU A N 1
ATOM 2616 C CA . GLU A 1 327 ? -30.811 -1.327 0.500 1.00 97.81 327 GLU A CA 1
ATOM 2617 C C . GLU A 1 327 ? -31.847 -2.171 1.259 1.00 97.81 327 GLU A C 1
ATOM 2619 O O . GLU A 1 327 ? -33.045 -1.909 1.191 1.00 97.81 327 GLU A O 1
ATOM 2624 N N . SER A 1 328 ? -31.387 -3.149 2.041 1.00 96.62 328 SER A N 1
ATOM 2625 C CA . SER A 1 328 ? -32.240 -4.013 2.871 1.00 96.62 328 SER A CA 1
ATOM 2626 C C . SER A 1 328 ? -32.706 -3.372 4.185 1.00 96.62 328 SER A C 1
ATOM 2628 O O . SER A 1 328 ? -33.482 -3.981 4.921 1.00 96.62 328 SER A O 1
ATOM 2630 N N . GLY A 1 329 ? -32.238 -2.163 4.511 1.00 97.38 329 GLY A N 1
ATOM 2631 C CA . GLY A 1 329 ? -32.598 -1.445 5.736 1.00 97.38 329 GLY A CA 1
ATOM 2632 C C . GLY A 1 329 ? -31.940 -1.962 7.023 1.00 97.38 329 GLY A C 1
ATOM 2633 O O . GLY A 1 329 ? -32.265 -1.461 8.103 1.00 97.38 329 GLY A O 1
ATOM 2634 N N . ILE A 1 330 ? -31.005 -2.920 6.936 1.00 97.56 330 ILE A N 1
ATOM 2635 C CA . ILE A 1 330 ? -30.176 -3.377 8.070 1.00 97.56 330 ILE A CA 1
ATOM 2636 C C . ILE A 1 330 ? -29.335 -2.209 8.601 1.00 97.56 330 ILE A C 1
ATOM 2638 O O . ILE A 1 330 ? -29.271 -1.966 9.808 1.00 97.56 330 ILE A O 1
ATOM 2642 N N . ILE A 1 331 ? -28.719 -1.457 7.687 1.00 98.31 331 ILE A N 1
ATOM 2643 C CA . ILE A 1 331 ? -28.108 -0.158 7.965 1.00 98.31 331 ILE A CA 1
ATOM 2644 C C . ILE A 1 331 ? -29.079 0.917 7.483 1.00 98.31 331 ILE A C 1
ATOM 2646 O O . ILE A 1 331 ? -29.492 0.905 6.330 1.00 98.31 331 ILE A O 1
ATOM 2650 N N . LYS A 1 332 ? -29.443 1.871 8.347 1.00 97.62 332 LYS A N 1
ATOM 2651 C CA . LYS A 1 332 ? -30.436 2.899 7.981 1.00 97.62 332 LYS A CA 1
ATOM 2652 C C . LYS A 1 332 ? -29.836 4.049 7.178 1.00 97.62 332 LYS A C 1
ATOM 2654 O O . LYS A 1 332 ? -30.495 4.591 6.299 1.00 97.62 332 LYS A O 1
ATOM 2659 N N . SER A 1 333 ? -28.618 4.467 7.515 1.00 98.44 333 SER A N 1
ATOM 2660 C CA . SER A 1 333 ? -27.939 5.576 6.847 1.00 98.44 333 SER A CA 1
ATOM 2661 C C . SER A 1 333 ? -26.424 5.466 6.983 1.00 98.44 333 SER A C 1
ATOM 2663 O O . SER A 1 333 ? -25.910 4.983 7.990 1.00 98.44 333 SER A O 1
ATOM 2665 N N . LEU A 1 334 ? -25.691 5.996 6.000 1.00 98.56 334 LEU A N 1
ATOM 2666 C CA . LEU A 1 334 ? -24.249 6.219 6.133 1.00 98.56 334 LEU A CA 1
ATOM 2667 C C . LEU A 1 334 ? -23.923 7.261 7.216 1.00 98.56 334 LEU A C 1
ATOM 2669 O O . LEU A 1 334 ? -22.829 7.243 7.772 1.00 98.56 334 LEU A O 1
ATOM 2673 N N . ASP A 1 335 ? -24.861 8.148 7.538 1.00 98.50 335 ASP A N 1
ATOM 2674 C CA . ASP A 1 335 ? -24.693 9.162 8.583 1.00 98.50 335 ASP A CA 1
ATOM 2675 C C . ASP A 1 335 ? -25.002 8.630 9.987 1.00 98.50 335 ASP A C 1
ATOM 2677 O O . ASP A 1 335 ? -24.853 9.354 10.970 1.00 98.50 335 ASP A O 1
ATOM 2681 N N . ASP A 1 336 ? -25.377 7.353 10.103 1.00 98.50 336 ASP A N 1
ATOM 2682 C CA . ASP A 1 336 ? -25.490 6.711 11.402 1.00 98.50 336 ASP A CA 1
ATOM 2683 C C . ASP A 1 336 ? -24.133 6.735 12.128 1.00 98.50 336 ASP A C 1
ATOM 2685 O O . ASP A 1 336 ? -23.104 6.373 11.534 1.00 98.50 336 ASP A O 1
ATOM 2689 N N . PRO A 1 337 ? -24.100 7.129 13.416 1.00 98.25 337 PRO A N 1
ATOM 2690 C CA . PRO A 1 337 ? -22.885 7.039 14.205 1.00 98.25 337 PRO A CA 1
ATOM 2691 C C . PRO A 1 337 ? -22.502 5.569 14.378 1.00 98.25 337 PRO A C 1
ATOM 2693 O O . PRO A 1 337 ? -23.362 4.713 14.585 1.00 98.25 337 PRO A O 1
ATOM 2696 N N . VAL A 1 338 ? -21.205 5.264 14.346 1.00 97.94 338 VAL A N 1
ATOM 2697 C CA . VAL A 1 338 ? -20.714 3.883 14.498 1.00 97.94 338 VAL A CA 1
ATOM 2698 C C . VAL A 1 338 ? -21.167 3.257 15.825 1.00 97.94 338 VAL A C 1
ATOM 2700 O O . VAL A 1 338 ? -21.471 2.066 15.877 1.00 97.94 338 VAL A O 1
ATOM 2703 N N . SER A 1 339 ? -21.308 4.071 16.877 1.00 97.31 339 SER A N 1
ATOM 2704 C CA . SER A 1 339 ? -21.778 3.635 18.195 1.00 97.31 339 SER A CA 1
ATOM 2705 C C . SER A 1 339 ? -23.212 3.106 18.201 1.00 97.31 339 SER A C 1
ATOM 2707 O O . SER A 1 339 ? -23.546 2.291 19.052 1.00 97.31 339 SER A O 1
ATOM 2709 N N . LYS A 1 340 ? -24.045 3.480 17.219 1.00 97.94 340 LYS A N 1
ATOM 2710 C CA . LYS A 1 340 ? -25.392 2.914 17.052 1.00 97.94 340 LYS A CA 1
ATOM 2711 C C . LYS A 1 340 ? -25.357 1.393 16.888 1.00 97.94 340 LYS A C 1
ATOM 2713 O O . LYS A 1 340 ? -26.258 0.704 17.351 1.00 97.94 340 LYS A O 1
ATOM 2718 N N . TYR A 1 341 ? -24.332 0.886 16.206 1.00 98.06 341 TYR A N 1
ATOM 2719 C CA . TYR A 1 341 ? -24.152 -0.541 15.932 1.00 98.06 341 TYR A CA 1
ATOM 2720 C C . TYR A 1 341 ? -23.174 -1.200 16.908 1.00 98.06 341 TYR A C 1
ATOM 2722 O O . TYR A 1 341 ? -23.257 -2.404 17.143 1.00 98.06 341 TYR A O 1
ATOM 2730 N N . LEU A 1 342 ? -22.264 -0.404 17.475 1.00 97.94 342 LEU A N 1
ATOM 2731 C CA . LEU A 1 342 ? -21.224 -0.815 18.414 1.00 97.94 342 LEU A CA 1
ATOM 2732 C C . LEU A 1 342 ? -21.310 0.031 19.703 1.00 97.94 342 LEU A C 1
ATOM 2734 O O . LEU A 1 342 ? -20.445 0.888 19.919 1.00 97.94 342 LEU A O 1
ATOM 2738 N N . PRO A 1 343 ? -22.341 -0.158 20.551 1.00 97.12 343 PRO A N 1
ATOM 2739 C CA . PRO A 1 343 ? -22.551 0.661 21.751 1.00 97.12 343 PRO A CA 1
ATOM 2740 C C . PRO A 1 343 ? -21.373 0.599 22.732 1.00 97.12 343 PRO A C 1
ATOM 2742 O O . PRO A 1 343 ? -21.104 1.556 23.453 1.00 97.12 343 PRO A O 1
ATOM 2745 N N . GLU A 1 344 ? -20.590 -0.483 22.714 1.00 94.44 344 GLU A N 1
ATOM 2746 C CA . GLU A 1 344 ? -19.352 -0.603 23.487 1.00 94.44 344 GLU A CA 1
ATOM 2747 C C . GLU A 1 344 ? -18.330 0.521 23.207 1.00 94.44 344 GLU A C 1
ATOM 2749 O O . GLU A 1 344 ? -17.517 0.847 24.076 1.00 94.44 344 GLU A O 1
ATOM 2754 N N . LEU A 1 345 ? -18.381 1.152 22.028 1.00 96.69 345 LEU A N 1
ATOM 2755 C CA . LEU A 1 345 ? -17.477 2.240 21.649 1.00 96.69 345 LEU A CA 1
ATOM 2756 C C . LEU A 1 345 ? -17.856 3.596 22.260 1.00 96.69 345 LEU A C 1
ATOM 2758 O O . LEU A 1 345 ? -17.023 4.501 22.252 1.00 96.69 345 LEU A O 1
ATOM 2762 N N . GLU A 1 346 ? -19.057 3.750 22.829 1.00 94.50 346 GLU A N 1
ATOM 2763 C CA . GLU A 1 346 ? -19.484 5.008 23.471 1.00 94.50 346 GLU A CA 1
ATOM 2764 C C . GLU A 1 346 ? -18.612 5.388 24.670 1.00 94.50 346 GLU A C 1
ATOM 2766 O O . GLU A 1 346 ? -18.430 6.568 24.973 1.00 94.50 346 GLU A O 1
ATOM 2771 N N . THR A 1 347 ? -18.020 4.382 25.315 1.00 94.38 347 THR A N 1
ATOM 2772 C CA . THR A 1 347 ? -17.095 4.558 26.442 1.00 94.38 347 THR A CA 1
ATOM 2773 C C . THR A 1 347 ? -15.795 5.264 26.047 1.00 94.38 347 THR A C 1
ATOM 2775 O O . THR A 1 347 ? -15.119 5.839 26.901 1.00 94.38 347 THR A O 1
ATOM 2778 N N . ASN A 1 348 ? -15.445 5.270 24.757 1.00 96.94 348 ASN A N 1
ATOM 2779 C CA . ASN A 1 348 ? -14.241 5.902 24.241 1.00 96.94 348 ASN A CA 1
ATOM 2780 C C . ASN A 1 348 ? -14.593 7.156 23.425 1.00 96.94 348 ASN A C 1
ATOM 2782 O O . ASN A 1 348 ? -15.080 7.093 22.294 1.00 96.94 348 ASN A O 1
ATOM 2786 N N . ALA A 1 349 ? -14.252 8.323 23.978 1.00 96.81 349 ALA A N 1
ATOM 2787 C CA . ALA A 1 349 ? -14.510 9.626 23.367 1.00 96.81 349 ALA A CA 1
ATOM 2788 C C . ALA A 1 349 ? -13.914 9.787 21.952 1.00 96.81 349 ALA A C 1
ATOM 2790 O O . ALA A 1 349 ? -14.400 10.621 21.185 1.00 96.81 349 ALA A O 1
ATOM 2791 N N . ALA A 1 350 ? -12.918 8.976 21.569 1.00 97.50 350 ALA A N 1
ATOM 2792 C CA . ALA A 1 350 ? -12.364 8.972 20.218 1.00 97.50 350 ALA A CA 1
ATOM 2793 C C . ALA A 1 350 ? -13.422 8.705 19.133 1.00 97.50 350 ALA A C 1
ATOM 2795 O O . ALA A 1 350 ? -13.291 9.234 18.029 1.00 97.50 350 ALA A O 1
ATOM 2796 N N . TYR A 1 351 ? -14.489 7.968 19.457 1.00 98.19 351 TYR A N 1
ATOM 2797 C CA . TYR A 1 351 ? -15.550 7.572 18.526 1.00 98.19 351 TYR A CA 1
ATOM 2798 C C . TYR A 1 351 ? -16.708 8.567 18.403 1.00 98.19 351 TYR A C 1
ATOM 2800 O O . TYR A 1 351 ? -17.560 8.418 17.526 1.00 98.19 351 TYR A O 1
ATOM 2808 N N . ARG A 1 352 ? -16.749 9.614 19.234 1.00 97.19 352 ARG A N 1
ATOM 2809 C CA . ARG A 1 352 ? -17.846 10.593 19.237 1.00 97.19 352 ARG A CA 1
ATOM 2810 C C . ARG A 1 352 ? -17.994 11.279 17.870 1.00 97.19 352 ARG A C 1
ATOM 2812 O O . ARG A 1 352 ? -17.102 12.005 17.442 1.00 97.19 352 ARG A O 1
ATOM 2819 N N . GLY A 1 353 ? -19.121 11.086 17.191 1.00 96.25 353 GLY A N 1
ATOM 2820 C CA . GLY A 1 353 ? -19.367 11.684 15.869 1.00 96.25 353 GLY A CA 1
ATOM 2821 C C . GLY A 1 353 ? -18.670 10.976 14.697 1.00 96.25 353 GLY A C 1
ATOM 2822 O O . GLY A 1 353 ? -18.706 11.468 13.570 1.00 96.25 353 GLY A O 1
ATOM 2823 N N . VAL A 1 354 ? -18.045 9.815 14.917 1.00 98.50 354 VAL A N 1
ATOM 2824 C CA . VAL A 1 354 ? -17.607 8.944 13.817 1.00 98.50 354 VAL A CA 1
ATOM 2825 C C . VAL A 1 354 ? -18.842 8.247 13.239 1.00 98.50 354 VAL A C 1
ATOM 2827 O O . VAL A 1 354 ? -19.571 7.583 13.972 1.00 98.50 354 VAL A O 1
ATOM 2830 N N . THR A 1 355 ? -19.077 8.385 11.934 1.00 98.75 355 THR A N 1
ATOM 2831 C CA . THR A 1 355 ? -20.205 7.770 11.215 1.00 98.75 355 THR A CA 1
ATOM 2832 C C . THR A 1 355 ? -19.711 6.699 10.251 1.00 98.75 355 THR A C 1
ATOM 2834 O O . THR A 1 355 ? -18.519 6.645 9.932 1.00 98.75 355 THR A O 1
ATOM 2837 N N . LEU A 1 356 ? -20.616 5.870 9.730 1.00 98.69 356 LEU A N 1
ATOM 2838 C CA . LEU A 1 356 ? -20.259 4.894 8.694 1.00 98.69 356 LEU A CA 1
ATOM 2839 C C . LEU A 1 356 ? -19.714 5.571 7.423 1.00 98.69 356 LEU A C 1
ATOM 2841 O O . LEU A 1 356 ? -18.788 5.045 6.805 1.00 98.69 356 LEU A O 1
ATOM 2845 N N . ARG A 1 357 ? -20.202 6.773 7.079 1.00 98.62 357 ARG A N 1
ATOM 2846 C CA . ARG A 1 357 ? -19.682 7.622 5.993 1.00 98.62 357 ARG A CA 1
ATOM 2847 C C . ARG A 1 357 ? -18.213 7.970 6.210 1.00 98.62 357 ARG A C 1
ATOM 2849 O O . ARG A 1 357 ? -17.427 7.938 5.264 1.00 98.62 357 ARG A O 1
ATOM 2856 N N . HIS A 1 358 ? -17.837 8.293 7.446 1.00 98.69 358 HIS A N 1
ATOM 2857 C CA . HIS A 1 358 ? -16.447 8.575 7.792 1.00 98.69 358 HIS A CA 1
ATOM 2858 C C . HIS A 1 358 ? -15.565 7.332 7.648 1.00 98.69 358 HIS A C 1
ATOM 2860 O O . HIS A 1 358 ? -14.449 7.459 7.155 1.00 98.69 358 HIS A O 1
ATOM 2866 N N . LEU A 1 359 ? -16.058 6.144 8.010 1.00 98.38 359 LEU A N 1
ATOM 2867 C CA . LEU A 1 359 ? -15.306 4.894 7.863 1.00 98.38 359 LEU A CA 1
ATOM 2868 C C . LEU A 1 359 ? -15.101 4.514 6.389 1.00 98.38 359 LEU A C 1
ATOM 2870 O O . LEU A 1 359 ? -13.964 4.369 5.945 1.00 98.38 359 LEU A O 1
ATOM 2874 N N . ILE A 1 360 ? -16.178 4.425 5.599 1.00 97.56 360 ILE A N 1
ATOM 2875 C CA . ILE A 1 360 ? -16.077 4.060 4.173 1.00 97.56 360 ILE A CA 1
ATOM 2876 C C . ILE A 1 360 ? -15.292 5.105 3.364 1.00 97.56 360 ILE A C 1
ATOM 2878 O O . ILE A 1 360 ? -14.618 4.769 2.393 1.00 97.56 360 ILE A O 1
ATOM 2882 N N . GLY A 1 361 ? -15.338 6.373 3.785 1.00 97.50 361 GLY A N 1
ATOM 2883 C CA . GLY A 1 361 ? -14.580 7.470 3.187 1.00 97.50 361 GLY A CA 1
ATOM 2884 C C . GLY A 1 361 ? -13.143 7.614 3.694 1.00 97.50 361 GLY A C 1
ATOM 2885 O O . GLY A 1 361 ? -12.441 8.498 3.207 1.00 97.50 361 GLY A O 1
ATOM 2886 N N . MET A 1 362 ? -12.707 6.796 4.658 1.00 97.81 362 MET A N 1
ATOM 2887 C CA . MET A 1 362 ? -11.398 6.876 5.324 1.00 97.81 362 MET A CA 1
ATOM 2888 C C . MET A 1 362 ? -11.073 8.252 5.926 1.00 97.81 362 MET A C 1
ATOM 2890 O O . MET A 1 362 ? -9.985 8.817 5.774 1.00 97.81 362 MET A O 1
ATOM 2894 N N . LYS A 1 363 ? -12.077 8.812 6.597 1.00 98.25 363 LYS A N 1
ATOM 2895 C CA . LYS A 1 363 ? -12.058 10.102 7.295 1.00 98.25 363 LYS A CA 1
ATOM 2896 C C . LYS A 1 363 ? -12.491 9.949 8.754 1.00 98.25 363 LYS A C 1
ATOM 2898 O O . LYS A 1 363 ? -13.108 10.850 9.314 1.00 98.25 363 LYS A O 1
ATOM 2903 N N . SER A 1 364 ? -12.203 8.810 9.385 1.00 98.06 364 SER A N 1
ATOM 2904 C CA . SER A 1 364 ? -12.592 8.545 10.780 1.00 98.06 364 SER A CA 1
ATOM 2905 C C . SER A 1 364 ? -11.950 9.490 11.798 1.00 98.06 364 SER A C 1
ATOM 2907 O O . SER A 1 364 ? -12.483 9.675 12.888 1.00 98.06 364 SER A O 1
ATOM 2909 N N . GLY A 1 365 ? -10.787 10.056 11.467 1.00 97.38 365 GLY A N 1
ATOM 2910 C CA . GLY A 1 365 ? -9.974 10.838 12.398 1.00 97.38 365 GLY A CA 1
ATOM 2911 C C . GLY A 1 365 ? -9.239 10.010 13.463 1.00 97.38 365 GLY A C 1
ATOM 2912 O O . GLY A 1 365 ? -8.536 10.575 14.298 1.00 97.38 365 GLY A O 1
ATOM 2913 N N . LEU A 1 366 ? -9.346 8.675 13.434 1.00 97.75 366 LEU A N 1
ATOM 2914 C CA . LEU A 1 366 ? -8.663 7.783 14.379 1.00 97.75 366 LEU A CA 1
ATOM 2915 C C . LEU A 1 366 ? -7.152 7.714 14.108 1.00 97.75 366 LEU A C 1
ATOM 2917 O O . LEU A 1 366 ? -6.731 7.666 12.953 1.00 97.75 366 LEU A O 1
ATOM 2921 N N . ALA A 1 367 ? -6.343 7.687 15.162 1.00 95.69 367 ALA A N 1
ATOM 2922 C CA . ALA A 1 367 ? -4.890 7.621 15.082 1.00 95.69 367 ALA A CA 1
ATOM 2923 C C . ALA A 1 367 ? -4.447 6.311 14.425 1.00 95.69 367 ALA A C 1
ATOM 2925 O O . ALA A 1 367 ? -4.877 5.228 14.834 1.00 95.69 367 ALA A O 1
ATOM 2926 N N . TYR A 1 368 ? -3.585 6.411 13.413 1.00 92.69 368 TYR A N 1
ATOM 2927 C CA . TYR A 1 368 ? -3.177 5.250 12.633 1.00 92.69 368 TYR A CA 1
ATOM 2928 C C . TYR A 1 368 ? -1.789 5.429 12.018 1.00 92.69 368 TYR A C 1
ATOM 2930 O O . TYR A 1 368 ? -1.532 6.394 11.301 1.00 92.69 368 TYR A O 1
ATOM 2938 N N . THR A 1 369 ? -0.891 4.478 12.263 1.00 87.38 369 THR A N 1
ATOM 2939 C CA . THR A 1 369 ? 0.481 4.506 11.746 1.00 87.38 369 THR A CA 1
ATOM 2940 C C . THR A 1 369 ? 0.700 3.414 10.701 1.00 87.38 369 THR A C 1
ATOM 2942 O O . THR A 1 369 ? 0.530 2.224 10.968 1.00 87.38 369 THR A O 1
ATOM 2945 N N . ARG A 1 370 ? 1.106 3.825 9.493 1.00 79.06 370 ARG A N 1
ATOM 2946 C CA . ARG A 1 370 ? 1.420 2.901 8.395 1.00 79.06 370 ARG A CA 1
ATOM 2947 C C . ARG A 1 370 ? 2.747 2.187 8.633 1.00 79.06 370 ARG A C 1
ATOM 2949 O O . ARG A 1 370 ? 3.681 2.766 9.192 1.00 79.06 370 ARG A O 1
ATOM 2956 N N . THR A 1 371 ? 2.848 0.961 8.129 1.00 65.75 371 THR A N 1
ATOM 2957 C CA . THR A 1 371 ? 4.131 0.287 7.955 1.00 65.75 371 THR A CA 1
ATOM 2958 C C . THR A 1 371 ? 5.018 1.105 7.032 1.00 65.75 371 THR A C 1
ATOM 2960 O O . THR A 1 371 ? 4.598 1.811 6.111 1.00 65.75 371 THR A O 1
ATOM 2963 N N . THR A 1 372 ? 6.300 1.001 7.312 1.00 54.56 372 THR A N 1
ATOM 2964 C CA . THR A 1 372 ? 7.362 1.719 6.638 1.00 54.56 372 THR A CA 1
ATOM 2965 C C . THR A 1 372 ? 8.356 0.753 5.999 1.00 54.56 372 THR A C 1
ATOM 2967 O O . THR A 1 372 ? 9.133 1.193 5.153 1.00 54.56 372 THR A O 1
ATOM 2970 N N . GLY A 1 373 ? 8.321 -0.533 6.358 1.00 52.38 373 GLY A N 1
ATOM 2971 C CA . GLY A 1 373 ? 9.323 -1.538 6.003 1.00 52.38 373 GLY A CA 1
ATOM 2972 C C . GLY A 1 373 ? 10.463 -1.626 7.027 1.00 52.38 373 GLY A C 1
ATOM 2973 O O . GLY A 1 373 ? 11.268 -2.558 6.977 1.00 52.38 373 GLY A O 1
ATOM 2974 N N . GLU A 1 374 ? 10.539 -0.681 7.973 1.00 54.66 374 GLU A N 1
ATOM 2975 C CA . GLU A 1 374 ? 11.508 -0.701 9.066 1.00 54.66 374 GLU A CA 1
ATOM 2976 C C . GLU A 1 374 ? 10.982 -1.542 10.227 1.00 54.66 374 GLU A C 1
ATOM 2978 O O . GLU A 1 374 ? 10.036 -1.148 10.902 1.00 54.66 374 GLU A O 1
ATOM 2983 N N . LEU A 1 375 ? 11.654 -2.651 10.543 1.00 56.78 375 LEU A N 1
ATOM 2984 C CA . LEU A 1 375 ? 11.176 -3.608 11.545 1.00 56.78 375 LEU A CA 1
ATOM 2985 C C . LEU A 1 375 ? 10.794 -2.965 12.890 1.00 56.78 375 LEU A C 1
ATOM 2987 O O . LEU A 1 375 ? 9.725 -3.246 13.412 1.00 56.78 375 LEU A O 1
ATOM 2991 N N . LEU A 1 376 ? 11.631 -2.087 13.452 1.00 58.66 376 LEU A N 1
ATOM 2992 C CA . LEU A 1 376 ? 11.368 -1.495 14.772 1.00 58.66 376 LEU A CA 1
ATOM 2993 C C . LEU A 1 376 ? 10.181 -0.524 14.779 1.00 58.66 376 LEU A C 1
ATOM 2995 O O . LEU A 1 376 ? 9.473 -0.444 15.783 1.00 58.66 376 LEU A O 1
ATOM 2999 N N . LYS A 1 377 ? 9.956 0.203 13.678 1.00 64.19 377 LYS A N 1
ATOM 3000 C CA . LYS A 1 377 ? 8.778 1.069 13.526 1.00 64.19 377 LYS A CA 1
ATOM 3001 C C . LYS A 1 377 ? 7.542 0.240 13.219 1.00 64.19 377 LYS A C 1
ATOM 3003 O O . LYS A 1 377 ? 6.494 0.485 13.803 1.00 64.19 377 LYS A O 1
ATOM 3008 N N . ASP A 1 378 ? 7.686 -0.779 12.380 1.00 71.25 378 ASP A N 1
ATOM 3009 C CA . ASP A 1 378 ? 6.599 -1.664 11.981 1.00 71.25 378 ASP A CA 1
ATOM 3010 C C . ASP A 1 378 ? 6.078 -2.479 13.171 1.00 71.25 378 ASP A C 1
ATOM 3012 O O . ASP A 1 378 ? 4.868 -2.606 13.316 1.00 71.25 378 ASP A O 1
ATOM 3016 N N . LEU A 1 379 ? 6.942 -2.900 14.106 1.00 69.31 379 LEU A N 1
ATOM 3017 C CA . LEU A 1 379 ? 6.538 -3.513 15.385 1.00 69.31 379 LEU A CA 1
ATOM 3018 C C . LEU A 1 379 ? 5.620 -2.621 16.235 1.00 69.31 379 LEU A C 1
ATOM 3020 O O . LEU A 1 379 ? 4.934 -3.117 17.123 1.00 69.31 379 LEU A O 1
ATOM 3024 N N . ARG A 1 380 ? 5.625 -1.309 15.986 1.00 74.94 380 ARG A N 1
ATOM 3025 C CA . ARG A 1 380 ? 4.776 -0.314 16.654 1.00 74.94 380 ARG A CA 1
ATOM 3026 C C . ARG A 1 380 ? 3.758 0.317 15.699 1.00 74.94 380 ARG A C 1
ATOM 3028 O O . ARG A 1 380 ? 3.087 1.275 16.080 1.00 74.94 380 ARG A O 1
ATOM 3035 N N . SER A 1 381 ? 3.670 -0.174 14.462 1.00 84.31 381 SER A N 1
ATOM 3036 C CA . SER A 1 381 ? 2.758 0.358 13.452 1.00 84.31 381 SER A CA 1
ATOM 3037 C C . SER A 1 381 ? 1.355 -0.213 13.630 1.00 84.31 381 SER A C 1
ATOM 3039 O O . SER A 1 381 ? 1.193 -1.393 13.948 1.00 84.31 381 SER A O 1
ATOM 3041 N N . SER A 1 382 ? 0.338 0.612 13.387 1.00 88.62 382 SER A N 1
ATOM 3042 C CA . SER A 1 382 ? -1.053 0.170 13.340 1.00 88.62 382 SER A CA 1
ATOM 3043 C C . SER A 1 382 ? -1.257 -0.874 12.247 1.00 88.62 382 SER A C 1
ATOM 3045 O O . SER A 1 382 ? -1.910 -1.873 12.512 1.00 88.62 382 SER A O 1
ATOM 3047 N N . ASP A 1 383 ? -0.656 -0.699 11.067 1.00 84.62 383 ASP A N 1
ATOM 3048 C CA . ASP A 1 383 ? -0.711 -1.681 9.972 1.00 84.62 383 ASP A CA 1
ATOM 3049 C C . ASP A 1 383 ? -0.330 -3.089 10.436 1.00 84.62 383 ASP A C 1
ATOM 3051 O O . ASP A 1 383 ? -1.122 -4.020 10.321 1.00 84.62 383 ASP A O 1
ATOM 3055 N N . ALA A 1 384 ? 0.880 -3.253 10.984 1.00 84.12 384 ALA A N 1
ATOM 3056 C CA . ALA A 1 384 ? 1.350 -4.567 11.404 1.00 84.12 384 ALA A CA 1
ATOM 3057 C C . ALA A 1 384 ? 0.552 -5.081 12.609 1.00 84.12 384 ALA A C 1
ATOM 3059 O O . ALA A 1 384 ? 0.247 -6.269 12.687 1.00 84.12 384 ALA A O 1
ATOM 3060 N N . HIS A 1 385 ? 0.183 -4.196 13.541 1.00 89.44 385 HIS A N 1
ATOM 3061 C CA . HIS A 1 385 ? -0.634 -4.578 14.690 1.00 89.44 385 HIS A CA 1
ATOM 3062 C C . HIS A 1 385 ? -1.996 -5.129 14.260 1.00 89.44 385 HIS A C 1
ATOM 3064 O O . HIS A 1 385 ? -2.344 -6.241 14.646 1.00 89.44 385 HIS A O 1
ATOM 3070 N N . PHE A 1 386 ? -2.748 -4.394 13.438 1.00 92.38 386 PHE A N 1
ATOM 3071 C CA . PHE A 1 386 ? -4.067 -4.821 12.969 1.00 92.38 386 PHE A CA 1
ATOM 3072 C C . PHE A 1 386 ? -3.982 -6.051 12.068 1.00 92.38 386 PHE A C 1
ATOM 3074 O O . PHE A 1 386 ? -4.821 -6.934 12.182 1.00 92.38 386 PHE A O 1
ATOM 3081 N N . TYR A 1 387 ? -2.923 -6.187 11.270 1.00 90.69 387 TYR A N 1
ATOM 3082 C CA . TYR A 1 387 ? -2.731 -7.377 10.446 1.00 90.69 387 TYR A CA 1
ATOM 3083 C C . TYR A 1 387 ? -2.499 -8.663 11.262 1.00 90.69 387 TYR A C 1
ATOM 3085 O O . TYR A 1 387 ? -2.880 -9.750 10.834 1.00 90.69 387 TYR A O 1
ATOM 3093 N N . TYR A 1 388 ? -1.855 -8.571 12.431 1.00 90.19 388 TYR A N 1
ATOM 3094 C CA . TYR A 1 388 ? -1.418 -9.748 13.197 1.00 90.19 388 TYR A CA 1
ATOM 3095 C C . TYR A 1 388 ? -2.105 -9.946 14.547 1.00 90.19 388 TYR A C 1
ATOM 3097 O O . TYR A 1 388 ? -1.856 -10.960 15.215 1.00 90.19 388 TYR A O 1
ATOM 3105 N N . THR A 1 389 ? -2.938 -9.000 14.978 1.00 90.94 389 THR A N 1
ATOM 3106 C CA . THR A 1 389 ? -3.624 -9.096 16.264 1.00 90.94 389 THR A CA 1
ATOM 3107 C C . THR A 1 389 ? -4.529 -10.324 16.317 1.00 90.94 389 THR A C 1
ATOM 3109 O O . THR A 1 389 ? -5.098 -10.752 15.321 1.00 90.94 389 THR A O 1
ATOM 3112 N N . THR A 1 390 ? -4.638 -10.921 17.504 1.00 90.69 390 THR A N 1
ATOM 3113 C CA . THR A 1 390 ? -5.588 -12.018 17.793 1.00 90.69 390 THR A CA 1
ATOM 3114 C C . THR A 1 390 ? -6.846 -11.525 18.503 1.00 90.69 390 THR A C 1
ATOM 3116 O O . THR A 1 390 ? -7.702 -12.321 18.884 1.00 90.69 390 THR A O 1
ATOM 3119 N N . ASN A 1 391 ? -6.923 -10.217 18.749 1.00 92.25 391 ASN A N 1
ATOM 3120 C CA . ASN A 1 391 ? -8.045 -9.575 19.410 1.00 92.25 391 ASN A CA 1
ATOM 3121 C C . ASN A 1 391 ? -8.312 -8.227 18.736 1.00 92.25 391 ASN A C 1
ATOM 3123 O O . ASN A 1 391 ? -7.968 -7.153 19.250 1.00 92.25 391 ASN A O 1
ATOM 3127 N N . MET A 1 392 ? -8.889 -8.311 17.539 1.00 94.62 392 MET A N 1
ATOM 3128 C CA . MET A 1 392 ? -9.206 -7.169 16.691 1.00 94.62 392 MET A CA 1
ATOM 3129 C C . MET A 1 392 ? -10.163 -6.214 17.406 1.00 94.62 392 MET A C 1
ATOM 3131 O O . MET A 1 392 ? -9.876 -5.026 17.504 1.00 94.62 392 MET A O 1
ATOM 3135 N N . ARG A 1 393 ? -11.231 -6.737 18.029 1.00 95.50 393 ARG A N 1
ATOM 3136 C CA . ARG A 1 393 ? -12.218 -5.929 18.773 1.00 95.50 393 ARG A CA 1
ATOM 3137 C C . ARG A 1 393 ? -11.575 -5.070 19.856 1.00 95.50 393 ARG A C 1
ATOM 3139 O O . ARG A 1 393 ? -11.788 -3.866 19.864 1.00 95.50 393 ARG A O 1
ATOM 3146 N N . ALA A 1 394 ? -10.744 -5.655 20.722 1.00 94.25 394 ALA A N 1
ATOM 3147 C CA . ALA A 1 394 ? -10.064 -4.880 21.763 1.00 94.25 394 ALA A CA 1
ATOM 3148 C C . ALA A 1 394 ? -9.113 -3.825 21.173 1.00 94.25 394 ALA A C 1
ATOM 3150 O O . ALA A 1 394 ? -9.029 -2.711 21.688 1.00 94.25 394 ALA A O 1
ATOM 3151 N N . SER A 1 395 ? -8.425 -4.163 20.077 1.00 94.69 395 S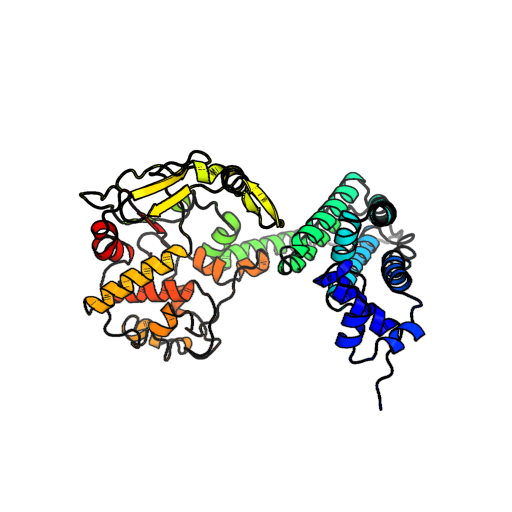ER A N 1
ATOM 3152 C CA . SER A 1 395 ? -7.509 -3.247 19.388 1.00 94.69 395 SER A CA 1
ATOM 3153 C C . SER A 1 395 ? -8.249 -2.049 18.789 1.00 94.69 395 SER A C 1
ATOM 3155 O O . SER A 1 395 ? -7.809 -0.915 18.954 1.00 94.69 395 SER A O 1
ATOM 3157 N N . LEU A 1 396 ? -9.392 -2.294 18.141 1.00 96.88 396 LEU A N 1
ATOM 3158 C CA . LEU A 1 396 ? -10.262 -1.252 17.605 1.00 96.88 396 LEU A CA 1
ATOM 3159 C C . LEU A 1 396 ? -10.844 -0.412 18.747 1.00 96.88 396 LEU A C 1
ATOM 3161 O O . LEU A 1 396 ? -10.651 0.799 18.777 1.00 96.88 396 LEU A O 1
ATOM 3165 N N . SER A 1 397 ? -11.469 -1.021 19.756 1.00 96.88 397 SER A N 1
ATOM 3166 C CA . SER A 1 397 ? -12.071 -0.283 20.876 1.00 96.88 397 SER A CA 1
ATOM 3167 C C . SER A 1 397 ? -11.095 0.654 21.598 1.00 96.88 397 SER A C 1
ATOM 3169 O O . SER A 1 397 ? -11.506 1.720 22.053 1.00 96.88 397 SER A O 1
ATOM 3171 N N . GLY A 1 398 ? -9.806 0.300 21.663 1.00 95.44 398 GLY A N 1
ATOM 3172 C CA . GLY A 1 398 ? -8.751 1.096 22.300 1.00 95.44 398 GLY A CA 1
ATOM 3173 C C . GLY A 1 398 ? -8.126 2.203 21.439 1.00 95.44 398 GLY A C 1
ATOM 3174 O O . GLY A 1 398 ? -7.168 2.839 21.882 1.00 95.44 398 GLY A O 1
ATOM 3175 N N . MET A 1 399 ? -8.608 2.443 20.217 1.00 96.50 399 MET A N 1
ATOM 3176 C CA . MET A 1 399 ? -8.031 3.466 19.340 1.00 96.50 399 MET A CA 1
ATOM 3177 C C . MET A 1 399 ? -8.198 4.885 19.897 1.00 96.50 399 MET A C 1
ATOM 3179 O O . MET A 1 399 ? -9.179 5.223 20.559 1.00 96.50 399 MET A O 1
ATOM 3183 N N . ARG A 1 400 ? -7.224 5.743 19.587 1.00 97.12 400 ARG A N 1
ATOM 3184 C CA . ARG A 1 400 ? -7.229 7.168 19.942 1.00 97.12 400 ARG A CA 1
ATOM 3185 C C . ARG A 1 400 ? -7.711 8.011 18.769 1.00 97.12 400 ARG A C 1
ATOM 3187 O O . ARG A 1 400 ? -7.586 7.596 17.624 1.00 97.12 400 ARG A O 1
ATOM 3194 N N . ARG A 1 401 ? -8.187 9.224 19.046 1.00 96.62 401 ARG A N 1
ATOM 3195 C CA . ARG A 1 401 ? -8.417 10.250 18.021 1.00 96.62 401 ARG A CA 1
ATOM 3196 C C . ARG A 1 401 ? -7.133 11.023 17.732 1.00 96.62 401 ARG A C 1
ATOM 3198 O O . ARG A 1 401 ? -6.367 11.307 18.650 1.00 96.62 401 ARG A O 1
ATOM 3205 N N . GLU A 1 402 ? -6.942 11.373 16.468 1.00 96.00 402 GLU A N 1
ATOM 3206 C CA . GLU A 1 402 ? -5.884 12.259 15.978 1.00 96.00 402 GLU A CA 1
ATOM 3207 C C . GLU A 1 402 ? -6.459 13.544 15.370 1.00 96.00 402 GLU A C 1
ATOM 3209 O O . GLU A 1 402 ? -5.942 14.626 15.622 1.00 96.00 402 GLU A O 1
ATOM 3214 N N . THR A 1 403 ? -7.558 13.441 14.620 1.00 96.94 403 THR A N 1
ATOM 3215 C CA . THR A 1 403 ? -8.264 14.579 14.005 1.00 96.94 403 THR A CA 1
ATOM 3216 C C . THR A 1 403 ? -9.772 14.420 14.158 1.00 96.94 403 THR A C 1
ATOM 3218 O O . THR A 1 403 ? -10.257 13.343 14.513 1.00 96.94 403 THR A O 1
ATOM 3221 N N . ASP A 1 404 ? -10.533 15.483 13.904 1.00 97.81 404 ASP A N 1
ATOM 3222 C CA . ASP A 1 404 ? -11.988 15.390 13.938 1.00 97.81 404 ASP A CA 1
ATOM 3223 C C . ASP A 1 404 ? -12.540 14.578 12.751 1.00 97.81 404 ASP A C 1
ATOM 3225 O O . ASP A 1 404 ? -12.049 14.718 11.623 1.00 97.81 404 ASP A O 1
ATOM 3229 N N . PRO A 1 405 ? -13.566 13.733 12.968 1.00 98.06 405 PRO A N 1
ATOM 3230 C CA . PRO A 1 405 ? -14.174 12.937 11.913 1.00 98.06 405 PRO A CA 1
ATOM 3231 C C . PRO A 1 405 ? -14.644 13.809 10.744 1.00 98.06 405 PRO A C 1
ATOM 3233 O O . PRO A 1 405 ? -15.210 14.881 10.936 1.00 98.06 405 PRO A O 1
ATOM 3236 N N . GLY A 1 406 ? -14.385 13.352 9.522 1.00 97.81 406 GLY A N 1
ATOM 3237 C CA . GLY A 1 406 ? -14.758 14.046 8.289 1.00 97.81 406 GLY A CA 1
ATOM 3238 C C . GLY A 1 406 ? -13.760 15.107 7.810 1.00 97.81 406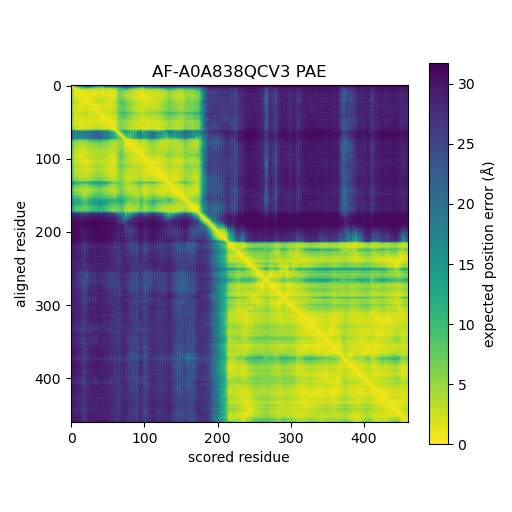 GLY A C 1
ATOM 3239 O O . GLY A 1 406 ? -13.823 15.490 6.641 1.00 97.81 406 GLY A O 1
ATOM 3240 N N . THR A 1 407 ? -12.809 15.537 8.648 1.00 97.38 407 THR A N 1
ATOM 3241 C CA . THR A 1 407 ? -11.929 16.685 8.340 1.00 97.38 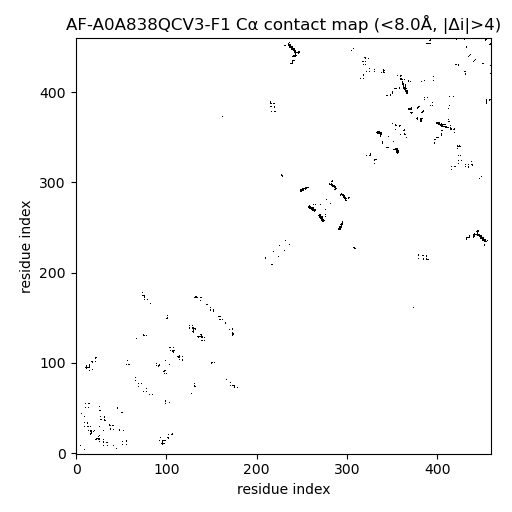407 THR A CA 1
ATOM 3242 C C . THR A 1 407 ? -10.670 16.324 7.550 1.00 97.38 407 THR A C 1
ATOM 3244 O O . THR A 1 407 ? -10.242 17.097 6.695 1.00 97.38 407 THR A O 1
ATOM 3247 N N . ALA A 1 408 ? -10.096 15.140 7.778 1.00 95.81 408 ALA A N 1
ATOM 3248 C CA . ALA A 1 408 ? -8.861 14.696 7.136 1.00 95.81 408 ALA A CA 1
ATOM 3249 C C . ALA A 1 408 ? -9.024 13.305 6.517 1.00 95.81 408 ALA A C 1
ATOM 3251 O O . ALA A 1 408 ? -9.585 12.400 7.136 1.00 95.81 408 ALA A O 1
ATOM 3252 N N . TRP A 1 409 ? -8.508 13.131 5.298 1.00 97.62 409 TRP A N 1
ATOM 3253 C CA . TRP A 1 409 ? -8.427 11.824 4.648 1.00 97.62 409 TRP A CA 1
ATOM 3254 C C . TRP A 1 409 ? -7.095 11.154 4.970 1.00 97.62 409 TRP A C 1
ATOM 3256 O O . TRP A 1 409 ? -6.036 11.758 4.799 1.00 97.62 409 TRP A O 1
ATOM 3266 N N . ALA A 1 410 ? -7.144 9.896 5.393 1.00 92.88 410 ALA A N 1
ATOM 3267 C CA . ALA A 1 410 ? -5.959 9.067 5.549 1.00 92.88 410 ALA A CA 1
ATOM 3268 C C . ALA A 1 410 ? -6.330 7.600 5.343 1.00 92.88 410 ALA A C 1
ATOM 3270 O O . ALA A 1 410 ? -7.288 7.121 5.939 1.00 92.88 410 ALA A O 1
ATOM 3271 N N . TYR A 1 411 ? -5.556 6.886 4.526 1.00 93.25 411 TYR A N 1
ATOM 3272 C CA . TYR A 1 411 ? -5.818 5.483 4.219 1.00 93.25 411 TYR A CA 1
ATOM 3273 C C . TYR A 1 411 ? -5.509 4.566 5.414 1.00 93.25 411 TYR A C 1
ATOM 3275 O O . TYR A 1 411 ? -4.357 4.513 5.852 1.00 93.25 411 TYR A O 1
ATOM 3283 N N . LYS A 1 412 ? -6.515 3.845 5.930 1.00 91.62 412 LYS A N 1
ATOM 3284 C CA . LYS A 1 412 ? -6.420 3.050 7.169 1.00 91.62 412 LYS A CA 1
ATOM 3285 C C . LYS A 1 412 ? -7.136 1.713 7.036 1.00 91.62 412 LYS A C 1
ATOM 3287 O O . LYS A 1 412 ? -8.283 1.665 6.596 1.00 91.62 412 LYS A O 1
ATOM 3292 N N . ASP A 1 413 ? -6.501 0.636 7.492 1.00 92.62 413 ASP A N 1
ATOM 3293 C CA . ASP A 1 413 ? -7.163 -0.671 7.544 1.00 92.62 413 ASP A CA 1
ATOM 3294 C C . ASP A 1 413 ? -8.231 -0.707 8.654 1.00 92.62 413 ASP A C 1
ATOM 3296 O O . ASP A 1 413 ? -9.321 -1.230 8.432 1.00 92.62 413 ASP A O 1
ATOM 3300 N N . SER A 1 414 ? -7.988 -0.027 9.784 1.00 95.88 414 SER A N 1
ATOM 3301 C CA . SER A 1 414 ? -8.912 0.036 10.930 1.00 95.88 414 SER A CA 1
ATOM 3302 C C . SER A 1 414 ? -10.306 0.560 10.584 1.00 95.88 414 SER A C 1
ATOM 3304 O O . SER A 1 414 ? -11.281 0.150 11.206 1.00 95.88 414 SER A O 1
ATOM 3306 N N . ASP A 1 415 ? -10.417 1.465 9.607 1.00 97.75 415 ASP A N 1
ATOM 3307 C CA . ASP A 1 415 ? -11.707 2.035 9.212 1.00 97.75 415 ASP A CA 1
ATOM 3308 C C . ASP A 1 415 ? -12.589 0.973 8.536 1.00 97.75 415 ASP A C 1
ATOM 3310 O O . ASP A 1 415 ? -13.790 0.906 8.794 1.00 97.75 415 ASP A O 1
ATOM 3314 N N . THR A 1 416 ? -11.993 0.092 7.722 1.00 96.94 416 THR A N 1
ATOM 3315 C CA . THR A 1 416 ? -12.723 -1.037 7.122 1.00 96.94 416 THR A CA 1
ATOM 3316 C C . THR A 1 416 ? -13.005 -2.133 8.147 1.00 96.94 416 THR A C 1
ATOM 3318 O O . THR A 1 416 ? -14.098 -2.685 8.141 1.00 96.94 416 THR A O 1
ATOM 3321 N N . GLU A 1 417 ? -12.070 -2.412 9.055 1.00 97.19 417 GLU A N 1
ATOM 3322 C CA . GLU A 1 417 ? -12.261 -3.379 10.151 1.00 97.19 417 GLU A CA 1
ATOM 3323 C C . GLU A 1 417 ? -13.429 -2.970 11.073 1.00 97.19 417 GLU A C 1
ATOM 3325 O O . GLU A 1 417 ? -14.297 -3.779 11.403 1.00 97.19 417 GLU A O 1
ATOM 3330 N N . LEU A 1 418 ? -13.523 -1.681 11.431 1.00 97.75 418 LEU A N 1
ATOM 3331 C CA . LEU A 1 418 ? -14.663 -1.125 12.174 1.00 97.75 418 LEU A CA 1
ATOM 3332 C C . LEU A 1 418 ? -15.970 -1.240 11.393 1.00 97.75 418 LEU A C 1
ATOM 3334 O O . LEU A 1 418 ? -16.999 -1.584 11.976 1.00 97.75 418 LEU A O 1
ATOM 3338 N N . LEU A 1 419 ? -15.937 -0.956 10.089 1.00 98.12 419 LEU A N 1
ATOM 3339 C CA . LEU A 1 419 ? -17.105 -1.088 9.224 1.00 98.12 419 LEU A CA 1
ATOM 3340 C C . LEU A 1 419 ? -17.586 -2.544 9.165 1.00 98.12 419 LEU A C 1
ATOM 3342 O O . LEU A 1 419 ? -18.779 -2.790 9.325 1.00 98.12 419 LEU A O 1
ATOM 3346 N N . GLY A 1 420 ? -16.672 -3.502 8.993 1.00 97.69 420 GLY A N 1
ATOM 3347 C CA . GLY A 1 420 ? -16.978 -4.932 9.002 1.00 97.69 420 GLY A CA 1
ATOM 3348 C C . GLY A 1 420 ? -17.579 -5.382 10.333 1.00 97.69 420 GLY A C 1
ATOM 3349 O O . GLY A 1 420 ? -18.613 -6.048 10.361 1.00 97.69 420 GLY A O 1
ATOM 3350 N N . TRP A 1 421 ? -17.012 -4.929 11.454 1.00 98.12 421 TRP A N 1
ATOM 3351 C CA . TRP A 1 421 ? -17.561 -5.221 12.776 1.00 98.12 421 TRP A CA 1
ATOM 3352 C C . TRP A 1 421 ? -18.968 -4.632 12.972 1.00 98.12 421 TRP A C 1
ATOM 3354 O O . TRP A 1 421 ? -19.864 -5.338 13.445 1.00 98.12 421 TRP A O 1
ATOM 3364 N N . ALA A 1 422 ? -19.193 -3.378 12.571 1.00 98.31 422 ALA A N 1
ATOM 3365 C CA . ALA A 1 422 ? -20.507 -2.741 12.637 1.00 98.31 422 ALA A CA 1
ATOM 3366 C C . ALA A 1 422 ? -21.541 -3.476 11.767 1.00 98.31 422 ALA A C 1
ATOM 3368 O O . ALA A 1 422 ? -22.642 -3.754 12.241 1.00 98.31 422 ALA A O 1
ATOM 3369 N N . LEU A 1 423 ? -21.175 -3.868 10.540 1.00 98.06 423 LEU A N 1
ATOM 3370 C CA . LEU A 1 423 ? -22.020 -4.676 9.653 1.00 98.06 423 LEU A CA 1
ATOM 3371 C C . LEU A 1 423 ? -22.366 -6.030 10.270 1.00 98.06 423 LEU A C 1
ATOM 3373 O O . LEU A 1 423 ? -23.524 -6.446 10.245 1.00 98.06 423 LEU A O 1
ATOM 3377 N N . ALA A 1 424 ? -21.380 -6.716 10.850 1.00 97.69 424 ALA A N 1
ATOM 3378 C CA . ALA A 1 424 ? -21.603 -8.011 11.476 1.00 97.69 424 ALA A CA 1
ATOM 3379 C C . ALA A 1 424 ? -22.563 -7.914 12.671 1.00 97.69 424 ALA A C 1
ATOM 3381 O O . ALA A 1 424 ? -23.417 -8.778 12.869 1.00 97.69 424 ALA A O 1
ATOM 3382 N N . LYS A 1 425 ? -22.449 -6.839 13.459 1.00 97.88 425 LYS A N 1
ATOM 3383 C CA . LYS A 1 425 ? -23.345 -6.563 14.587 1.00 97.88 425 LYS A CA 1
ATOM 3384 C C . LYS A 1 425 ? -24.751 -6.181 14.139 1.00 97.88 425 LYS A C 1
ATOM 3386 O O . LYS A 1 425 ? -25.703 -6.712 14.700 1.00 97.88 425 LYS A O 1
ATOM 3391 N N . ALA A 1 426 ? -24.878 -5.328 13.126 1.00 97.94 426 ALA A N 1
ATOM 3392 C CA . ALA A 1 426 ? -26.169 -4.904 12.592 1.00 97.94 426 ALA A CA 1
ATOM 3393 C C . ALA A 1 426 ? -26.964 -6.075 11.994 1.00 97.94 426 ALA A C 1
ATOM 3395 O O . ALA A 1 426 ? -28.159 -6.199 12.241 1.00 97.94 426 ALA A O 1
ATOM 3396 N N . ALA A 1 427 ? -26.295 -6.954 11.242 1.00 97.12 427 ALA A N 1
ATOM 3397 C CA . ALA A 1 427 ? -26.934 -8.097 10.590 1.00 97.12 427 ALA A CA 1
ATOM 3398 C C . ALA A 1 427 ? -27.068 -9.338 11.493 1.00 97.12 427 ALA A C 1
ATOM 3400 O O . ALA A 1 427 ? -27.735 -10.296 11.111 1.00 97.12 427 ALA A O 1
ATOM 3401 N N . GLY A 1 428 ? -26.395 -9.370 12.649 1.00 97.19 428 GLY A N 1
ATOM 3402 C CA . GLY A 1 428 ? -26.359 -10.540 13.535 1.00 97.19 428 GLY A CA 1
ATOM 3403 C C . GLY A 1 428 ? -25.558 -11.734 12.995 1.00 97.19 428 GLY A C 1
ATOM 3404 O O . GLY A 1 428 ? -25.647 -12.828 13.548 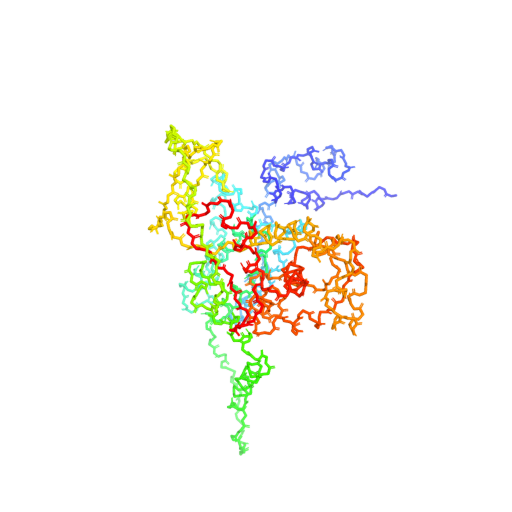1.00 97.19 428 GLY A O 1
ATOM 3405 N N . GLN A 1 429 ? -24.767 -11.546 11.937 1.00 96.69 429 GLN A N 1
ATOM 3406 C CA . GLN A 1 429 ? -23.986 -12.597 11.277 1.00 96.69 429 GLN A CA 1
ATOM 3407 C C . GLN A 1 429 ? -22.679 -12.040 10.684 1.00 96.69 429 GLN A C 1
ATOM 3409 O O . GLN A 1 429 ? -22.628 -10.854 10.358 1.00 96.69 429 GLN A O 1
ATOM 3414 N N . PRO A 1 430 ? -21.622 -12.858 10.510 1.00 97.25 430 PRO A N 1
ATOM 3415 C CA . PRO A 1 430 ? -20.328 -12.387 10.006 1.00 97.25 430 PRO A CA 1
ATOM 3416 C C . PRO A 1 430 ? -20.385 -11.788 8.596 1.00 97.25 430 PRO A C 1
ATOM 3418 O O . PRO A 1 430 ? -21.266 -12.138 7.807 1.00 97.25 430 PRO A O 1
ATOM 3421 N N . VAL A 1 431 ? -19.416 -10.933 8.250 1.00 97.50 431 VAL A N 1
ATOM 3422 C CA . VAL A 1 431 ? -19.359 -10.283 6.926 1.00 97.50 431 VAL A CA 1
ATOM 3423 C C . VAL A 1 431 ? -19.217 -11.319 5.811 1.00 97.50 431 VAL A C 1
ATOM 3425 O O . VAL A 1 431 ? -19.846 -11.171 4.769 1.00 97.50 431 VAL A O 1
ATOM 3428 N N . ALA A 1 432 ? -18.476 -12.405 6.038 1.00 97.81 432 ALA A N 1
ATOM 3429 C CA . ALA A 1 432 ? -18.335 -13.500 5.081 1.00 97.81 432 ALA A CA 1
ATOM 3430 C C . ALA A 1 432 ? -19.683 -14.161 4.740 1.00 97.81 432 ALA A C 1
ATOM 3432 O O . ALA A 1 432 ? -19.955 -14.428 3.573 1.00 97.81 432 ALA A O 1
ATOM 3433 N N . ALA A 1 433 ? -20.551 -14.375 5.737 1.00 97.81 433 ALA A N 1
ATOM 3434 C CA . ALA A 1 433 ? -21.875 -14.967 5.524 1.00 97.81 433 ALA A CA 1
ATOM 3435 C C . ALA A 1 433 ? -22.801 -14.008 4.759 1.00 97.81 433 ALA A C 1
ATOM 3437 O O . ALA A 1 433 ? -23.540 -14.421 3.865 1.00 97.81 433 ALA A O 1
ATOM 3438 N N . GLN A 1 434 ? -22.714 -12.710 5.064 1.00 97.81 434 GLN A N 1
ATOM 3439 C CA . GLN A 1 434 ? -23.422 -11.678 4.306 1.00 97.81 434 GLN A CA 1
ATOM 3440 C C . GLN A 1 434 ? -22.936 -11.642 2.856 1.00 97.81 434 GLN A C 1
ATOM 3442 O O . GLN A 1 434 ? -23.755 -11.690 1.945 1.00 97.81 434 GLN A O 1
ATOM 3447 N N . LEU A 1 435 ? -21.616 -11.617 2.634 1.00 98.12 435 LEU A N 1
ATOM 3448 C CA . LEU A 1 435 ? -21.002 -11.644 1.308 1.00 98.12 435 LEU A CA 1
ATOM 3449 C C . LEU A 1 435 ? -21.464 -12.864 0.506 1.00 98.12 435 LEU A C 1
ATOM 3451 O O . LEU A 1 435 ? -21.854 -12.704 -0.649 1.00 98.12 435 LEU A O 1
ATOM 3455 N N . GLU A 1 436 ? -21.448 -14.051 1.114 1.00 98.38 436 GLU A N 1
ATOM 3456 C CA . GLU A 1 436 ? -21.859 -15.307 0.484 1.00 98.38 436 GLU A CA 1
ATOM 3457 C C . GLU A 1 436 ? -23.270 -15.203 -0.107 1.00 98.38 436 GLU A C 1
ATOM 3459 O O . GLU A 1 436 ? -23.464 -15.429 -1.302 1.00 98.38 436 GLU A O 1
ATOM 3464 N N . VAL A 1 437 ? -24.245 -14.802 0.712 1.00 96.06 437 VAL A N 1
ATOM 3465 C CA . VAL A 1 437 ? -25.668 -14.786 0.337 1.00 96.06 437 VAL A CA 1
ATOM 3466 C C . VAL A 1 437 ? -26.037 -13.577 -0.523 1.00 96.06 437 VAL A C 1
ATOM 3468 O O . VAL A 1 437 ? -26.831 -13.692 -1.463 1.00 96.06 437 VAL A O 1
ATOM 3471 N N . ALA A 1 438 ? -25.508 -12.403 -0.184 1.00 94.31 438 ALA A N 1
ATOM 3472 C CA . ALA A 1 438 ? -25.930 -11.141 -0.777 1.00 94.31 438 ALA A CA 1
ATOM 3473 C C . ALA A 1 438 ? -25.267 -10.862 -2.126 1.00 94.31 438 ALA A C 1
ATOM 3475 O O . ALA A 1 438 ? -25.884 -10.230 -2.980 1.00 94.31 438 ALA A O 1
ATOM 3476 N N . VAL A 1 439 ? -24.021 -11.305 -2.319 1.00 95.75 439 VAL A N 1
ATOM 3477 C CA . VAL A 1 439 ? -23.220 -10.908 -3.483 1.00 95.75 439 VAL A CA 1
ATOM 3478 C C . VAL A 1 439 ? -22.567 -12.117 -4.144 1.00 95.75 439 VAL A C 1
ATOM 3480 O O . VAL A 1 439 ? -22.871 -12.383 -5.299 1.00 95.75 439 VAL A O 1
ATOM 3483 N N . TRP A 1 440 ? -21.721 -12.878 -3.443 1.00 97.31 440 TRP A N 1
ATOM 3484 C CA . TRP A 1 440 ? -20.848 -13.896 -4.047 1.00 97.31 440 TRP A CA 1
ATOM 3485 C C . TRP A 1 440 ? -21.635 -14.958 -4.823 1.00 97.31 440 TRP A C 1
ATOM 3487 O O . TRP A 1 440 ? -21.406 -15.154 -6.015 1.00 97.31 440 TRP A O 1
ATOM 3497 N N . ARG A 1 441 ? -22.650 -15.564 -4.197 1.00 97.50 441 ARG A N 1
ATOM 3498 C CA . ARG A 1 441 ? -23.512 -16.551 -4.867 1.00 97.50 441 ARG A CA 1
ATOM 3499 C C . ARG A 1 441 ? -24.401 -15.930 -5.944 1.00 97.50 441 ARG A C 1
ATOM 3501 O O . ARG A 1 441 ? -24.730 -16.597 -6.917 1.00 97.50 441 ARG A O 1
ATOM 3508 N N . ARG A 1 442 ? -24.780 -14.655 -5.797 1.00 95.06 442 ARG A N 1
ATOM 3509 C CA . ARG A 1 442 ? -25.685 -13.962 -6.733 1.00 95.06 442 ARG A CA 1
ATOM 3510 C C . ARG A 1 442 ? -25.008 -13.521 -8.022 1.00 95.06 442 ARG A C 1
ATOM 3512 O O . ARG A 1 442 ? -25.668 -13.482 -9.053 1.00 95.06 442 ARG A O 1
ATOM 3519 N N . ILE A 1 443 ? -23.714 -13.212 -7.975 1.00 94.75 443 ILE A N 1
ATOM 3520 C CA . ILE A 1 443 ? -22.933 -12.864 -9.171 1.00 94.75 443 ILE A CA 1
ATOM 3521 C C . ILE A 1 443 ? -22.402 -14.101 -9.914 1.00 94.75 443 ILE A C 1
ATOM 3523 O O . ILE A 1 443 ? -21.634 -13.953 -10.858 1.00 94.75 443 ILE A O 1
ATOM 3527 N N . GLY A 1 444 ? -22.794 -15.309 -9.490 1.00 96.50 444 GLY A N 1
ATOM 3528 C CA . GLY A 1 444 ? -22.452 -16.552 -10.178 1.00 96.50 444 GLY A CA 1
ATOM 3529 C C . GLY A 1 444 ? -20.981 -16.950 -10.051 1.00 96.50 444 GLY A C 1
ATOM 3530 O O . GLY A 1 444 ? -20.419 -17.461 -11.012 1.00 96.50 444 GLY A O 1
ATOM 3531 N N . THR A 1 445 ? -20.321 -16.705 -8.914 1.00 96.56 445 THR A N 1
ATOM 3532 C CA . THR A 1 445 ? -18.898 -17.056 -8.772 1.00 96.56 445 THR A CA 1
ATOM 3533 C C . THR A 1 445 ? -18.632 -18.555 -8.931 1.00 96.56 445 THR A C 1
ATOM 3535 O O . THR A 1 445 ? -19.402 -19.392 -8.461 1.00 96.56 445 THR A O 1
ATOM 3538 N N . GLU A 1 446 ? -17.508 -18.884 -9.576 1.00 95.81 446 GLU A N 1
ATOM 3539 C CA . GLU A 1 446 ? -17.092 -20.264 -9.879 1.00 95.81 446 GLU A CA 1
ATOM 3540 C C . GLU A 1 446 ? -16.382 -20.970 -8.717 1.00 95.81 446 GLU A C 1
ATOM 3542 O O . GLU A 1 446 ? -16.406 -22.195 -8.634 1.00 95.81 446 GLU A O 1
ATOM 3547 N N . TYR A 1 447 ? -15.741 -20.216 -7.819 1.00 96.19 447 TYR A N 1
ATOM 3548 C CA . TYR A 1 447 ? -14.900 -20.769 -6.756 1.00 96.19 447 TYR A CA 1
ATOM 3549 C C . TYR A 1 447 ? -15.139 -20.094 -5.406 1.00 96.19 447 TYR A C 1
ATOM 3551 O O . TYR A 1 447 ? -15.531 -18.923 -5.321 1.00 96.19 447 TYR A O 1
ATOM 3559 N N . ASP A 1 448 ? -14.892 -20.860 -4.342 1.00 96.44 448 ASP A N 1
ATOM 3560 C CA . ASP A 1 448 ? -14.982 -20.381 -2.966 1.00 96.44 448 ASP A CA 1
ATOM 3561 C C . ASP A 1 448 ? -13.968 -19.255 -2.717 1.00 96.44 448 ASP A C 1
ATOM 3563 O O . ASP A 1 448 ? -12.811 -19.311 -3.153 1.00 96.44 448 ASP A O 1
ATOM 3567 N N . ALA A 1 449 ? -14.393 -18.257 -1.948 1.00 95.94 449 ALA A N 1
ATOM 3568 C CA . ALA A 1 449 ? -13.521 -17.248 -1.362 1.00 95.94 449 ALA A CA 1
ATOM 3569 C C . ALA A 1 449 ? -13.374 -17.476 0.149 1.00 95.94 449 ALA A C 1
ATOM 3571 O O . ALA A 1 449 ? -13.972 -18.382 0.734 1.00 95.94 449 ALA A O 1
ATOM 3572 N N . SER A 1 450 ? -12.551 -16.661 0.800 1.00 95.62 450 SER A N 1
ATOM 3573 C CA . SER A 1 450 ? -12.408 -16.672 2.252 1.00 95.62 450 SER A CA 1
ATOM 3574 C C . SER A 1 450 ? -12.044 -15.293 2.790 1.00 95.62 450 SER A C 1
ATOM 3576 O O . SER A 1 450 ? -11.381 -14.506 2.113 1.00 95.62 450 SER A O 1
ATOM 3578 N N . PHE A 1 451 ? -12.450 -15.031 4.032 1.00 95.81 451 PHE A N 1
ATOM 3579 C CA . PHE A 1 451 ? -11.875 -13.979 4.868 1.00 95.81 451 PHE A CA 1
ATOM 3580 C C . PHE A 1 451 ? -10.926 -14.593 5.898 1.00 95.81 451 PHE A C 1
ATOM 3582 O O . PHE A 1 451 ? -11.226 -15.638 6.486 1.00 95.81 451 PHE A O 1
ATOM 3589 N N . SER A 1 452 ? -9.790 -13.934 6.118 1.00 94.56 452 SER A N 1
ATOM 3590 C CA . SER A 1 452 ? -8.876 -14.251 7.217 1.00 94.56 452 SER A CA 1
ATOM 3591 C C . SER A 1 452 ? -9.460 -13.753 8.532 1.00 94.56 452 SER A C 1
ATOM 3593 O O . SER A 1 452 ? -9.998 -12.658 8.582 1.00 94.56 452 SER A O 1
ATOM 3595 N N . LEU A 1 453 ? -9.294 -14.522 9.604 1.00 94.88 453 LEU A N 1
ATOM 3596 C CA . LEU A 1 453 ? -9.762 -14.154 10.936 1.00 94.88 453 LEU A CA 1
ATOM 3597 C C . LEU A 1 453 ? -8.602 -13.767 11.856 1.00 94.88 453 LEU A C 1
ATOM 3599 O O . LEU A 1 453 ? -7.516 -14.357 11.796 1.00 94.88 453 LEU A O 1
ATOM 3603 N N . ASP A 1 454 ? -8.857 -12.852 12.793 1.00 92.19 454 ASP A N 1
ATOM 3604 C CA . ASP A 1 454 ? -7.903 -12.514 13.860 1.00 92.19 454 ASP A CA 1
ATOM 3605 C C . ASP A 1 454 ? -7.596 -13.739 14.752 1.00 92.19 454 ASP A C 1
ATOM 3607 O O . ASP A 1 454 ? -6.440 -14.022 15.102 1.00 92.19 454 ASP A O 1
ATOM 3611 N N . ARG A 1 455 ? -8.640 -14.521 15.049 1.00 91.38 455 ARG A N 1
ATOM 3612 C CA . ARG A 1 455 ? -8.609 -15.820 15.735 1.00 91.38 455 ARG A CA 1
ATOM 3613 C C . ARG A 1 455 ? -9.785 -16.703 15.309 1.00 91.38 455 ARG A C 1
ATOM 3615 O O . ARG A 1 455 ? -10.733 -16.247 14.677 1.00 91.38 455 ARG A O 1
ATOM 3622 N N . GLN A 1 456 ? -9.769 -17.977 15.702 1.00 89.50 456 GLN A N 1
ATOM 3623 C CA . GLN A 1 456 ? -10.888 -18.886 15.440 1.00 89.50 456 GLN A CA 1
ATOM 3624 C C . GLN A 1 456 ? -12.192 -18.336 16.044 1.00 89.50 456 GLN A C 1
ATOM 3626 O O . GLN A 1 456 ? -12.241 -17.997 17.225 1.00 89.50 456 GLN A O 1
ATOM 3631 N N . GLY A 1 457 ? -13.233 -18.213 15.215 1.00 88.06 457 GLY A N 1
ATOM 3632 C CA . GLY A 1 457 ? -14.518 -17.619 15.612 1.00 88.06 457 GLY A CA 1
ATOM 3633 C C . GLY A 1 457 ? -14.493 -16.096 15.812 1.00 88.06 457 GLY A C 1
ATOM 3634 O O . GLY A 1 457 ? -15.464 -15.534 16.314 1.00 88.06 457 GLY A O 1
ATOM 3635 N N . GLY A 1 458 ? -13.395 -15.435 15.448 1.00 91.69 458 GLY A N 1
ATOM 3636 C CA . GLY A 1 458 ? -13.210 -13.996 15.576 1.00 91.69 458 GLY A CA 1
ATOM 3637 C C . GLY A 1 458 ? -13.813 -13.173 14.432 1.00 91.69 458 GLY A C 1
ATOM 3638 O O . GLY A 1 458 ? -14.710 -13.643 13.717 1.00 91.69 458 GLY A O 1
ATOM 3639 N N . LEU A 1 459 ? -13.340 -11.929 14.313 1.00 93.00 459 LEU A N 1
ATOM 3640 C CA . LEU A 1 459 ? -13.744 -11.015 13.237 1.00 93.00 459 LEU A CA 1
ATOM 3641 C C . LEU A 1 459 ? -13.118 -11.458 11.910 1.00 93.00 459 LEU A C 1
ATOM 3643 O O . LEU A 1 459 ? -11.991 -11.951 11.918 1.00 93.00 459 LEU A O 1
ATOM 3647 N N . ASP A 1 460 ? -13.893 -11.331 10.830 1.00 86.31 460 ASP A N 1
ATOM 3648 C CA . ASP A 1 460 ? -13.489 -11.522 9.429 1.00 86.31 460 ASP A CA 1
ATOM 3649 C C . ASP A 1 460 ? -13.129 -10.227 8.705 1.00 86.31 460 ASP A C 1
ATOM 3651 O O . ASP A 1 460 ? -13.723 -9.180 9.055 1.00 86.31 460 ASP A O 1
#

Foldseek 3Di:
DPDQDDLLLLLLLQLLLLLPPNLVSNALCVSCVVVVHDSVSVCVRDVDSVRSVVVLLVQVLPPPPLPPPCPPDFLLVSLLSNLVVCLVQCVCSNSSNHHHPLSLVVRLVPDVVSVVVVVVSLVVQLVSLCVSAPDSVLSVVLSVVVVVLSVVCSLPVLSSVVSVVSSVVSSVRRDTDPDPDDDDDDDDDDDDDDDVCVVVVVVVVVVVVDVVPPQQLVLCVPQVPPFQQCLVVSFPKDKQFAAPFFQDFDADQAPPVQQQDFDQDSVRDTDRVVVVCVVVVPQKDWDDDDRHTRYIDGDDPDDPQRDGHPPCVVLVLLVVLVVLCCVVCLPVDQQAQLCVLVVLLVVPPLRVRQGNVLLNQQQSQWDFFDDSVDSVVLSVGNVSSCVAALCNPVVLSPIHGRDHGPPDHDDDPSSSQSSQSSSCSSVVHGSSHSSNPPPRNVNRGPYMDIDGASHVVHHD

pLDDT: mean 83.47, std 17.19, range [31.62, 98.75]

Secondary structure (DSSP, 8-state):
------HHHHHHHHHHHHHHH-GGG--HHHHHHHTTS-HHHHTTT-SSHHHHHHHHHHHHH--HHHHSTTSSS-HHHHHHHHHHHHHHHHHHHTTTSS--HHHHHHHHTT-HHHHHHHHHHHHHHHHHHHHH-SSHHHHHHHHHHHHHHHHHHHH-GGGGGGHHHHHHHHHHHSPPPP---------------SHHHHHHHHHHHHHHHHHHTHHHHHHHHHHSS--TTSGGGTS-EEEEPPPSS----EE----GGGGG-EEE-TTS-EEEHHHHHHHTT-SEEEEEETTEEEEEEE-TT--TT-----TTHHHHHHHHHHHHHHHTTSS--TTSBGGGT-GGGGGSGGGTT-BHHHHHTT---B------S-HHHHTT-HHHHHHH-S-HHHHHHTPPBSS-TTT-----HHHHHHHHHHHHHHHTS-HHHHHIIIIITTTT-SS-EEEE-SSTTS--

Sequence (460 aa):
MENRLDKSDWLRAARLALLHNGVDGVRVEPLARDLGVTKGSFYWHFADRAELLGALLSEWEDEESLLSDAQDENPQLALRRILDEVRRRTLASERGEWPSDVAIFAWAAVDPAIAKRVNRAEEARMALLRRLAERPEIADFTYYAYQGFLLRRRRLPKAAKDFEIIARLALELFPSKPVVTRRRKPAVSGARIASVARKTAALAILAIATALQGCTTYRILRWRDPAPNIQHRIFPERVVRHADVPFHFTPGIQRNDLDTVSVRGVDGRLTPFATYLENRRIRAFVVIRNDSIVYQKYLGGYNPSSRWSSFSVAKSVTSAVLGVALESGIIKSLDDPVSKYLPELETNAAYRGVTLRHLIGMKSGLAYTRTTGELLKDLRSSDAHFYYTTNMRASLSGMRRETDPGTAWAYKDSDTELLGWALAKAAGQPVAAQLEVAVWRRIGTEYDASFSLDRQGGLD